Protein AF-A0A9X1HS58-F1 (afdb_monomer)

Secondary structure (DSSP, 8-state):
--HHHHHHHHHHHHHTT-S-HHHHHHHTTS-TT-HHHHHHHHHHHHHHHHTT--GGG--HHHHHIIIIIHHHHSGGGGTTPPP----TTTTHHHHHHHHH-TT---SS-EEEEET--SS-HHHHHHHHHSTTSEEEEEETT--SEEEE-TTS-EEEE-TT--EEEEE-SS--HHHHHHHHTTHHHHHHHHHHHHHHHHHS---SSSSEEEESGGGGG--SSEEEEE--TTT-----EEEEEEESSGGGS-HHHHHHHHHHHHHHEEEEEEEEEEE--GGGTT-EEEEEEEETTEEEEEEEEE-GGGGS-SSSGGG--SSTT-HHHHHHHHHHHHHHT-HHHHHHHHHHHHHHHHHTTSS-B-TTS-B----TTS-HHHHHHHHHHHHHHHHHTTHHHHHHHHHHHTT--EEE-TTS-EEE--

pLDDT: mean 94.23, std 5.27, range [63.5, 98.88]

Organism: NCBI:txid2879465

Structure (mmCIF, N/CA/C/O backbone):
data_AF-A0A9X1HS58-F1
#
_entry.id   AF-A0A9X1HS58-F1
#
loop_
_atom_site.group_PDB
_atom_site.id
_atom_site.type_symbol
_atom_site.label_atom_id
_atom_site.label_alt_id
_atom_site.label_comp_id
_atom_site.label_asym_id
_atom_site.label_entity_id
_atom_site.label_seq_id
_atom_site.pdbx_PDB_ins_code
_atom_site.Cartn_x
_atom_site.Cartn_y
_atom_site.Cartn_z
_atom_site.occupancy
_atom_site.B_iso_or_equiv
_atom_site.auth_seq_id
_atom_site.auth_comp_id
_atom_site.auth_asym_id
_atom_site.auth_atom_id
_atom_site.pdbx_PDB_model_num
ATOM 1 N N . MET A 1 1 ? 9.422 24.950 -15.054 1.00 72.62 1 MET A N 1
ATOM 2 C CA . MET A 1 1 ? 9.504 23.617 -15.667 1.00 72.62 1 MET A CA 1
ATOM 3 C C . MET A 1 1 ? 8.091 23.218 -16.040 1.00 72.62 1 MET A C 1
ATOM 5 O O . MET A 1 1 ? 7.234 23.239 -15.164 1.00 72.62 1 MET A O 1
ATOM 9 N N . ASN A 1 2 ? 7.816 22.989 -17.321 1.00 89.50 2 ASN A N 1
ATOM 10 C CA . ASN A 1 2 ? 6.526 22.429 -17.745 1.00 89.50 2 ASN A CA 1
ATOM 11 C C . ASN A 1 2 ? 6.539 20.892 -17.610 1.00 89.50 2 ASN A C 1
ATOM 13 O O . ASN A 1 2 ? 7.596 20.300 -17.392 1.00 89.50 2 ASN A O 1
ATOM 17 N N . THR A 1 3 ? 5.381 20.236 -17.729 1.00 92.56 3 THR A N 1
ATOM 18 C CA . THR A 1 3 ? 5.291 18.776 -17.556 1.00 92.56 3 THR A CA 1
ATOM 19 C C . THR A 1 3 ? 6.170 17.997 -18.544 1.00 92.56 3 THR A C 1
ATOM 21 O O . THR A 1 3 ? 6.786 17.012 -18.155 1.00 92.56 3 THR A O 1
ATOM 24 N N . SER A 1 4 ? 6.291 18.441 -19.798 1.00 94.50 4 SER A N 1
ATOM 25 C CA . SER A 1 4 ? 7.104 17.743 -20.809 1.00 94.50 4 SER A CA 1
ATOM 26 C C . SER A 1 4 ? 8.606 17.822 -20.494 1.00 94.50 4 SER A C 1
ATOM 28 O O . SER A 1 4 ? 9.312 16.817 -20.563 1.00 94.50 4 SER A O 1
ATOM 30 N N . GLU A 1 5 ? 9.091 18.988 -20.049 1.00 95.50 5 GLU A N 1
ATOM 31 C CA . GLU A 1 5 ? 10.466 19.158 -19.551 1.00 95.50 5 GLU A CA 1
ATOM 32 C C . GLU A 1 5 ? 10.742 18.231 -18.363 1.00 95.50 5 GLU A C 1
ATOM 34 O O . GLU A 1 5 ? 11.737 17.513 -18.366 1.00 95.50 5 GLU A O 1
ATOM 39 N N . PHE A 1 6 ? 9.821 18.179 -17.396 1.00 96.31 6 PHE A N 1
ATOM 40 C CA . PHE A 1 6 ? 9.935 17.300 -16.232 1.00 96.31 6 PHE A CA 1
ATOM 41 C C . PHE A 1 6 ? 10.025 15.817 -16.627 1.00 96.31 6 PHE A C 1
ATOM 43 O O . PHE A 1 6 ? 10.901 15.100 -16.146 1.00 96.31 6 PHE A O 1
ATOM 50 N N . VAL A 1 7 ? 9.165 15.350 -17.539 1.00 97.19 7 VAL A N 1
ATOM 51 C CA . VAL A 1 7 ? 9.173 13.956 -18.020 1.00 97.19 7 VAL A CA 1
ATOM 52 C C . VAL A 1 7 ? 10.476 13.617 -18.742 1.00 97.19 7 VAL A C 1
ATOM 54 O O . VAL A 1 7 ? 11.038 12.537 -18.533 1.00 97.19 7 VAL A O 1
ATOM 57 N N . LYS A 1 8 ? 10.986 14.538 -19.564 1.00 97.25 8 LYS A N 1
ATOM 58 C CA . LYS A 1 8 ? 12.263 14.361 -20.257 1.00 97.25 8 LYS A CA 1
ATOM 59 C C . LYS A 1 8 ? 13.426 14.271 -19.270 1.00 97.25 8 LYS A C 1
ATOM 61 O O . LYS A 1 8 ? 14.259 13.374 -19.409 1.00 97.25 8 LYS A O 1
ATOM 66 N N . ASP A 1 9 ? 13.460 15.151 -18.274 1.00 97.38 9 ASP A N 1
ATOM 67 C CA . ASP A 1 9 ? 14.501 15.164 -17.247 1.00 97.38 9 ASP A CA 1
ATOM 68 C C . ASP A 1 9 ? 14.475 13.874 -16.415 1.00 97.38 9 ASP A C 1
ATOM 70 O O . ASP A 1 9 ? 15.522 13.255 -16.230 1.00 97.38 9 ASP A O 1
ATOM 74 N N . LEU A 1 10 ? 13.290 13.395 -16.012 1.00 96.94 10 LEU A N 1
ATOM 75 C CA . LEU A 1 10 ? 13.133 12.103 -15.331 1.00 96.94 10 LEU A CA 1
ATOM 76 C C . LEU A 1 10 ? 13.686 10.938 -16.161 1.00 96.94 10 LEU A C 1
ATOM 78 O O . LEU A 1 10 ? 14.408 10.087 -15.640 1.00 96.94 10 LEU A O 1
ATOM 82 N N . ASN A 1 11 ? 13.346 10.889 -17.451 1.00 98.25 11 ASN A N 1
ATOM 83 C CA . ASN A 1 11 ? 13.794 9.823 -18.341 1.00 98.25 11 ASN A CA 1
ATOM 84 C C . ASN A 1 11 ? 15.324 9.820 -18.489 1.00 98.25 11 ASN A C 1
ATOM 86 O O . ASN A 1 11 ? 15.964 8.775 -18.378 1.00 98.25 11 ASN A O 1
ATOM 90 N N . VAL A 1 12 ? 15.926 10.994 -18.696 1.00 98.06 12 VAL A N 1
ATOM 91 C CA . VAL A 1 12 ? 17.386 11.132 -18.793 1.00 98.06 12 VAL A CA 1
ATOM 92 C C . VAL A 1 12 ? 18.054 10.745 -17.476 1.00 98.06 12 VAL A C 1
ATOM 94 O O . VAL A 1 12 ? 19.001 9.963 -17.486 1.00 98.06 12 VAL A O 1
ATOM 97 N N . GLN A 1 13 ? 17.554 11.257 -16.351 1.00 98.00 13 GLN A N 1
ATOM 98 C CA . GLN A 1 13 ? 18.177 11.081 -15.044 1.00 98.00 13 GLN A CA 1
ATOM 99 C C . GLN A 1 13 ? 18.139 9.631 -14.550 1.00 98.00 13 GLN A C 1
ATOM 101 O O . GLN A 1 13 ? 19.126 9.158 -13.990 1.00 98.00 13 GLN A O 1
ATOM 106 N N . TYR A 1 14 ? 17.010 8.939 -14.719 1.00 98.19 14 TYR A N 1
ATOM 107 C CA . TYR A 1 14 ? 16.774 7.647 -14.065 1.00 98.19 14 TYR A CA 1
ATOM 108 C C . TYR A 1 14 ? 16.823 6.446 -15.010 1.00 98.19 14 TYR A C 1
ATOM 110 O O . TYR A 1 14 ? 16.982 5.318 -14.540 1.00 98.19 14 TYR A O 1
ATOM 118 N N . PHE A 1 15 ? 16.714 6.678 -16.322 1.00 97.81 15 PHE A N 1
ATOM 119 C CA . PHE A 1 15 ? 16.592 5.626 -17.334 1.00 97.81 15 PHE A CA 1
ATOM 120 C C . PHE A 1 15 ? 17.446 5.869 -18.584 1.00 97.81 15 PHE A C 1
ATOM 122 O O . PHE A 1 15 ? 17.246 5.198 -19.590 1.00 97.81 15 PHE A O 1
ATOM 129 N N . ASN A 1 16 ? 18.388 6.820 -18.562 1.00 97.69 16 ASN A N 1
ATOM 130 C CA . ASN A 1 16 ? 19.270 7.139 -19.695 1.00 97.69 16 ASN A CA 1
ATOM 131 C C . ASN A 1 16 ? 18.526 7.451 -21.011 1.00 97.69 16 ASN A C 1
ATOM 133 O O . ASN A 1 16 ? 19.063 7.250 -22.099 1.00 97.69 16 ASN A O 1
ATOM 137 N N . GLY A 1 17 ? 17.288 7.944 -20.927 1.00 97.62 17 GLY A N 1
ATOM 138 C CA . GLY A 1 17 ? 16.461 8.221 -22.101 1.00 97.62 17 GLY A CA 1
ATOM 139 C C . GLY A 1 17 ? 15.692 7.013 -22.654 1.00 97.62 17 GLY A C 1
ATOM 140 O O . GLY A 1 17 ? 15.020 7.160 -23.673 1.00 97.62 17 GLY A O 1
ATOM 141 N N . GLU A 1 18 ? 15.747 5.846 -22.006 1.00 98.19 18 GLU A N 1
ATOM 142 C CA . GLU A 1 18 ? 15.192 4.590 -22.526 1.00 98.19 18 GLU A CA 1
ATOM 143 C C . GLU A 1 18 ? 13.701 4.358 -22.227 1.00 98.19 18 GLU A C 1
ATOM 145 O O . GLU A 1 18 ? 13.158 3.336 -22.650 1.00 98.19 18 GLU A O 1
ATOM 150 N N . LEU A 1 19 ? 12.993 5.252 -21.521 1.00 97.94 19 LEU A N 1
ATOM 151 C CA . LEU A 1 19 ? 11.536 5.112 -21.364 1.00 97.94 19 LEU A CA 1
ATOM 152 C C . LEU A 1 19 ? 10.829 5.180 -22.718 1.00 97.94 19 LEU A C 1
ATOM 154 O O . LEU A 1 19 ? 11.110 6.060 -23.535 1.00 97.94 19 LEU A O 1
ATOM 158 N N . SER A 1 20 ? 9.848 4.300 -22.935 1.00 97.81 20 SER A N 1
ATOM 159 C CA . SER A 1 20 ? 9.110 4.284 -24.198 1.00 97.81 20 SER A CA 1
ATOM 160 C C . SER A 1 20 ? 8.367 5.611 -24.434 1.00 97.81 20 SER A C 1
ATOM 162 O O . SER A 1 20 ? 7.865 6.224 -23.481 1.00 97.81 20 SER A O 1
ATOM 164 N N . PRO A 1 21 ? 8.220 6.067 -25.693 1.00 97.12 21 PRO A N 1
ATOM 165 C CA . PRO A 1 21 ? 7.466 7.284 -25.999 1.00 97.12 21 PRO A CA 1
ATOM 166 C C . PRO A 1 21 ? 6.019 7.244 -25.487 1.00 97.12 21 PRO A C 1
ATOM 168 O O . PRO A 1 21 ? 5.482 8.254 -25.040 1.00 97.12 21 PRO A O 1
ATOM 171 N N . LYS A 1 22 ? 5.388 6.060 -25.494 1.00 97.06 22 LYS A N 1
ATOM 172 C CA . LYS A 1 22 ? 4.028 5.856 -24.967 1.00 97.06 22 LYS A CA 1
ATOM 173 C C . LYS A 1 22 ? 3.959 6.061 -23.452 1.00 97.06 22 LYS A C 1
ATOM 175 O O . LYS A 1 22 ? 2.980 6.626 -22.967 1.00 97.06 22 LYS A O 1
ATOM 180 N N . PHE A 1 23 ? 4.977 5.613 -22.715 1.00 97.56 23 PHE A N 1
ATOM 181 C CA . PHE A 1 23 ? 5.076 5.837 -21.274 1.00 97.56 23 PHE A CA 1
ATOM 182 C C . PHE A 1 23 ? 5.210 7.337 -20.980 1.00 97.56 23 PHE A C 1
ATOM 184 O O . PHE A 1 23 ? 4.452 7.886 -20.181 1.00 97.56 23 PHE A O 1
ATOM 191 N N . GLN A 1 24 ? 6.118 8.016 -21.690 1.00 97.69 24 GLN A N 1
ATOM 192 C CA . GLN A 1 24 ? 6.338 9.460 -21.558 1.00 97.69 24 GLN A CA 1
ATOM 193 C C . GLN A 1 24 ? 5.053 10.259 -21.838 1.00 97.69 24 GLN A C 1
ATOM 195 O O . GLN A 1 24 ? 4.647 11.067 -21.008 1.00 97.69 24 GLN A O 1
ATOM 200 N N . ALA A 1 25 ? 4.337 9.954 -22.925 1.00 96.50 25 ALA A N 1
ATOM 201 C CA . ALA A 1 25 ? 3.082 10.626 -23.277 1.00 96.50 25 ALA A CA 1
ATOM 202 C C . ALA A 1 25 ? 1.970 10.469 -22.218 1.00 96.50 25 ALA A C 1
ATOM 204 O O . ALA A 1 25 ? 1.098 11.330 -22.085 1.00 96.50 25 ALA A O 1
ATOM 205 N N . LYS A 1 26 ? 1.965 9.369 -21.452 1.00 95.19 26 LYS A N 1
ATOM 206 C CA . LYS A 1 26 ? 1.038 9.202 -20.322 1.00 95.19 26 LYS A CA 1
ATOM 207 C C . LYS A 1 26 ? 1.449 10.059 -19.126 1.00 95.19 26 LYS A C 1
ATOM 209 O O . LYS A 1 26 ? 0.575 10.675 -18.521 1.00 95.19 26 LYS A O 1
ATOM 214 N N . LEU A 1 27 ? 2.745 10.157 -18.827 1.00 94.81 27 LEU A N 1
ATOM 215 C CA . LEU A 1 27 ? 3.245 11.056 -17.783 1.00 94.81 27 LEU A CA 1
ATOM 216 C C . LEU A 1 27 ? 3.032 12.538 -18.110 1.00 94.81 27 LEU A C 1
ATOM 218 O O . LEU A 1 27 ? 2.864 13.344 -17.204 1.00 94.81 27 LEU A O 1
ATOM 222 N N . GLU A 1 28 ? 2.972 12.925 -19.382 1.00 94.56 28 GLU A N 1
ATOM 223 C CA . GLU A 1 28 ? 2.688 14.318 -19.762 1.00 94.56 28 GLU A CA 1
ATOM 224 C C . GLU A 1 28 ? 1.294 14.809 -19.322 1.00 94.56 28 GLU A C 1
ATOM 226 O O . GLU A 1 28 ? 1.017 16.006 -19.361 1.00 94.56 28 GLU A O 1
ATOM 231 N N . ARG A 1 29 ? 0.431 13.906 -18.837 1.00 91.50 29 ARG A N 1
ATOM 232 C CA . ARG A 1 29 ? -0.884 14.218 -18.253 1.00 91.50 29 ARG A CA 1
ATOM 233 C C . ARG A 1 29 ? -0.821 14.713 -16.806 1.00 91.50 29 ARG A C 1
ATOM 235 O O . ARG A 1 29 ? -1.863 15.062 -16.253 1.00 91.50 29 ARG A O 1
ATOM 242 N N . LEU A 1 30 ? 0.363 14.733 -16.190 1.00 90.06 30 LEU A N 1
ATOM 243 C CA . LEU A 1 30 ? 0.522 15.210 -14.821 1.00 90.06 30 LEU A CA 1
ATOM 244 C C . LEU A 1 30 ? 0.064 16.673 -14.674 1.00 90.06 30 LEU A C 1
ATOM 246 O O . LEU A 1 30 ? 0.398 17.511 -15.520 1.00 90.06 30 LEU A O 1
ATOM 250 N N . PRO A 1 31 ? -0.656 17.000 -13.586 1.00 85.50 31 PRO A N 1
ATOM 251 C CA . PRO A 1 31 ? -1.138 18.353 -13.341 1.00 85.50 31 PRO A CA 1
ATOM 252 C C . PRO A 1 31 ? 0.017 19.299 -12.997 1.00 85.50 31 PRO A C 1
ATOM 254 O O . PRO A 1 31 ? 0.713 19.114 -12.000 1.00 85.50 31 PRO A O 1
ATOM 257 N N . ILE A 1 32 ? 0.219 20.322 -13.833 1.00 81.62 32 ILE A N 1
ATOM 258 C CA . ILE A 1 32 ? 1.327 21.289 -13.716 1.00 81.62 32 ILE A CA 1
ATOM 259 C C . ILE A 1 32 ? 1.265 22.143 -12.438 1.00 81.62 32 ILE A C 1
ATOM 261 O O . ILE A 1 32 ? 2.277 22.674 -11.989 1.00 81.62 32 ILE A O 1
ATOM 265 N N . ASP A 1 33 ? 0.085 22.272 -11.840 1.00 84.62 33 ASP A N 1
ATOM 266 C CA . ASP A 1 33 ? -0.205 23.039 -10.628 1.00 84.62 33 ASP A CA 1
ATOM 267 C C . ASP A 1 33 ? 0.008 22.240 -9.327 1.00 84.62 33 ASP A C 1
ATOM 269 O O . ASP A 1 33 ? -0.265 22.743 -8.238 1.00 84.62 33 ASP A O 1
ATOM 273 N N . ARG A 1 34 ? 0.533 21.010 -9.417 1.00 88.06 34 ARG A N 1
ATOM 274 C CA . ARG A 1 34 ? 0.745 20.105 -8.276 1.00 88.06 34 ARG A CA 1
ATOM 275 C C . ARG A 1 34 ? 2.225 19.749 -8.070 1.00 88.06 34 ARG A C 1
ATOM 277 O O . ARG A 1 34 ? 2.651 18.638 -8.400 1.00 88.06 34 ARG A O 1
ATOM 284 N N . PRO A 1 35 ? 3.037 20.658 -7.492 1.00 90.62 35 PRO A N 1
ATOM 285 C CA . PRO A 1 35 ? 4.463 20.410 -7.255 1.00 90.62 35 PRO A CA 1
ATOM 286 C C . PRO A 1 35 ? 4.725 19.241 -6.291 1.00 90.62 35 PRO A C 1
ATOM 288 O O . PRO A 1 35 ? 5.760 18.583 -6.385 1.00 90.62 35 PRO A O 1
ATOM 291 N N . ASP A 1 36 ? 3.782 18.942 -5.395 1.00 91.19 36 ASP A N 1
ATOM 292 C CA . ASP A 1 36 ? 3.835 17.780 -4.507 1.00 91.19 36 ASP A CA 1
ATOM 293 C C . ASP A 1 36 ? 3.798 16.453 -5.285 1.00 91.19 36 ASP A C 1
ATOM 295 O O . ASP A 1 36 ? 4.536 15.526 -4.950 1.00 91.19 36 ASP A O 1
ATOM 299 N N . VAL A 1 37 ? 3.018 16.384 -6.372 1.00 92.75 37 VAL A N 1
ATOM 300 C CA . VAL A 1 37 ? 2.956 15.213 -7.264 1.00 92.75 37 VAL A CA 1
ATOM 301 C C . VAL A 1 37 ? 4.288 15.018 -7.988 1.00 92.75 37 VAL A C 1
ATOM 303 O O . VAL A 1 37 ? 4.769 13.892 -8.105 1.00 92.75 37 VAL A O 1
ATOM 306 N N . PHE A 1 38 ? 4.920 16.103 -8.439 1.00 94.38 38 PHE A N 1
ATOM 307 C CA . PHE A 1 38 ? 6.196 16.038 -9.156 1.00 94.38 38 PHE A CA 1
ATOM 308 C C . PHE A 1 38 ? 7.309 15.544 -8.225 1.00 94.38 38 PHE A C 1
ATOM 310 O O . PHE A 1 38 ? 8.043 14.619 -8.574 1.00 94.38 38 PHE A O 1
ATOM 317 N N . ALA A 1 39 ? 7.381 16.091 -7.006 1.00 93.88 39 ALA A N 1
ATOM 318 C CA . ALA A 1 39 ? 8.327 15.640 -5.987 1.00 93.88 39 ALA A CA 1
ATOM 319 C C . ALA A 1 39 ? 8.115 14.162 -5.617 1.00 93.88 39 ALA A C 1
ATOM 321 O O . ALA A 1 39 ? 9.077 13.411 -5.456 1.00 93.88 39 ALA A O 1
ATOM 322 N N . PHE A 1 40 ? 6.856 13.729 -5.513 1.00 94.94 40 PHE A N 1
ATOM 323 C CA . PHE A 1 40 ? 6.516 12.334 -5.258 1.00 94.94 40 PHE A CA 1
ATOM 324 C C . PHE A 1 40 ? 7.006 11.411 -6.382 1.00 94.94 40 PHE A C 1
ATOM 326 O O . PHE A 1 40 ? 7.730 10.457 -6.107 1.00 94.94 40 PHE A O 1
ATOM 333 N N . ILE A 1 41 ? 6.709 11.727 -7.646 1.00 95.75 41 ILE A N 1
ATOM 334 C CA . ILE A 1 41 ? 7.143 10.922 -8.801 1.00 95.75 41 ILE A CA 1
ATOM 335 C C . ILE A 1 41 ? 8.663 10.867 -8.908 1.00 95.75 41 ILE A C 1
ATOM 337 O O . ILE A 1 41 ? 9.219 9.796 -9.144 1.00 95.75 41 ILE A O 1
ATOM 341 N N . GLN A 1 42 ? 9.348 11.990 -8.687 1.00 96.25 42 GLN A N 1
ATOM 342 C CA . GLN A 1 42 ? 10.806 12.024 -8.703 1.00 96.25 42 GLN A CA 1
ATOM 343 C C . GLN A 1 42 ? 11.407 11.066 -7.664 1.00 96.25 42 GLN A C 1
ATOM 345 O O . GLN A 1 42 ? 12.347 10.332 -7.973 1.00 96.25 42 GLN A O 1
ATOM 350 N N . ARG A 1 43 ? 10.837 11.009 -6.451 1.00 96.00 43 ARG A N 1
ATOM 351 C CA . ARG A 1 43 ? 11.255 10.037 -5.428 1.00 96.00 43 ARG A CA 1
ATOM 352 C C . ARG A 1 43 ? 11.006 8.595 -5.865 1.00 96.00 43 ARG A C 1
ATOM 354 O O . ARG A 1 43 ? 11.915 7.778 -5.746 1.00 96.00 43 ARG A O 1
ATOM 361 N N . MET A 1 44 ? 9.825 8.289 -6.409 1.00 96.12 44 MET A N 1
ATOM 362 C CA . MET A 1 44 ? 9.526 6.939 -6.912 1.00 96.12 44 MET A CA 1
ATOM 363 C C . MET A 1 44 ? 10.527 6.508 -7.984 1.00 96.12 44 MET A C 1
ATOM 365 O O . MET A 1 44 ? 11.052 5.403 -7.927 1.00 96.12 44 MET A O 1
ATOM 369 N N . PHE A 1 45 ? 10.837 7.392 -8.935 1.00 97.50 45 PHE A N 1
ATOM 370 C CA . PHE A 1 45 ? 11.804 7.119 -9.999 1.00 97.50 45 PHE A CA 1
ATOM 371 C C . PHE A 1 45 ? 13.210 6.873 -9.442 1.00 97.50 45 PHE A C 1
ATOM 373 O O . PHE A 1 45 ? 13.910 5.981 -9.921 1.00 97.50 45 PHE A O 1
ATOM 380 N N . GLY A 1 46 ? 13.592 7.591 -8.381 1.00 97.12 46 GLY A N 1
ATOM 381 C CA . GLY A 1 46 ? 14.816 7.320 -7.629 1.00 97.12 46 GLY A CA 1
ATOM 382 C C . GLY A 1 46 ? 14.872 5.900 -7.064 1.00 97.12 46 GLY A C 1
ATOM 383 O O . GLY A 1 46 ? 15.875 5.208 -7.259 1.00 97.12 46 GLY A O 1
ATOM 384 N N . TRP A 1 47 ? 13.795 5.435 -6.424 1.00 97.44 47 TRP A N 1
ATOM 385 C CA . TRP A 1 47 ? 13.709 4.066 -5.903 1.00 97.44 47 TRP A CA 1
ATOM 386 C C . TRP A 1 47 ? 13.719 3.012 -7.010 1.00 97.44 47 TRP A C 1
ATOM 388 O O . TRP A 1 47 ? 14.491 2.056 -6.933 1.00 97.44 47 TRP A O 1
ATOM 398 N N . ILE A 1 48 ? 12.932 3.221 -8.068 1.00 97.75 48 ILE A N 1
ATOM 399 C CA . ILE A 1 48 ? 12.854 2.319 -9.223 1.00 97.75 48 ILE A CA 1
ATOM 400 C C . ILE A 1 48 ? 14.238 2.149 -9.861 1.00 97.75 48 ILE A C 1
ATOM 402 O O . ILE A 1 48 ? 14.709 1.022 -10.025 1.00 97.75 48 ILE A O 1
ATOM 406 N N . SER A 1 49 ? 14.927 3.255 -10.146 1.00 97.56 49 SER A N 1
ATOM 407 C CA . SER A 1 49 ? 16.272 3.237 -10.729 1.00 97.56 49 SER A CA 1
ATOM 408 C C . SER A 1 49 ? 17.276 2.532 -9.809 1.00 97.56 49 SER A C 1
ATOM 410 O O . SER A 1 49 ? 18.010 1.643 -10.241 1.00 97.56 49 SER A O 1
ATOM 412 N N . SER A 1 50 ? 17.243 2.836 -8.506 1.00 97.25 50 SER A N 1
ATOM 413 C CA . SER A 1 50 ? 18.136 2.228 -7.505 1.00 97.25 50 SER A CA 1
ATOM 414 C C . SER A 1 50 ? 17.904 0.721 -7.322 1.00 97.25 50 SER A C 1
ATOM 416 O O . SER A 1 50 ? 18.831 -0.019 -6.979 1.00 97.25 50 SER A O 1
ATOM 418 N N . SER A 1 51 ? 16.686 0.244 -7.595 1.00 97.75 51 SER A N 1
ATOM 419 C CA . SER A 1 51 ? 16.347 -1.183 -7.578 1.00 97.75 51 SER A CA 1
ATOM 420 C C . SER A 1 51 ? 16.928 -1.956 -8.770 1.00 97.75 51 SER A C 1
ATOM 422 O O . SER A 1 51 ? 16.960 -3.183 -8.750 1.00 97.75 51 SER A O 1
ATOM 424 N N . GLY A 1 52 ? 17.419 -1.263 -9.805 1.00 97.81 52 GLY A N 1
ATOM 425 C CA . GLY A 1 52 ? 17.887 -1.884 -11.045 1.00 97.81 52 GLY A CA 1
ATOM 426 C C . GLY A 1 52 ? 16.750 -2.337 -11.966 1.00 97.81 52 GLY A C 1
ATOM 427 O O . GLY A 1 52 ? 16.920 -3.291 -12.730 1.00 97.81 52 GLY A O 1
ATOM 428 N N . LEU A 1 53 ? 15.573 -1.712 -11.872 1.00 97.50 53 LEU A N 1
ATOM 429 C CA . LEU A 1 53 ? 14.457 -1.955 -12.785 1.00 97.50 53 LEU A CA 1
ATOM 430 C C . LEU A 1 53 ? 14.686 -1.176 -14.097 1.00 97.50 53 LEU A C 1
ATOM 432 O O . LEU A 1 53 ? 14.793 0.050 -14.058 1.00 97.50 53 LEU A O 1
ATOM 436 N N . PRO A 1 54 ? 14.804 -1.847 -15.260 1.00 97.56 54 PRO A N 1
ATOM 437 C CA . PRO A 1 54 ? 15.068 -1.191 -16.531 1.00 97.56 54 PRO A CA 1
ATOM 438 C C . PRO A 1 54 ? 13.813 -0.502 -17.061 1.00 97.56 54 PRO A C 1
ATOM 440 O O . PRO A 1 54 ? 12.690 -0.902 -16.763 1.00 97.56 54 PRO A O 1
ATOM 443 N N . ALA A 1 55 ? 13.991 0.462 -17.962 1.00 97.94 55 ALA A N 1
ATOM 444 C CA . ALA A 1 55 ? 12.879 1.160 -18.608 1.00 97.94 55 ALA A CA 1
ATOM 445 C C . ALA A 1 55 ? 11.867 0.216 -19.287 1.00 97.94 55 ALA A C 1
ATOM 447 O O . ALA A 1 55 ? 10.676 0.511 -19.336 1.00 97.94 55 ALA A O 1
ATOM 448 N N . LYS A 1 56 ? 12.326 -0.942 -19.779 1.00 97.94 56 LYS A N 1
ATOM 449 C CA . LYS A 1 56 ? 11.483 -1.974 -20.405 1.00 97.94 56 LYS A CA 1
ATOM 450 C C . LYS A 1 56 ? 10.508 -2.657 -19.449 1.00 97.94 56 LYS A C 1
ATOM 452 O O . LYS A 1 56 ? 9.503 -3.202 -19.898 1.00 97.94 56 LYS A O 1
ATOM 457 N N . ASP A 1 57 ? 10.775 -2.603 -18.149 1.00 97.69 57 ASP A N 1
ATOM 458 C CA . ASP A 1 57 ? 9.894 -3.153 -17.121 1.00 97.69 57 ASP A CA 1
ATOM 459 C C . ASP A 1 57 ? 8.837 -2.145 -16.642 1.00 97.69 57 ASP A C 1
ATOM 461 O O . ASP A 1 57 ? 7.963 -2.493 -15.852 1.00 97.69 57 ASP A O 1
ATOM 465 N N . MET A 1 58 ? 8.880 -0.907 -17.141 1.00 97.25 58 MET A N 1
ATOM 466 C CA . MET A 1 58 ? 7.911 0.134 -16.816 1.00 97.25 58 MET A CA 1
ATOM 467 C C . MET A 1 58 ? 6.672 -0.007 -17.706 1.00 97.25 58 MET A C 1
ATOM 469 O O . MET A 1 58 ? 6.708 0.294 -18.901 1.00 97.25 58 MET A O 1
ATOM 473 N N . SER A 1 59 ? 5.564 -0.466 -17.126 1.00 96.75 59 SER A N 1
ATOM 474 C CA . SER A 1 59 ? 4.331 -0.746 -17.872 1.00 96.75 59 SER A CA 1
ATOM 475 C C . SER A 1 59 ? 3.527 0.511 -18.209 1.00 96.75 59 SER A C 1
ATOM 477 O O . SER A 1 59 ? 3.542 1.511 -17.486 1.00 96.75 59 SER A O 1
ATOM 479 N N . LEU A 1 60 ? 2.727 0.458 -19.278 1.00 96.25 60 LEU A N 1
ATOM 480 C CA . LEU A 1 60 ? 1.799 1.552 -19.585 1.00 96.25 60 LEU A CA 1
ATOM 481 C C . LEU A 1 60 ? 0.665 1.676 -18.558 1.00 96.25 60 LEU A C 1
ATOM 483 O O . LEU A 1 60 ? 0.075 2.752 -18.469 1.00 96.25 60 LEU A O 1
ATOM 487 N N . LEU A 1 61 ? 0.374 0.619 -17.788 1.00 94.44 61 LEU A N 1
ATOM 488 C CA . LEU A 1 61 ? -0.524 0.684 -16.631 1.00 94.44 61 LEU A CA 1
ATOM 489 C C . LEU A 1 61 ? 0.061 1.590 -15.538 1.00 94.44 61 LEU A C 1
ATOM 491 O O . LEU A 1 61 ? -0.607 2.524 -15.101 1.00 94.44 61 LEU A O 1
ATOM 495 N N . GLN A 1 62 ? 1.328 1.392 -15.161 1.00 95.38 62 GLN A N 1
ATOM 496 C CA . GLN A 1 62 ? 2.020 2.266 -14.205 1.00 95.38 62 GLN A CA 1
ATOM 497 C C . GLN A 1 62 ? 2.067 3.713 -14.692 1.00 95.38 62 GLN A C 1
ATOM 499 O O . GLN A 1 62 ? 1.759 4.626 -13.931 1.00 95.38 62 GLN A O 1
ATOM 504 N N . ALA A 1 63 ? 2.377 3.932 -15.974 1.00 95.31 63 ALA A N 1
ATOM 505 C CA . ALA A 1 63 ? 2.363 5.270 -16.564 1.00 95.31 63 ALA A CA 1
ATOM 506 C C . ALA A 1 63 ? 0.987 5.946 -16.455 1.00 95.31 63 ALA A C 1
ATOM 508 O O . ALA A 1 63 ? 0.905 7.155 -16.247 1.00 95.31 63 ALA A O 1
ATOM 509 N N . ASP A 1 64 ? -0.095 5.175 -16.600 1.00 91.62 64 ASP A N 1
ATOM 510 C CA . ASP A 1 64 ? -1.460 5.683 -16.483 1.00 91.62 64 ASP A CA 1
ATOM 511 C C . ASP A 1 64 ? -1.807 6.038 -15.035 1.00 91.62 64 ASP A C 1
ATOM 513 O O . ASP A 1 64 ? -2.334 7.122 -14.781 1.00 91.62 64 ASP A O 1
ATOM 517 N N . ILE A 1 65 ? -1.427 5.184 -14.079 1.00 91.56 65 ILE A N 1
ATOM 518 C CA . ILE A 1 65 ? -1.565 5.456 -12.643 1.00 91.56 65 ILE A CA 1
ATOM 519 C C . ILE A 1 65 ? -0.788 6.724 -12.268 1.00 91.56 65 ILE A C 1
ATOM 521 O O . ILE A 1 65 ? -1.325 7.594 -11.581 1.00 91.56 65 ILE A O 1
ATOM 525 N N . PHE A 1 66 ? 0.447 6.867 -12.752 1.00 93.19 66 PHE A N 1
ATOM 526 C CA . PHE A 1 66 ? 1.270 8.046 -12.499 1.00 93.19 66 PHE A CA 1
ATOM 527 C C . PHE A 1 66 ? 0.655 9.308 -13.095 1.00 93.19 66 PHE A C 1
ATOM 529 O O . PHE A 1 66 ? 0.431 10.278 -12.376 1.00 93.19 66 PHE A O 1
ATOM 536 N N . GLY A 1 67 ? 0.342 9.288 -14.392 1.00 89.62 67 GLY A N 1
ATOM 537 C CA . GLY A 1 67 ? -0.160 10.453 -15.115 1.00 89.62 67 GLY A CA 1
ATOM 538 C C . GLY A 1 67 ? -1.580 10.867 -14.734 1.00 89.62 67 GLY A C 1
ATOM 539 O O . GLY A 1 67 ? -1.969 12.001 -15.000 1.00 89.62 67 GLY A O 1
ATOM 540 N N . THR A 1 68 ? -2.369 9.974 -14.130 1.00 84.38 68 THR A N 1
ATOM 541 C CA . THR A 1 68 ? -3.778 10.245 -13.821 1.00 84.38 68 THR A CA 1
ATOM 542 C C . THR A 1 68 ? -4.099 10.040 -12.341 1.00 84.38 68 THR A C 1
A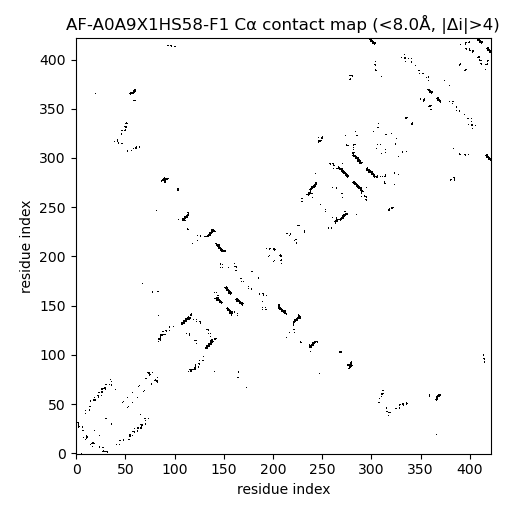TOM 544 O O . THR A 1 68 ? -4.467 10.991 -11.660 1.00 84.38 68 THR A O 1
ATOM 547 N N . LEU A 1 69 ? -3.955 8.844 -11.782 1.00 84.38 69 LEU A N 1
ATOM 548 C CA . LEU A 1 69 ? -4.493 8.548 -10.455 1.00 84.38 69 LEU A CA 1
ATOM 549 C C . LEU A 1 69 ? -3.755 9.274 -9.320 1.00 84.38 69 LEU A C 1
ATOM 551 O O . LEU A 1 69 ? -4.416 9.796 -8.423 1.00 84.38 69 LEU A O 1
ATOM 555 N N . LEU A 1 70 ? -2.419 9.363 -9.370 1.00 86.69 70 LEU A N 1
ATOM 556 C CA . LEU A 1 70 ? -1.601 9.869 -8.256 1.00 86.69 70 LEU A CA 1
ATOM 557 C C . LEU A 1 70 ? -2.071 11.218 -7.707 1.00 86.69 70 LEU A C 1
ATOM 559 O O . LEU A 1 70 ? -2.273 11.358 -6.504 1.00 86.69 70 LEU A O 1
ATOM 563 N N . ALA A 1 71 ? -2.330 12.196 -8.574 1.00 85.50 71 ALA A N 1
ATOM 564 C CA . ALA A 1 71 ? -2.748 13.529 -8.142 1.00 85.50 71 ALA A CA 1
ATOM 565 C C . ALA A 1 71 ? -4.044 13.544 -7.311 1.00 85.50 71 ALA A C 1
ATOM 567 O O . ALA A 1 71 ? -4.277 14.496 -6.567 1.00 85.50 71 ALA A O 1
ATOM 568 N N . ARG A 1 72 ? -4.866 12.495 -7.428 1.00 84.88 72 ARG A N 1
ATOM 569 C CA . ARG A 1 72 ? -6.151 12.321 -6.738 1.00 84.88 72 ARG A CA 1
ATOM 570 C C . ARG A 1 72 ? -6.006 11.536 -5.432 1.00 84.88 72 ARG A C 1
ATOM 572 O O . ARG A 1 72 ? -6.858 11.646 -4.562 1.00 84.88 72 ARG A O 1
ATOM 579 N N . ILE A 1 73 ? -4.931 10.761 -5.281 1.00 84.50 73 ILE A N 1
ATOM 580 C CA . ILE A 1 73 ? -4.705 9.872 -4.130 1.00 84.50 73 ILE A CA 1
ATOM 581 C C . ILE A 1 73 ? -3.523 10.291 -3.246 1.00 84.50 73 ILE A C 1
ATOM 583 O O . ILE A 1 73 ? -3.192 9.588 -2.297 1.00 84.50 73 ILE A O 1
ATOM 587 N N . LEU A 1 74 ? -2.878 11.425 -3.531 1.00 89.25 74 LEU A N 1
ATOM 588 C CA . LEU A 1 74 ? -1.869 12.003 -2.642 1.00 89.25 74 LEU A CA 1
ATOM 589 C C . LEU A 1 74 ? -2.506 12.923 -1.590 1.00 89.25 74 LEU A C 1
ATOM 591 O O . LEU A 1 74 ? -3.464 13.630 -1.918 1.00 89.25 74 LEU A O 1
ATOM 595 N N . PRO A 1 75 ? -1.940 13.009 -0.367 1.00 88.62 75 PRO A N 1
ATOM 596 C CA . PRO A 1 75 ? -2.476 13.845 0.712 1.00 88.62 75 PRO A CA 1
ATOM 597 C C . PRO A 1 75 ? -2.678 15.319 0.346 1.00 88.62 75 PRO A C 1
ATOM 599 O O . PRO A 1 75 ? -3.571 15.966 0.882 1.00 88.62 75 PRO A O 1
ATOM 602 N N . GLY A 1 76 ? -1.900 15.860 -0.600 1.00 86.81 76 GLY A N 1
ATOM 603 C CA . GLY A 1 76 ? -2.069 17.235 -1.082 1.00 86.81 76 GLY A CA 1
ATOM 604 C C . GLY A 1 76 ? -3.456 17.525 -1.673 1.00 86.81 76 GLY A C 1
ATOM 605 O O . GLY A 1 76 ? -3.926 18.653 -1.578 1.00 86.81 76 GLY A O 1
ATOM 606 N N . ALA A 1 77 ? -4.155 16.515 -2.208 1.00 84.50 77 ALA A N 1
ATOM 607 C CA . ALA A 1 77 ? -5.545 16.655 -2.664 1.00 84.50 77 ALA A CA 1
ATOM 608 C C . ALA A 1 77 ? -6.560 16.724 -1.505 1.00 84.50 77 ALA A C 1
ATOM 610 O O . ALA A 1 77 ? -7.709 17.116 -1.700 1.00 84.50 77 ALA A O 1
ATOM 611 N N . TRP A 1 78 ? -6.127 16.364 -0.298 1.00 87.12 78 TRP A N 1
ATOM 612 C CA . TRP A 1 78 ? -6.959 16.138 0.881 1.00 87.12 78 TRP A CA 1
ATOM 613 C C . TRP A 1 78 ? -6.505 16.997 2.067 1.00 87.12 78 TRP A C 1
ATOM 615 O O . TRP A 1 78 ? -6.638 16.588 3.214 1.00 87.12 78 TRP A O 1
ATOM 625 N N . GLU A 1 79 ? -5.936 18.180 1.805 1.00 84.44 79 GLU A N 1
ATOM 626 C CA . GLU A 1 79 ? -5.451 19.112 2.846 1.00 84.44 79 GLU A CA 1
ATOM 627 C C . GLU A 1 79 ? -4.409 18.484 3.786 1.00 84.44 79 GLU A C 1
ATOM 629 O O . GLU A 1 79 ? -4.330 18.796 4.971 1.00 84.44 79 GLU A O 1
ATOM 634 N N . GLY A 1 80 ? -3.607 17.561 3.254 1.00 85.75 80 GLY A N 1
ATOM 635 C CA . GLY A 1 80 ? -2.613 16.812 4.017 1.00 85.75 80 GLY A CA 1
ATOM 636 C C . GLY A 1 80 ? -3.170 15.589 4.748 1.00 85.75 80 GLY A C 1
ATOM 637 O O . GLY A 1 80 ? -2.387 14.852 5.345 1.00 85.75 80 GLY A O 1
ATOM 638 N N . LYS A 1 81 ? -4.482 15.322 4.683 1.00 86.31 81 LYS A N 1
ATOM 639 C CA . LYS A 1 81 ? -5.083 14.107 5.249 1.00 86.31 81 LYS A CA 1
ATOM 640 C C . LYS A 1 81 ? -4.682 12.877 4.435 1.00 86.31 81 LYS A C 1
ATOM 642 O O . LYS A 1 81 ? -4.541 12.924 3.211 1.00 86.31 81 LYS A O 1
ATOM 647 N N . VAL A 1 82 ? -4.517 11.757 5.130 1.00 87.38 82 VAL A N 1
ATOM 648 C CA . VAL A 1 82 ? -4.266 10.457 4.503 1.00 87.38 82 VAL A CA 1
ATOM 649 C C . VAL A 1 82 ? -5.572 9.954 3.876 1.00 87.38 82 VAL A C 1
ATOM 651 O O . VAL A 1 82 ? -6.575 9.867 4.583 1.00 87.38 82 VAL A O 1
ATOM 654 N N . PRO A 1 83 ? -5.601 9.634 2.572 1.00 81.88 83 PRO A N 1
ATOM 655 C CA . PRO A 1 83 ? -6.819 9.147 1.939 1.00 81.88 83 PRO A CA 1
ATOM 656 C C . PRO A 1 83 ? -7.157 7.720 2.410 1.00 81.88 83 PRO A C 1
ATOM 658 O O . PRO A 1 83 ? -6.267 6.866 2.447 1.00 81.88 83 PRO A O 1
ATOM 661 N N . PRO A 1 84 ? -8.433 7.426 2.719 1.00 81.44 84 PRO A N 1
ATOM 662 C CA . PRO A 1 84 ? -8.862 6.145 3.278 1.00 81.44 84 PRO A CA 1
ATOM 663 C C . PRO A 1 84 ? -9.041 5.083 2.180 1.00 81.44 84 PRO A C 1
ATOM 665 O O . PRO A 1 84 ? -10.147 4.634 1.895 1.00 81.44 84 PRO A O 1
ATOM 668 N N . ILE A 1 85 ? -7.956 4.693 1.511 1.00 82.88 85 ILE A N 1
ATOM 669 C CA . ILE A 1 85 ? -8.017 3.730 0.404 1.00 82.88 85 ILE A CA 1
ATOM 670 C C . ILE A 1 85 ? -8.043 2.318 0.978 1.00 82.88 85 ILE A C 1
ATOM 672 O O . ILE A 1 85 ? -6.999 1.791 1.360 1.00 82.88 85 ILE A O 1
ATOM 676 N N . THR A 1 86 ? -9.198 1.661 0.960 1.00 81.88 86 THR A N 1
ATOM 677 C CA . THR A 1 86 ? -9.359 0.250 1.343 1.00 81.88 86 THR A CA 1
ATOM 678 C C . THR A 1 86 ? -9.763 -0.583 0.126 1.00 81.88 86 THR A C 1
ATOM 680 O O . THR A 1 86 ? -10.485 -0.117 -0.754 1.00 81.88 86 THR A O 1
ATOM 683 N N . ILE A 1 87 ? -9.230 -1.803 0.018 1.00 85.44 87 ILE A N 1
ATOM 684 C CA . ILE A 1 87 ? -9.529 -2.729 -1.084 1.00 85.44 87 ILE A CA 1
ATOM 685 C C . ILE A 1 87 ? -9.746 -4.115 -0.490 1.00 85.44 87 ILE A C 1
ATOM 687 O O . ILE A 1 87 ? -8.992 -4.538 0.387 1.00 85.44 87 ILE A O 1
ATOM 691 N N . GLN A 1 88 ? -10.767 -4.803 -0.992 1.00 86.19 88 GLN A N 1
ATOM 692 C CA . GLN A 1 88 ? -11.107 -6.163 -0.603 1.00 86.19 88 GLN A CA 1
ATOM 693 C C . GLN A 1 88 ? -9.946 -7.139 -0.866 1.00 86.19 88 GLN A C 1
ATOM 695 O O . GLN A 1 88 ? -9.263 -7.051 -1.888 1.00 86.19 88 GLN A O 1
ATOM 700 N N . GLY A 1 89 ? -9.712 -8.067 0.058 1.00 88.44 89 GLY A N 1
ATOM 701 C CA . GLY A 1 89 ? -8.681 -9.097 -0.031 1.00 88.44 89 GLY A CA 1
ATOM 702 C C . GLY A 1 89 ? -7.249 -8.585 0.125 1.00 88.44 89 GLY A C 1
ATOM 703 O O . GLY A 1 89 ? -6.322 -9.373 -0.042 1.00 88.44 89 GLY A O 1
ATOM 704 N N . ARG A 1 90 ? -7.035 -7.294 0.432 1.00 92.75 90 ARG A N 1
ATOM 705 C CA . ARG A 1 90 ? -5.688 -6.702 0.533 1.00 92.75 90 ARG A CA 1
ATOM 706 C C . ARG A 1 90 ? -4.799 -7.486 1.497 1.00 92.75 90 ARG A C 1
ATOM 708 O O . ARG A 1 90 ? -3.729 -7.913 1.098 1.00 92.75 90 ARG A O 1
ATOM 715 N N . HIS A 1 91 ? -5.280 -7.741 2.713 1.00 95.19 91 HIS A N 1
ATOM 716 C CA . HIS A 1 91 ? -4.487 -8.354 3.783 1.00 95.19 91 HIS A CA 1
ATOM 717 C C . HIS A 1 91 ? -4.673 -9.869 3.927 1.00 95.19 91 HIS A C 1
ATOM 719 O O . HIS A 1 91 ? -4.250 -10.433 4.932 1.00 95.19 91 HIS A O 1
ATOM 725 N N . ALA A 1 92 ? -5.269 -10.552 2.944 1.00 94.19 92 ALA A N 1
ATOM 726 C CA . ALA A 1 92 ? -5.601 -11.973 3.071 1.00 94.19 92 ALA A CA 1
ATOM 727 C C . ALA A 1 92 ? -4.373 -12.855 3.377 1.00 94.19 92 ALA A C 1
ATOM 729 O O . ALA A 1 92 ? -4.446 -13.754 4.216 1.00 94.19 92 ALA A O 1
ATOM 730 N N . VAL A 1 93 ? -3.227 -12.584 2.742 1.00 96.12 93 VAL A N 1
ATOM 731 C CA . VAL A 1 93 ? -1.982 -13.331 2.991 1.00 96.12 93 VAL A CA 1
ATOM 732 C C . VAL A 1 93 ? -1.342 -12.917 4.320 1.00 96.12 93 VAL A C 1
ATOM 734 O O . VAL A 1 93 ? -0.795 -13.753 5.036 1.00 96.12 93 VAL A O 1
ATOM 737 N N . ILE A 1 94 ? -1.467 -11.648 4.715 1.00 97.50 94 ILE A N 1
ATOM 738 C CA . ILE A 1 94 ? -1.005 -11.172 6.027 1.00 97.50 94 ILE A CA 1
ATOM 739 C C . ILE A 1 94 ? -1.803 -11.817 7.165 1.00 97.50 94 ILE A C 1
ATOM 741 O O . ILE A 1 94 ? -1.222 -12.218 8.174 1.00 97.50 94 ILE A O 1
ATOM 745 N N . ASP A 1 95 ? -3.111 -11.984 6.995 1.00 97.00 95 ASP A N 1
ATOM 746 C CA . ASP A 1 95 ? -3.969 -12.658 7.967 1.00 97.00 95 ASP A CA 1
ATOM 747 C C . ASP A 1 95 ? -3.582 -14.135 8.121 1.00 97.00 95 ASP A C 1
ATOM 749 O O . ASP A 1 95 ? -3.506 -14.644 9.243 1.00 97.00 95 ASP A O 1
ATOM 753 N N . GLN A 1 96 ? -3.243 -14.812 7.017 1.00 96.62 96 GLN A N 1
ATOM 754 C CA . GLN A 1 96 ? -2.678 -16.166 7.052 1.00 96.62 96 GLN A CA 1
ATOM 755 C C . GLN A 1 96 ? -1.348 -16.200 7.806 1.00 96.62 96 GLN A C 1
ATOM 757 O O . GLN A 1 96 ? -1.179 -17.042 8.690 1.00 96.62 96 GLN A O 1
ATOM 762 N N . TYR A 1 97 ? -0.442 -15.258 7.516 1.00 96.94 97 TYR A N 1
ATOM 763 C CA . TYR A 1 97 ? 0.857 -15.164 8.181 1.00 96.94 97 TYR A CA 1
ATOM 764 C C . TYR A 1 97 ? 0.678 -15.032 9.690 1.00 96.94 97 TYR A C 1
ATOM 766 O O . TYR A 1 97 ? 1.264 -15.807 10.445 1.00 96.94 97 TYR A O 1
ATOM 774 N N . VAL A 1 98 ? -0.183 -14.107 10.125 1.00 96.19 98 VAL A N 1
ATOM 775 C CA . VAL A 1 98 ? -0.498 -13.891 11.540 1.00 96.19 98 VAL A CA 1
ATOM 776 C C . VAL A 1 98 ? -1.099 -15.148 12.172 1.00 96.19 98 VAL A C 1
ATOM 778 O O . VAL A 1 98 ? -0.657 -15.550 13.249 1.00 96.19 98 VAL A O 1
ATOM 781 N N . LYS A 1 99 ? -2.058 -15.808 11.510 1.00 94.69 99 LYS A N 1
ATOM 782 C CA . LYS A 1 99 ? -2.702 -17.027 12.027 1.00 94.69 99 LYS A CA 1
ATOM 783 C C . LYS A 1 99 ? -1.712 -18.182 12.202 1.00 94.69 99 LYS A C 1
ATOM 785 O O . LYS A 1 99 ? -1.819 -18.926 13.174 1.00 94.69 99 LYS A O 1
ATOM 790 N N . SER A 1 100 ? -0.748 -18.321 11.290 1.00 93.38 100 SER A N 1
ATOM 791 C CA . SER A 1 100 ? 0.283 -19.368 11.333 1.00 93.38 100 SER A CA 1
ATOM 792 C C . SER A 1 100 ? 1.533 -19.002 12.139 1.00 93.38 100 SER A C 1
ATOM 794 O O . SER A 1 100 ? 2.438 -19.829 12.262 1.00 93.38 100 SER A O 1
ATOM 796 N N . ASN A 1 101 ? 1.631 -17.774 12.660 1.00 93.62 101 ASN A N 1
ATOM 797 C CA . ASN A 1 101 ? 2.879 -17.284 13.231 1.00 93.62 101 ASN A CA 1
ATOM 798 C C . ASN A 1 101 ? 3.226 -18.015 14.538 1.00 93.62 101 ASN A C 1
ATOM 800 O O . ASN A 1 101 ? 2.532 -17.894 15.550 1.00 93.62 101 ASN A O 1
ATOM 804 N N . SER A 1 102 ? 4.350 -18.736 14.525 1.00 90.44 102 SER A N 1
ATOM 805 C CA . SER A 1 102 ? 4.808 -19.558 15.655 1.00 90.44 102 SER A CA 1
ATOM 806 C C . SER A 1 102 ? 5.191 -18.770 16.914 1.00 90.44 102 SER A C 1
ATOM 808 O O . SER A 1 102 ? 5.334 -19.362 17.983 1.00 90.44 102 SER A O 1
ATOM 810 N N . TRP A 1 103 ? 5.343 -17.446 16.824 1.00 91.69 103 TRP A N 1
ATOM 811 C CA . TRP A 1 103 ? 5.653 -16.593 17.972 1.00 91.69 103 TRP A CA 1
ATOM 812 C C . TRP A 1 103 ? 4.432 -16.289 18.847 1.00 91.69 103 TRP A C 1
ATOM 814 O O . TRP A 1 103 ? 4.597 -15.814 19.970 1.00 91.69 103 TRP A O 1
ATOM 824 N N . LEU A 1 104 ? 3.217 -16.579 18.374 1.00 90.00 104 LEU A N 1
ATOM 825 C CA . LEU A 1 104 ? 1.979 -16.282 19.091 1.00 90.00 104 LEU A CA 1
ATOM 826 C C . LEU A 1 104 ? 1.462 -17.518 19.846 1.00 90.00 104 LEU A C 1
ATOM 828 O O . LEU A 1 104 ? 0.915 -18.446 19.255 1.00 90.00 104 LEU A O 1
ATOM 832 N N . ALA A 1 105 ? 1.605 -17.519 21.174 1.00 66.31 105 ALA A N 1
ATOM 833 C CA . ALA A 1 105 ? 1.490 -18.727 22.002 1.00 66.31 105 ALA A CA 1
ATOM 834 C C . ALA A 1 105 ? 0.103 -19.032 22.628 1.00 66.31 105 ALA A C 1
ATOM 836 O O . ALA A 1 105 ? 0.011 -19.962 23.425 1.00 66.31 105 ALA A O 1
ATOM 837 N N . SER A 1 106 ? -0.972 -18.291 22.333 1.00 63.50 106 SER A N 1
ATOM 838 C CA . SER A 1 106 ? -2.216 -18.328 23.140 1.00 63.50 106 SER A CA 1
ATOM 839 C C . SER A 1 106 ? -3.519 -18.551 22.359 1.00 63.50 106 SER A C 1
ATOM 841 O O . SER A 1 106 ? -3.615 -18.239 21.175 1.00 63.50 106 SER A O 1
ATOM 843 N N . GLU A 1 107 ? -4.549 -19.066 23.035 1.00 71.56 107 GLU A N 1
ATOM 844 C CA . GLU A 1 107 ? -5.957 -18.973 22.608 1.00 71.56 107 GLU A CA 1
ATOM 845 C C . GLU A 1 107 ? -6.536 -17.594 22.987 1.00 71.56 107 GLU A C 1
ATOM 847 O O . GLU A 1 107 ? -6.059 -16.964 23.934 1.00 71.56 107 GLU A O 1
ATOM 852 N N . GLY A 1 108 ? -7.563 -17.119 22.271 1.00 77.81 108 GLY A N 1
ATOM 853 C CA . GLY A 1 108 ? -8.249 -15.856 22.589 1.00 77.81 108 GLY A CA 1
ATOM 854 C C . GLY A 1 108 ? -7.403 -14.604 22.337 1.00 77.81 108 GLY A C 1
ATOM 855 O O . GLY A 1 108 ? -7.362 -13.697 23.171 1.00 77.81 108 GLY A O 1
ATOM 856 N N . LYS A 1 109 ? -6.698 -14.576 21.203 1.00 93.25 109 LYS A N 1
ATOM 857 C CA . LYS A 1 109 ? -5.778 -13.497 20.832 1.00 93.25 109 LYS A CA 1
ATOM 858 C C . LYS A 1 109 ? -6.522 -12.205 20.497 1.00 93.25 109 LYS A C 1
ATOM 860 O O . LYS A 1 109 ? -7.660 -12.209 20.024 1.00 93.25 109 LYS A O 1
ATOM 865 N N . GLU A 1 110 ? -5.845 -11.087 20.722 1.00 96.94 110 GLU A N 1
ATOM 866 C CA . GLU A 1 110 ? -6.353 -9.759 20.400 1.00 96.94 110 GLU A C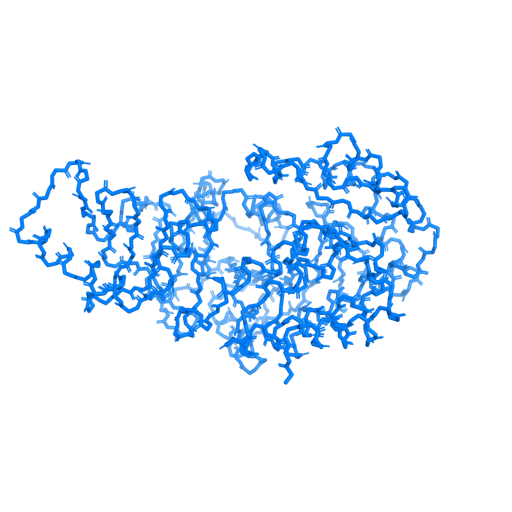A 1
ATOM 867 C C . GLU A 1 110 ? -5.463 -9.067 19.366 1.00 96.94 110 GLU A C 1
ATOM 869 O O . GLU A 1 110 ? -4.238 -9.025 19.521 1.00 96.94 110 GLU A O 1
ATOM 874 N N . MET A 1 111 ? -6.085 -8.463 18.354 1.00 98.12 111 MET A N 1
ATOM 875 C CA . MET A 1 111 ? -5.402 -7.680 17.327 1.00 98.12 111 MET A CA 1
ATOM 876 C C . MET A 1 111 ? -5.869 -6.225 17.334 1.00 98.12 111 MET A C 1
ATOM 878 O O . MET A 1 111 ? -7.057 -5.937 17.478 1.00 98.12 111 MET A O 1
ATOM 882 N N . LEU A 1 112 ? -4.924 -5.313 17.120 1.00 98.62 112 LEU A N 1
ATOM 883 C CA . LEU A 1 112 ? -5.186 -3.936 16.716 1.00 98.62 112 LEU A CA 1
ATOM 884 C C . LEU A 1 112 ? -4.792 -3.737 15.252 1.00 98.62 112 LEU A C 1
ATOM 886 O O . LEU A 1 112 ? -3.642 -3.983 14.894 1.00 98.62 112 LEU A O 1
ATOM 890 N N . ASP A 1 113 ? -5.721 -3.242 14.444 1.00 98.06 113 ASP A N 1
ATOM 891 C CA . ASP A 1 113 ? -5.503 -2.879 13.044 1.00 98.06 113 ASP A CA 1
ATOM 892 C C . ASP A 1 113 ? -5.508 -1.351 12.895 1.00 98.06 113 ASP A C 1
ATOM 894 O O . ASP A 1 113 ? -6.551 -0.705 13.019 1.00 98.06 113 ASP A O 1
ATOM 898 N N . ILE A 1 114 ? -4.328 -0.761 12.702 1.00 97.81 114 ILE A N 1
ATOM 899 C CA . ILE A 1 114 ? -4.130 0.688 12.585 1.00 97.81 114 ILE A CA 1
ATOM 900 C C . ILE A 1 114 ? -4.256 1.129 11.131 1.00 97.81 114 ILE A C 1
ATOM 902 O O . ILE A 1 114 ? -3.533 0.633 10.268 1.00 97.81 114 ILE A O 1
ATOM 906 N N . GLY A 1 115 ? -5.076 2.154 10.902 1.00 95.12 115 GLY A N 1
ATOM 907 C CA . GLY A 1 115 ? -5.384 2.666 9.570 1.00 95.12 115 GLY A CA 1
ATOM 908 C C . GLY A 1 115 ? -6.452 1.833 8.876 1.00 95.12 115 GLY A C 1
ATOM 909 O O . GLY A 1 115 ? -6.333 1.559 7.684 1.00 95.12 115 GLY A O 1
ATOM 910 N N . CYS A 1 116 ? -7.478 1.399 9.619 1.00 93.38 116 CYS A N 1
ATOM 911 C CA . CYS A 1 116 ? -8.550 0.574 9.062 1.00 93.38 116 CYS A CA 1
ATOM 912 C C . CYS A 1 116 ? -9.352 1.280 7.955 1.00 93.38 116 CYS A C 1
ATOM 914 O O . CYS A 1 116 ? -10.018 0.609 7.167 1.00 93.38 116 CYS A O 1
ATOM 916 N N . GLY A 1 117 ? -9.270 2.614 7.862 1.00 92.25 117 GLY A N 1
ATOM 917 C CA . GLY A 1 117 ? -9.939 3.410 6.845 1.00 92.25 117 GLY A CA 1
ATOM 918 C C . GLY A 1 117 ? -11.465 3.329 6.908 1.00 92.25 117 GLY A C 1
ATOM 919 O O . GLY A 1 117 ? -12.071 2.844 7.866 1.00 92.25 117 GLY A O 1
ATOM 920 N N . PHE A 1 118 ? -12.111 3.835 5.857 1.00 91.62 118 PHE A N 1
ATOM 921 C CA . PHE A 1 118 ? -13.556 3.739 5.698 1.00 91.62 118 PHE A CA 1
ATOM 922 C C . PHE A 1 118 ? -13.954 3.666 4.211 1.00 91.62 118 PHE A C 1
ATOM 924 O O . PHE A 1 118 ? -13.562 4.553 3.452 1.00 91.62 118 PHE A O 1
ATOM 931 N N . PRO A 1 119 ? -14.791 2.692 3.799 1.00 91.81 119 PRO A N 1
ATOM 932 C CA . PRO A 1 119 ? -15.288 1.562 4.595 1.00 91.81 119 PRO A CA 1
ATOM 933 C C . PRO A 1 119 ? -14.154 0.623 5.057 1.00 91.81 119 PRO A C 1
ATOM 935 O O . PRO A 1 119 ? -13.181 0.458 4.320 1.00 91.81 119 PRO A O 1
ATOM 938 N N . PRO A 1 120 ? -14.250 -0.009 6.243 1.00 94.12 120 PRO A N 1
ATOM 939 C CA . PRO A 1 120 ? -13.141 -0.756 6.846 1.00 94.12 120 PRO A CA 1
ATOM 940 C C . PRO A 1 120 ? -13.040 -2.200 6.321 1.00 94.12 120 PRO A C 1
ATOM 942 O O . PRO A 1 120 ? -12.986 -3.152 7.099 1.00 94.12 120 PRO A O 1
ATOM 945 N N . PHE A 1 121 ? -13.071 -2.387 4.996 1.00 92.88 121 PHE A N 1
ATOM 946 C CA . PHE A 1 121 ? -13.160 -3.715 4.370 1.00 92.88 121 PHE A CA 1
ATOM 947 C C . PHE A 1 121 ? -12.076 -4.678 4.851 1.00 92.88 121 PHE A C 1
ATOM 949 O O . PHE A 1 121 ? -12.381 -5.815 5.191 1.00 92.88 121 PHE A O 1
ATOM 956 N N . THR A 1 122 ? -10.835 -4.209 4.950 1.00 93.50 122 THR A N 1
ATOM 957 C CA . THR A 1 122 ? -9.705 -5.046 5.352 1.00 93.50 122 THR A CA 1
ATOM 958 C C . THR A 1 122 ? -9.843 -5.555 6.785 1.00 93.50 122 THR A C 1
ATOM 960 O O . THR A 1 122 ? -9.629 -6.735 7.038 1.00 93.50 122 THR A O 1
ATOM 963 N N . THR A 1 123 ? -10.269 -4.708 7.725 1.00 96.62 123 THR A N 1
ATOM 964 C CA . THR A 1 123 ? -10.504 -5.120 9.117 1.00 96.62 123 THR A CA 1
ATOM 965 C C . THR A 1 123 ? -11.707 -6.058 9.240 1.00 96.62 123 THR A C 1
ATOM 967 O O . THR A 1 123 ? -11.672 -6.986 10.047 1.00 96.62 123 THR A O 1
ATOM 970 N N . LEU A 1 124 ? -12.758 -5.853 8.434 1.00 96.94 124 LEU A N 1
ATOM 971 C CA . LEU A 1 124 ? -13.923 -6.747 8.395 1.00 96.94 124 LEU A CA 1
ATOM 972 C C . LEU A 1 124 ? -13.537 -8.154 7.934 1.00 96.94 124 LEU A C 1
ATOM 974 O O . LEU A 1 124 ? -13.948 -9.139 8.544 1.00 96.94 124 LEU A O 1
ATOM 978 N N . GLU A 1 125 ? -12.727 -8.248 6.883 1.00 96.19 125 GLU A N 1
ATOM 979 C CA . GLU A 1 125 ? -12.220 -9.524 6.375 1.00 96.19 125 GLU A CA 1
ATOM 980 C C . GLU A 1 125 ? -11.314 -10.217 7.390 1.00 96.19 125 GLU A C 1
ATOM 982 O O . GLU A 1 125 ? -11.491 -11.407 7.651 1.00 96.19 125 GLU A O 1
ATOM 987 N N . THR A 1 126 ? -10.414 -9.465 8.030 1.00 96.88 126 THR A N 1
ATOM 988 C CA . THR A 1 126 ? -9.558 -9.987 9.100 1.00 96.88 126 THR A CA 1
ATOM 989 C C . THR A 1 126 ? -10.381 -10.542 10.263 1.00 96.88 126 THR A C 1
ATOM 991 O O . THR A 1 126 ? -10.099 -11.642 10.729 1.00 96.88 126 THR A O 1
ATOM 994 N N . ALA A 1 127 ? -11.430 -9.840 10.704 1.00 97.00 127 ALA A N 1
ATOM 995 C CA . ALA A 1 127 ? -12.320 -10.329 11.759 1.00 97.00 127 ALA A CA 1
ATOM 996 C C . ALA A 1 127 ? -13.118 -11.575 11.345 1.00 97.00 127 ALA A C 1
ATOM 998 O O . ALA A 1 127 ? -13.372 -12.438 12.179 1.00 97.00 127 ALA A O 1
ATOM 999 N N . GLY A 1 128 ? -13.486 -11.695 10.067 1.00 96.62 128 GLY A N 1
ATOM 1000 C CA . GLY A 1 128 ? -14.118 -12.906 9.542 1.00 96.62 128 GLY A CA 1
ATOM 1001 C C . GLY A 1 128 ? -13.161 -14.099 9.438 1.00 96.62 128 GLY A C 1
ATOM 1002 O O . GLY A 1 128 ? -13.579 -15.236 9.630 1.00 96.62 128 GLY A O 1
ATOM 1003 N N . PHE A 1 129 ? -11.882 -13.863 9.133 1.00 96.56 129 PHE A N 1
ATOM 1004 C CA . PHE A 1 129 ? -10.871 -14.918 8.986 1.00 96.56 129 PHE A CA 1
ATOM 1005 C C . PHE A 1 129 ? -10.262 -15.381 10.325 1.00 96.56 129 PHE A C 1
ATOM 1007 O O . PHE A 1 129 ? -9.894 -16.555 10.488 1.00 96.56 129 PHE A O 1
ATOM 1014 N N . LEU A 1 130 ? -10.134 -14.452 11.273 1.00 95.31 130 LEU A N 1
ATOM 1015 C CA . LEU A 1 130 ? -9.694 -14.662 12.652 1.00 95.31 130 LEU A CA 1
ATOM 1016 C C . LEU A 1 130 ? -10.915 -14.636 13.585 1.00 95.31 130 LEU A C 1
ATOM 1018 O O . LEU A 1 130 ? -10.988 -13.838 14.516 1.00 95.31 130 LEU A O 1
ATOM 1022 N N . ASP A 1 131 ? -11.896 -15.488 13.294 1.00 93.88 131 ASP A N 1
ATOM 1023 C CA . ASP A 1 131 ? -13.208 -15.527 13.953 1.00 93.88 131 ASP A CA 1
ATOM 1024 C C . ASP A 1 131 ? -13.151 -15.876 15.451 1.00 93.88 131 ASP A C 1
ATOM 1026 O O . ASP A 1 131 ? -14.069 -15.550 16.207 1.00 93.88 131 ASP A O 1
ATOM 1030 N N . ASP A 1 132 ? -12.054 -16.484 15.903 1.00 93.19 132 ASP A N 1
ATOM 1031 C CA . ASP A 1 132 ? -11.759 -16.771 17.305 1.00 93.19 132 ASP A CA 1
ATOM 1032 C C . ASP A 1 132 ? -11.002 -15.638 18.040 1.00 93.19 132 ASP A C 1
ATOM 1034 O O . ASP A 1 132 ? -10.638 -15.791 19.211 1.00 93.19 132 ASP A O 1
ATOM 1038 N N . TRP A 1 133 ? -10.753 -14.497 17.382 1.00 96.38 133 TRP A N 1
ATOM 1039 C CA . TRP A 1 133 ? -9.961 -13.378 17.913 1.00 96.38 133 TRP A CA 1
ATOM 1040 C C . TRP A 1 133 ? -10.836 -12.166 18.227 1.00 96.38 133 TRP A C 1
ATOM 1042 O O . TRP A 1 133 ? -11.919 -11.979 17.677 1.00 96.38 133 TRP A O 1
ATOM 1052 N N . LYS A 1 134 ? -10.331 -11.283 19.094 1.00 97.44 134 LYS A N 1
ATOM 1053 C CA . LYS A 1 134 ? -10.898 -9.939 19.262 1.00 97.44 134 LYS A CA 1
ATOM 1054 C C . LYS A 1 134 ? -10.115 -8.942 18.425 1.00 97.44 134 LYS A C 1
ATOM 1056 O O . LYS A 1 134 ? -8.934 -8.706 18.683 1.00 97.44 134 LYS A O 1
ATOM 1061 N N . ILE A 1 135 ? -10.781 -8.328 17.462 1.00 98.12 135 ILE A N 1
ATOM 1062 C CA 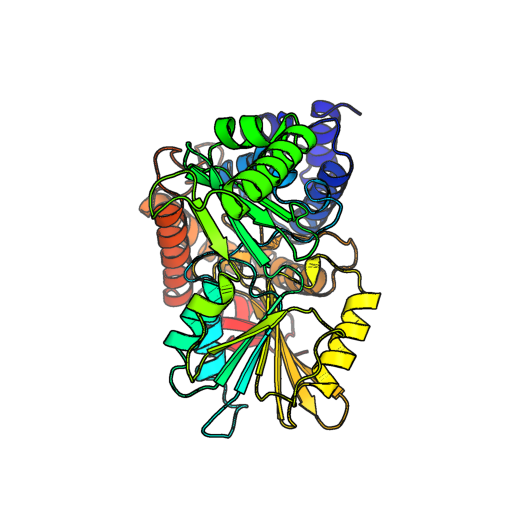. ILE A 1 135 ? -10.197 -7.357 16.547 1.00 98.12 135 ILE A CA 1
ATOM 1063 C C . ILE A 1 135 ? -10.680 -5.954 16.917 1.00 98.12 135 ILE A C 1
ATOM 1065 O O . ILE A 1 135 ? -11.869 -5.701 17.129 1.00 98.12 135 ILE A O 1
ATOM 1069 N N . THR A 1 136 ? -9.741 -5.017 16.985 1.00 98.44 136 THR A N 1
ATOM 1070 C CA . THR A 1 136 ? -10.029 -3.590 17.112 1.00 98.44 136 THR A CA 1
ATOM 1071 C C . THR A 1 136 ? -9.449 -2.864 15.906 1.00 98.44 136 THR A C 1
ATOM 1073 O O . THR A 1 136 ? -8.232 -2.817 15.753 1.00 98.44 136 THR A O 1
ATOM 1076 N N . GLY A 1 137 ? -10.301 -2.288 15.058 1.00 97.94 137 GLY A N 1
ATOM 1077 C CA . GLY A 1 137 ? -9.865 -1.363 14.010 1.00 97.94 137 GLY A CA 1
ATOM 1078 C C . GLY A 1 137 ? -9.728 0.051 14.566 1.00 97.94 137 GLY A C 1
ATOM 1079 O O . GLY A 1 137 ? -10.584 0.489 15.335 1.00 97.94 137 GLY A O 1
ATOM 1080 N N . ALA A 1 138 ? -8.681 0.780 14.189 1.00 97.50 138 ALA A N 1
ATOM 1081 C CA . ALA A 1 138 ? -8.527 2.176 14.577 1.00 97.50 138 ALA A CA 1
ATOM 1082 C C . ALA A 1 138 ? -8.112 3.064 13.405 1.00 97.50 138 ALA A C 1
ATOM 1084 O O . ALA A 1 138 ? -7.182 2.744 12.664 1.00 97.50 138 ALA A O 1
ATOM 1085 N N . ASP A 1 139 ? -8.784 4.204 13.266 1.00 95.75 139 ASP A N 1
ATOM 1086 C CA . ASP A 1 139 ? -8.457 5.224 12.271 1.00 95.75 139 ASP A CA 1
ATOM 1087 C C . ASP A 1 139 ? -8.859 6.616 12.794 1.00 95.75 139 ASP A C 1
ATOM 1089 O O . ASP A 1 139 ? -9.926 6.762 13.405 1.00 95.75 139 ASP A O 1
ATOM 1093 N N . PRO A 1 140 ? -8.038 7.666 12.610 1.00 92.81 140 PRO A N 1
ATOM 1094 C CA . PRO A 1 140 ? -8.418 9.025 13.003 1.00 92.81 140 PRO A CA 1
ATOM 1095 C C . PRO A 1 140 ? -9.578 9.593 12.167 1.00 92.81 140 PRO A C 1
ATOM 1097 O O . PRO A 1 140 ? -10.289 10.481 12.635 1.00 92.81 140 PRO A O 1
ATOM 1100 N N . SER A 1 141 ? -9.792 9.074 10.957 1.00 91.38 141 SER A N 1
ATOM 1101 C CA . SER A 1 141 ? -10.735 9.593 9.962 1.00 91.38 141 SER A CA 1
ATOM 1102 C C . SER A 1 141 ? -12.056 8.820 9.919 1.00 91.38 141 SER A C 1
ATOM 1104 O O . SER A 1 141 ? -12.790 8.922 8.934 1.00 91.38 141 SER A O 1
ATOM 1106 N N . LEU A 1 142 ? -12.384 8.042 10.962 1.00 93.88 142 LEU A N 1
ATOM 1107 C CA . LEU A 1 142 ? -13.685 7.375 11.044 1.00 93.88 142 LEU A CA 1
ATOM 1108 C C . LEU A 1 142 ? -14.821 8.417 10.994 1.00 93.88 142 LEU A C 1
ATOM 1110 O O . LEU A 1 142 ? -14.832 9.349 11.811 1.00 93.88 142 LEU A O 1
ATOM 1114 N N . PRO A 1 143 ? -15.772 8.278 10.051 1.00 94.81 143 PRO A N 1
ATOM 1115 C CA . PRO A 1 143 ? -16.793 9.291 9.826 1.00 94.81 143 PRO A CA 1
ATOM 1116 C C . PRO A 1 143 ? -17.870 9.291 10.905 1.00 94.81 143 PRO A C 1
ATOM 1118 O O . PRO A 1 143 ? -18.340 8.236 11.335 1.00 94.81 143 PRO A O 1
ATOM 1121 N N . ALA A 1 144 ? -18.333 10.491 11.250 1.00 96.25 144 ALA A N 1
ATOM 1122 C CA . ALA A 1 144 ? -19.575 10.676 11.991 1.00 96.25 144 ALA A CA 1
ATOM 1123 C C . ALA A 1 144 ? -20.791 10.577 11.054 1.00 96.25 144 ALA A C 1
ATOM 1125 O O . ALA A 1 144 ? -21.840 10.065 11.446 1.00 96.25 144 ALA A O 1
ATOM 1126 N N . TYR A 1 145 ? -20.633 11.004 9.796 1.00 96.56 145 TYR A N 1
ATOM 1127 C CA . TYR A 1 145 ? -21.689 10.988 8.786 1.00 96.56 145 TYR A CA 1
ATOM 1128 C C . TYR A 1 145 ? -21.181 10.406 7.464 1.00 96.56 145 TYR A C 1
ATOM 1130 O O . TYR A 1 145 ? -20.076 10.716 7.016 1.00 96.56 145 TYR A O 1
ATOM 1138 N N . LEU A 1 146 ? -22.010 9.583 6.825 1.00 96.00 146 LEU A N 1
ATOM 1139 C CA . LEU A 1 146 ? -21.837 9.151 5.438 1.00 96.00 146 LEU A CA 1
ATOM 1140 C C . LEU A 1 146 ? -23.053 9.601 4.635 1.00 96.00 146 LEU A C 1
ATOM 1142 O O . LEU A 1 146 ? -24.183 9.258 4.987 1.00 96.00 146 LEU A O 1
ATOM 1146 N N . ILE A 1 147 ? -22.803 10.343 3.563 1.00 95.75 147 ILE A N 1
ATOM 1147 C CA . ILE A 1 147 ? -23.835 10.890 2.682 1.00 95.75 147 ILE A CA 1
ATOM 1148 C C . ILE A 1 147 ? -23.664 10.309 1.295 1.00 95.75 147 ILE A C 1
ATOM 1150 O O . ILE A 1 147 ? -22.536 10.208 0.817 1.00 95.75 147 ILE A O 1
ATOM 1154 N N . PHE A 1 148 ? -24.781 10.006 0.646 1.00 96.06 148 PHE A N 1
ATOM 1155 C CA . PHE A 1 148 ? -24.847 9.774 -0.787 1.00 96.06 148 PHE A CA 1
ATOM 1156 C C . PHE A 1 148 ? -25.699 10.857 -1.447 1.00 96.06 148 PHE A C 1
ATOM 1158 O O . PHE A 1 148 ? -26.804 11.137 -0.980 1.00 96.06 148 PHE A O 1
ATOM 1165 N N . ASP A 1 149 ? -25.195 11.462 -2.521 1.00 95.31 149 ASP A N 1
ATOM 1166 C CA . ASP A 1 149 ? -25.981 12.383 -3.344 1.00 95.31 149 ASP A CA 1
ATOM 1167 C C . ASP A 1 149 ? -26.921 11.631 -4.307 1.00 95.31 149 ASP A C 1
ATOM 1169 O O . ASP A 1 149 ? -26.955 10.400 -4.343 1.00 95.31 149 ASP A O 1
ATOM 1173 N N . SER A 1 150 ? -27.716 12.373 -5.082 1.00 94.12 150 SER A N 1
ATOM 1174 C CA . SER A 1 150 ? -28.668 11.810 -6.052 1.00 94.12 150 SER A CA 1
ATOM 1175 C C . SER A 1 150 ? -28.015 10.969 -7.152 1.00 94.12 150 SER A C 1
ATOM 1177 O O . SER A 1 150 ? -28.678 10.119 -7.740 1.00 94.12 150 SER A O 1
ATOM 1179 N N . ASP A 1 151 ? -26.731 11.203 -7.427 1.00 93.12 151 ASP A N 1
ATOM 1180 C CA . ASP A 1 151 ? -25.959 10.481 -8.439 1.00 93.12 151 ASP A CA 1
ATOM 1181 C C . ASP A 1 151 ? -25.235 9.260 -7.835 1.00 93.12 151 ASP A C 1
ATOM 1183 O O . ASP A 1 151 ? -24.513 8.546 -8.534 1.00 93.12 151 ASP A O 1
ATOM 1187 N N . GLY A 1 152 ? -25.412 9.019 -6.530 1.00 93.50 152 GLY A N 1
ATOM 1188 C CA . GLY A 1 152 ? -24.764 7.951 -5.775 1.00 93.50 152 GLY A CA 1
ATOM 1189 C C . GLY A 1 152 ? -23.304 8.234 -5.415 1.00 93.50 152 GLY A C 1
ATOM 1190 O O . GLY A 1 152 ? -22.621 7.333 -4.920 1.00 93.50 152 GLY A O 1
ATOM 1191 N N . ASN A 1 153 ? -22.789 9.447 -5.658 1.00 94.94 153 ASN A N 1
ATOM 1192 C CA . ASN A 1 153 ? -21.470 9.826 -5.151 1.00 94.94 153 ASN A CA 1
ATOM 1193 C C . ASN A 1 153 ? -21.554 9.908 -3.633 1.00 94.94 153 ASN A C 1
ATOM 1195 O O . ASN A 1 153 ? -22.575 10.348 -3.101 1.00 94.94 153 ASN A O 1
ATOM 1199 N N . TYR A 1 154 ? -20.481 9.541 -2.935 1.00 94.12 154 TYR A N 1
ATOM 1200 C CA . TYR A 1 154 ? -20.488 9.600 -1.479 1.00 94.12 154 TYR A CA 1
ATOM 1201 C C . TYR A 1 154 ? -19.457 10.568 -0.922 1.00 94.12 154 TYR A C 1
ATOM 1203 O O . TYR A 1 154 ? -18.392 10.774 -1.509 1.00 94.12 154 TYR A O 1
ATOM 1211 N N . ALA A 1 155 ? -19.770 11.096 0.259 1.00 95.44 155 ALA A N 1
ATOM 1212 C CA . ALA A 1 155 ? -18.852 11.847 1.098 1.00 95.44 155 ALA A CA 1
ATOM 1213 C C . ALA A 1 155 ? -18.895 11.363 2.550 1.00 95.44 155 ALA A C 1
ATOM 1215 O O . ALA A 1 155 ? -19.943 10.969 3.066 1.00 95.44 155 ALA A O 1
ATOM 1216 N N . THR A 1 156 ? -17.743 11.411 3.208 1.00 95.31 156 THR A N 1
ATOM 1217 C CA . THR A 1 156 ? -17.596 11.209 4.648 1.00 95.31 156 THR A CA 1
ATOM 1218 C C . THR A 1 156 ? -17.378 12.546 5.339 1.00 95.31 156 THR A C 1
ATOM 1220 O O . THR A 1 156 ? -16.601 13.376 4.862 1.00 95.31 156 THR A O 1
ATOM 1223 N N . LEU A 1 157 ? -18.052 12.749 6.472 1.00 95.81 157 LEU A N 1
ATOM 1224 C CA . LEU A 1 157 ? -17.946 13.968 7.271 1.00 95.81 157 LEU A CA 1
ATOM 1225 C C . LEU A 1 157 ? -17.665 13.634 8.743 1.00 95.81 157 LEU A C 1
ATOM 1227 O O . LEU A 1 157 ? -18.074 12.578 9.246 1.00 95.81 157 LEU A O 1
ATOM 1231 N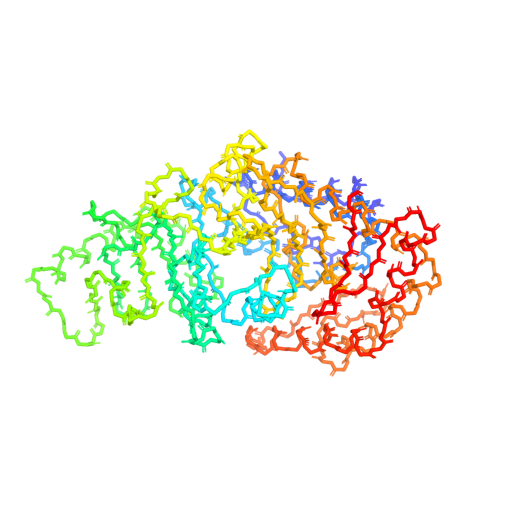 N . ASP A 1 158 ? -16.934 14.519 9.416 1.00 94.12 158 ASP A N 1
ATOM 1232 C CA . ASP A 1 158 ? -16.560 14.407 10.833 1.00 94.12 158 ASP A CA 1
ATOM 1233 C C . ASP A 1 158 ? -17.643 14.958 11.786 1.00 94.12 158 ASP A C 1
ATOM 1235 O O . ASP A 1 158 ? -18.739 15.319 11.349 1.00 94.12 158 ASP A O 1
ATOM 1239 N N . GLU A 1 159 ? -17.392 14.968 13.106 1.00 94.50 159 GLU A N 1
ATOM 1240 C CA . GLU A 1 159 ? -18.374 15.480 14.079 1.00 94.50 159 GLU A CA 1
ATOM 1241 C C . GLU A 1 159 ? -18.675 16.972 13.884 1.00 94.50 159 GLU A C 1
ATOM 1243 O O . GLU A 1 159 ? -19.800 17.404 14.149 1.00 94.50 159 GLU A O 1
ATOM 1248 N N . ASP A 1 160 ? -17.701 17.726 13.368 1.00 95.38 160 ASP A N 1
ATOM 1249 C CA . ASP A 1 160 ? -17.815 19.149 13.043 1.00 95.38 160 ASP A CA 1
ATOM 1250 C C . ASP A 1 160 ? -18.557 19.383 11.719 1.00 95.38 160 ASP A C 1
ATOM 1252 O O . ASP A 1 160 ? -18.661 20.520 11.255 1.00 95.38 160 ASP A O 1
ATOM 1256 N N . LYS A 1 161 ? -19.114 18.315 11.124 1.00 95.69 161 LYS A N 1
ATOM 1257 C CA . LYS A 1 161 ? -19.861 18.319 9.861 1.00 95.69 161 LYS A CA 1
ATOM 1258 C C . LYS A 1 161 ? -19.018 18.758 8.667 1.00 95.69 161 LYS A C 1
ATOM 1260 O O . LYS A 1 161 ? -19.580 19.129 7.644 1.00 95.69 161 LYS A O 1
ATOM 1265 N N . SER A 1 162 ? -17.695 18.698 8.776 1.00 94.81 162 SER A N 1
ATOM 1266 C CA . SER A 1 162 ? -16.784 19.077 7.701 1.00 94.81 162 SER A CA 1
ATOM 1267 C C . SER A 1 162 ? -16.507 17.884 6.796 1.00 94.81 162 SER A C 1
ATOM 1269 O O . SER A 1 162 ? -16.322 16.756 7.264 1.00 94.81 162 SER A O 1
ATOM 1271 N N . THR A 1 163 ? -16.454 18.117 5.484 1.00 93.88 163 THR A N 1
AT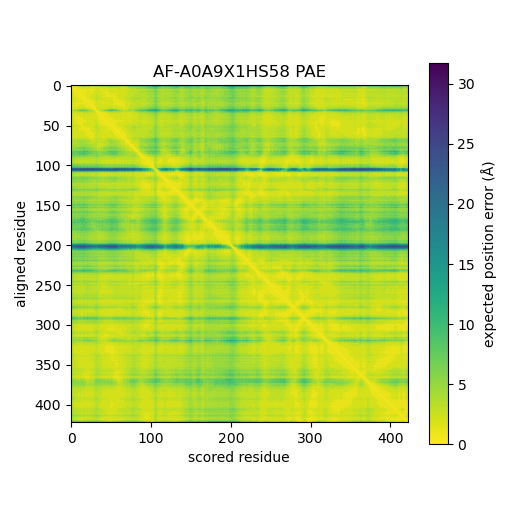OM 1272 C CA . THR A 1 163 ? -16.150 17.045 4.528 1.00 93.88 163 THR A CA 1
ATOM 1273 C C . THR A 1 163 ? -14.701 16.568 4.675 1.00 93.88 163 THR A C 1
ATOM 1275 O O . THR A 1 163 ? -13.750 17.332 4.504 1.00 93.88 163 THR A O 1
ATOM 1278 N N . VAL A 1 164 ? -14.516 15.273 4.944 1.00 91.38 164 VAL A N 1
ATOM 1279 C CA . VAL A 1 164 ? -13.200 14.631 5.102 1.00 91.38 164 VAL A CA 1
ATOM 1280 C C . VAL A 1 164 ? -12.729 14.013 3.789 1.00 91.38 164 VAL A C 1
ATOM 1282 O O . VAL A 1 164 ? -11.584 14.218 3.387 1.00 91.38 164 VAL A O 1
ATOM 1285 N N . TYR A 1 165 ? -13.606 13.274 3.112 1.00 92.31 165 TYR A N 1
ATOM 1286 C CA . TYR A 1 165 ? -13.313 12.591 1.855 1.00 92.31 165 TYR A CA 1
ATOM 1287 C C . TYR A 1 165 ? -14.582 12.480 1.008 1.00 92.31 165 TYR A C 1
ATOM 1289 O O . TYR A 1 165 ? -15.689 12.440 1.540 1.00 92.31 165 TYR A O 1
ATOM 1297 N N . PHE A 1 166 ? -14.426 12.414 -0.311 1.00 93.00 166 PHE A N 1
ATOM 1298 C CA . PHE A 1 166 ? -15.520 12.124 -1.232 1.00 93.00 166 PHE A CA 1
ATOM 1299 C C . PHE A 1 166 ? -15.007 11.374 -2.455 1.00 93.00 166 PHE A C 1
ATOM 1301 O O . PHE A 1 166 ? -13.852 11.524 -2.857 1.00 93.00 166 PHE A O 1
ATOM 1308 N N . GLN A 1 167 ? -15.884 10.591 -3.074 1.00 90.81 167 GLN A N 1
ATOM 1309 C CA . GLN A 1 167 ? -15.568 9.870 -4.300 1.00 90.81 167 GLN A CA 1
ATOM 1310 C C . GLN A 1 167 ? -16.806 9.690 -5.181 1.00 90.81 167 GLN A C 1
ATOM 1312 O O . GLN A 1 167 ? -17.936 9.690 -4.680 1.00 90.81 167 GLN A O 1
ATOM 1317 N N . PRO A 1 168 ? -16.613 9.514 -6.497 1.00 91.12 168 PRO A N 1
ATOM 1318 C CA . PRO A 1 168 ? -17.731 9.287 -7.389 1.00 91.12 168 PRO A CA 1
ATOM 1319 C C . PRO A 1 168 ? -18.304 7.877 -7.222 1.00 91.12 168 PRO A C 1
ATOM 1321 O O . PRO A 1 168 ? -17.577 6.943 -6.879 1.00 91.12 168 PRO A O 1
ATOM 1324 N N . ALA A 1 169 ? -19.587 7.707 -7.552 1.00 89.06 169 ALA A N 1
ATOM 1325 C CA . ALA A 1 169 ? -20.232 6.390 -7.581 1.00 89.06 169 ALA A CA 1
ATOM 1326 C C . ALA A 1 169 ? -19.491 5.413 -8.511 1.00 89.06 169 ALA A C 1
ATOM 1328 O O . ALA A 1 169 ? -19.294 4.240 -8.200 1.00 89.06 169 ALA A O 1
ATOM 1329 N N . ILE A 1 170 ? -19.055 5.934 -9.663 1.00 85.50 170 ILE A N 1
ATOM 1330 C CA . ILE A 1 170 ? -18.270 5.218 -10.668 1.00 85.50 170 ILE A CA 1
ATOM 1331 C C . ILE A 1 170 ? -16.908 5.920 -10.791 1.00 85.50 170 ILE A C 1
ATOM 1333 O O . ILE A 1 170 ? -16.861 7.045 -11.306 1.00 85.50 170 ILE A O 1
ATOM 1337 N N . PRO A 1 171 ? -15.799 5.292 -10.358 1.00 78.88 171 PRO A N 1
ATOM 1338 C CA . PRO A 1 171 ? -14.468 5.899 -10.334 1.00 78.88 171 PRO A CA 1
ATOM 1339 C C . PRO A 1 171 ? -13.821 5.956 -11.726 1.00 78.88 171 PRO A C 1
ATOM 1341 O O . PRO A 1 171 ? -12.889 5.220 -12.033 1.00 78.88 171 PRO A O 1
ATOM 1344 N N . SER A 1 172 ? -14.302 6.867 -12.575 1.00 78.75 172 SER A N 1
ATOM 1345 C CA . SER A 1 172 ? -13.698 7.212 -13.869 1.00 78.75 172 SER A CA 1
ATOM 1346 C C . SER A 1 172 ? -12.926 8.534 -13.791 1.00 78.75 172 SER A C 1
ATOM 1348 O O . SER A 1 172 ? -13.197 9.366 -12.925 1.00 78.75 172 SER A O 1
ATOM 1350 N N . ILE A 1 173 ? -11.985 8.770 -14.717 1.00 75.88 173 ILE A N 1
ATOM 1351 C CA . ILE A 1 173 ? -11.260 10.055 -14.814 1.00 75.88 173 ILE A CA 1
ATOM 1352 C C . ILE A 1 173 ? -12.245 11.224 -14.929 1.00 75.88 173 ILE A C 1
ATOM 1354 O O . ILE A 1 173 ? -12.072 12.245 -14.267 1.00 75.88 173 ILE A O 1
ATOM 1358 N N . GLU A 1 174 ? -13.283 11.063 -15.751 1.00 84.06 174 GLU A N 1
ATOM 1359 C CA . GLU A 1 174 ? -14.313 12.077 -15.961 1.00 84.06 174 GLU A CA 1
ATOM 1360 C C . GLU A 1 174 ? -15.065 12.392 -14.664 1.00 84.06 174 GLU A C 1
ATOM 1362 O O . GLU A 1 174 ? -15.203 13.558 -14.302 1.00 84.06 174 GLU A O 1
ATOM 1367 N N . ASN A 1 175 ? -15.504 11.369 -13.929 1.00 86.69 175 ASN A N 1
ATOM 1368 C CA . ASN A 1 175 ? -16.264 11.568 -12.698 1.00 86.69 175 ASN A CA 1
ATOM 1369 C C . ASN A 1 175 ? -15.390 12.117 -11.568 1.00 86.69 175 ASN A C 1
ATOM 1371 O O . ASN A 1 175 ? -15.827 12.988 -10.820 1.00 86.69 175 ASN A O 1
ATOM 1375 N N . TRP A 1 176 ? -14.129 11.691 -11.488 1.00 86.31 176 TRP A N 1
ATOM 1376 C CA . TRP A 1 176 ? -13.167 12.310 -10.582 1.00 86.31 176 TRP A CA 1
ATOM 1377 C C . TRP A 1 176 ? -12.930 13.780 -10.918 1.00 86.31 176 TRP A C 1
ATOM 1379 O O . TRP A 1 176 ? -12.892 14.600 -10.008 1.00 86.31 176 TRP A O 1
ATOM 1389 N N . ASN A 1 177 ? -12.806 14.135 -12.201 1.00 84.94 177 ASN A N 1
ATOM 1390 C CA . ASN A 1 177 ? -12.680 15.535 -12.610 1.00 84.94 177 ASN A CA 1
ATOM 1391 C C . ASN A 1 177 ? -13.912 16.341 -12.204 1.00 84.94 177 ASN A C 1
ATOM 1393 O O . ASN A 1 177 ? -13.758 17.400 -11.612 1.00 84.94 177 ASN A O 1
ATOM 1397 N N . LYS A 1 178 ? -15.124 15.816 -12.425 1.00 88.00 178 LYS A N 1
ATOM 1398 C CA . LYS A 1 178 ? -16.363 16.490 -12.003 1.00 88.00 178 LYS A CA 1
ATOM 1399 C C . LYS A 1 178 ? -16.359 16.856 -10.516 1.00 88.00 178 LYS A C 1
ATOM 1401 O O . LYS A 1 178 ? -16.837 17.930 -10.174 1.00 88.00 178 LYS A O 1
ATOM 1406 N N . LEU A 1 179 ? -15.809 15.999 -9.651 1.00 88.06 179 LEU A N 1
ATOM 1407 C CA . LEU A 1 179 ? -15.740 16.264 -8.210 1.00 88.06 179 LEU A CA 1
ATOM 1408 C C . LEU A 1 179 ? -14.529 17.116 -7.793 1.00 88.06 179 LEU A C 1
ATOM 1410 O O . LEU A 1 179 ? -14.630 17.886 -6.840 1.00 88.06 179 LEU A O 1
ATOM 1414 N N . LEU A 1 180 ? -13.387 16.982 -8.473 1.00 87.12 180 LEU A N 1
ATOM 1415 C CA . LEU A 1 180 ? -12.118 17.595 -8.059 1.00 87.12 180 LEU A CA 1
ATOM 1416 C C . LEU A 1 180 ? -11.769 18.899 -8.787 1.00 87.12 180 LEU A C 1
ATOM 1418 O O . LEU A 1 180 ? -10.876 19.601 -8.322 1.00 87.12 180 LEU A O 1
ATOM 1422 N N . THR A 1 181 ? -12.438 19.247 -9.895 1.00 86.38 181 THR A N 1
ATOM 1423 C CA . THR A 1 181 ? -12.196 20.518 -10.608 1.00 86.38 181 THR A CA 1
ATOM 1424 C C . THR A 1 181 ? -12.446 21.731 -9.710 1.00 86.38 181 THR A C 1
ATOM 1426 O O . THR A 1 181 ? -11.687 22.693 -9.779 1.00 86.38 181 THR A O 1
ATOM 1429 N N . ASP A 1 182 ? -13.461 21.669 -8.848 1.00 88.94 182 ASP A N 1
ATOM 1430 C CA . ASP A 1 182 ? -13.672 22.622 -7.756 1.00 88.94 182 ASP A CA 1
ATOM 1431 C C . ASP A 1 182 ? -14.001 21.844 -6.477 1.00 88.94 182 ASP A C 1
ATOM 1433 O O . ASP A 1 182 ? -15.159 21.621 -6.117 1.00 88.94 182 ASP A O 1
ATOM 1437 N N . SER A 1 183 ? -12.950 21.359 -5.813 1.00 88.88 183 SER A N 1
ATOM 1438 C CA . SER A 1 183 ? -13.087 20.558 -4.596 1.00 88.88 183 SER A CA 1
ATOM 1439 C C . SER A 1 183 ? -13.787 21.321 -3.470 1.00 88.88 183 SER A C 1
ATOM 1441 O O . SER A 1 183 ? -14.520 20.710 -2.698 1.00 88.88 183 SER A O 1
ATOM 1443 N N . ASN A 1 184 ? -13.623 22.645 -3.394 1.00 91.75 184 ASN A N 1
ATOM 1444 C CA . ASN A 1 184 ? -14.287 23.471 -2.390 1.00 91.75 184 ASN A CA 1
ATOM 1445 C C . ASN A 1 184 ? -15.796 23.526 -2.634 1.00 91.75 184 ASN A C 1
ATOM 1447 O O . ASN A 1 184 ? -16.565 23.276 -1.709 1.00 91.75 184 ASN A O 1
ATOM 1451 N N . ALA A 1 185 ? -16.226 23.759 -3.878 1.00 94.62 185 ALA A N 1
ATOM 1452 C CA . ALA A 1 185 ? -17.644 23.716 -4.221 1.00 94.62 185 ALA A CA 1
ATOM 1453 C C . ALA A 1 185 ? -18.258 22.330 -3.963 1.00 94.62 185 ALA A C 1
ATOM 1455 O O . ALA A 1 185 ? -19.368 22.237 -3.435 1.00 94.62 185 ALA A O 1
ATOM 1456 N N . THR A 1 186 ? -17.534 21.249 -4.277 1.00 95.06 186 THR A N 1
ATOM 1457 C CA . THR A 1 186 ? -17.981 19.877 -3.986 1.00 95.06 186 THR A CA 1
ATOM 1458 C C . THR A 1 186 ? -18.167 19.639 -2.485 1.00 95.06 186 THR A C 1
ATOM 1460 O O . THR A 1 186 ? -19.183 19.070 -2.089 1.00 95.06 186 THR A O 1
ATOM 1463 N N . ARG A 1 187 ? -17.241 20.104 -1.635 1.00 94.75 187 ARG A N 1
ATOM 1464 C CA . ARG A 1 187 ? -17.366 19.999 -0.168 1.00 94.75 187 ARG A CA 1
ATOM 1465 C C . ARG A 1 187 ? -18.573 20.764 0.353 1.00 94.75 187 ARG A C 1
ATOM 1467 O O . ARG A 1 187 ? -19.429 20.165 0.994 1.00 94.75 187 ARG A O 1
ATOM 1474 N N . THR A 1 188 ? -18.707 22.037 -0.023 1.00 96.62 188 THR A N 1
ATOM 1475 C CA . THR A 1 188 ? -19.857 22.865 0.369 1.00 96.62 188 THR A CA 1
ATOM 1476 C C . THR A 1 188 ? -21.179 22.232 -0.061 1.00 96.62 188 THR A C 1
ATOM 1478 O O . THR A 1 188 ? -22.161 22.282 0.674 1.00 96.62 188 THR A O 1
ATOM 1481 N N . ARG A 1 189 ? -21.221 21.581 -1.230 1.00 96.94 189 ARG A N 1
ATOM 1482 C CA . ARG A 1 189 ? -22.407 20.840 -1.677 1.00 96.94 189 ARG A CA 1
ATOM 1483 C C . ARG A 1 189 ? -22.767 19.694 -0.726 1.00 96.94 189 ARG A C 1
ATOM 1485 O O . ARG A 1 189 ? -23.937 19.567 -0.380 1.00 96.94 189 ARG A O 1
ATOM 1492 N N . PHE A 1 190 ? -21.800 18.873 -0.314 1.00 97.62 190 PHE A N 1
ATOM 1493 C CA . PHE A 1 190 ? -22.048 17.768 0.622 1.00 97.62 190 PHE A CA 1
ATOM 1494 C C . PHE A 1 190 ? -22.375 18.249 2.039 1.00 97.62 190 PHE A C 1
ATOM 1496 O O . PHE A 1 190 ? -23.234 17.663 2.691 1.00 97.62 190 PHE A O 1
ATOM 1503 N N . GLU A 1 191 ? -21.750 19.332 2.492 1.00 97.62 191 GLU A N 1
ATOM 1504 C CA . GLU A 1 191 ? -22.038 19.971 3.782 1.00 97.62 191 GLU A CA 1
ATOM 1505 C C . GLU A 1 191 ? -23.472 20.511 3.827 1.00 97.62 191 GLU A C 1
ATOM 1507 O O . GLU A 1 191 ? -24.218 20.207 4.756 1.00 97.62 191 GLU A O 1
ATOM 1512 N N . ASN A 1 192 ? -23.914 21.206 2.776 1.00 97.31 192 ASN A N 1
ATOM 1513 C CA . ASN A 1 192 ? -25.304 21.657 2.657 1.00 97.31 192 ASN A CA 1
ATOM 1514 C C . ASN A 1 192 ? -26.286 20.475 2.595 1.00 97.31 192 ASN A C 1
ATOM 1516 O O . ASN A 1 192 ? -27.347 20.514 3.217 1.00 97.31 192 ASN A O 1
ATOM 1520 N N . LEU A 1 193 ? -25.930 19.405 1.872 1.00 97.25 193 LEU A N 1
ATOM 1521 C CA . LEU A 1 193 ? -26.752 18.197 1.798 1.00 97.25 193 LEU A CA 1
ATOM 1522 C C . LEU A 1 193 ? -26.871 17.504 3.167 1.00 97.25 193 LEU A C 1
ATOM 1524 O O . LEU A 1 193 ? -27.935 16.981 3.493 1.00 97.25 193 LEU A O 1
ATOM 1528 N N . LEU A 1 194 ? -25.825 17.539 4.002 1.00 97.19 194 LEU A N 1
ATOM 1529 C CA . LEU A 1 194 ? -25.903 17.052 5.382 1.00 97.19 194 LEU A CA 1
ATOM 1530 C C . LEU A 1 194 ? -26.950 17.826 6.180 1.00 97.19 194 LEU A C 1
ATOM 1532 O O . LEU A 1 194 ? -27.769 17.223 6.874 1.00 97.19 194 LEU A O 1
ATOM 1536 N N . GLU A 1 195 ? -26.918 19.156 6.102 1.00 96.06 195 GLU A N 1
ATOM 1537 C CA . GLU A 1 195 ? -27.871 20.009 6.812 1.00 96.06 195 GLU A CA 1
ATOM 1538 C C . GLU A 1 195 ? -29.310 19.742 6.368 1.00 96.06 195 GLU A C 1
ATOM 1540 O O . GLU A 1 195 ? -30.211 19.665 7.206 1.00 96.06 195 GLU A O 1
ATOM 1545 N N . GLU A 1 196 ? -29.532 19.549 5.068 1.00 95.69 196 GLU A N 1
ATOM 1546 C CA . GLU A 1 196 ? -30.842 19.190 4.531 1.00 95.69 196 GLU A CA 1
ATOM 1547 C C . GLU A 1 196 ? -31.324 17.841 5.076 1.00 95.69 196 GLU A C 1
ATOM 1549 O O . GLU A 1 196 ? -32.428 17.764 5.617 1.00 95.69 196 GLU A O 1
ATOM 1554 N N . LEU A 1 197 ? -30.488 16.801 4.999 1.00 95.38 197 LEU A N 1
ATOM 1555 C CA . LEU A 1 197 ? -30.845 15.435 5.396 1.00 95.38 197 LEU A CA 1
ATOM 1556 C C . LEU A 1 197 ? -30.997 15.261 6.913 1.00 95.38 197 LEU A C 1
ATOM 1558 O O . LEU A 1 197 ? -31.786 14.431 7.360 1.00 95.38 197 LEU A O 1
ATOM 1562 N N . LEU A 1 198 ? -30.289 16.052 7.725 1.00 94.75 198 LEU A N 1
ATOM 1563 C CA . LEU A 1 198 ? -30.501 16.083 9.178 1.00 94.75 198 LEU A CA 1
ATOM 1564 C C . LEU A 1 198 ? -31.863 16.682 9.551 1.00 94.75 198 LEU A C 1
ATOM 1566 O O . LEU A 1 198 ? -32.457 16.270 10.547 1.00 94.75 198 LEU A O 1
ATOM 1570 N N . ASN A 1 199 ? -32.354 17.645 8.768 1.00 93.06 199 ASN A N 1
ATOM 1571 C CA . ASN A 1 199 ? -33.653 18.280 8.990 1.00 93.06 199 ASN A CA 1
ATOM 1572 C C . ASN A 1 199 ? -34.806 17.499 8.345 1.00 93.06 199 ASN A C 1
ATOM 1574 O O . ASN A 1 199 ? -35.912 17.480 8.882 1.00 93.06 199 ASN A O 1
ATOM 1578 N N . ASN A 1 200 ? -34.542 16.848 7.211 1.00 89.44 200 ASN A N 1
ATOM 1579 C CA . ASN A 1 200 ? -35.501 16.080 6.426 1.00 89.44 200 ASN A CA 1
ATOM 1580 C C . ASN A 1 200 ? -34.893 14.716 6.074 1.00 89.44 200 ASN A C 1
ATOM 1582 O O . ASN A 1 200 ? -34.369 14.549 4.971 1.00 89.44 200 ASN A O 1
ATOM 1586 N N . PRO A 1 201 ? -34.946 13.735 6.993 1.00 81.44 201 PRO A N 1
ATOM 1587 C CA . PRO A 1 201 ? -34.391 12.416 6.738 1.00 81.44 201 PRO A CA 1
ATOM 1588 C C . PRO A 1 201 ? -35.042 11.799 5.503 1.00 81.44 201 PRO A C 1
ATOM 1590 O O . PRO A 1 201 ? -36.257 11.583 5.466 1.00 81.44 201 PRO A O 1
ATOM 1593 N N . SER A 1 202 ? -34.232 11.524 4.488 1.00 73.88 202 SER A N 1
ATOM 1594 C CA . SER A 1 202 ? -34.639 10.665 3.386 1.00 73.88 202 SER A CA 1
ATOM 1595 C C . SER A 1 202 ? -34.704 9.211 3.858 1.00 73.88 202 SER A C 1
ATOM 1597 O O . SER A 1 202 ? -34.116 8.835 4.875 1.00 73.88 202 SER A O 1
ATOM 1599 N N . GLY A 1 203 ? -35.494 8.397 3.155 1.00 73.44 203 GLY A N 1
ATOM 1600 C CA . GLY A 1 203 ? -35.547 6.957 3.396 1.00 73.44 203 GLY A CA 1
ATOM 1601 C C . GLY A 1 203 ? -34.278 6.252 2.908 1.00 73.44 203 GLY A C 1
ATOM 1602 O O . GLY A 1 203 ? -33.173 6.782 2.974 1.00 73.44 203 GLY A O 1
ATOM 1603 N N . GLU A 1 204 ? -34.433 5.039 2.384 1.00 76.00 204 GLU A N 1
ATOM 1604 C CA . GLU A 1 204 ? -33.304 4.299 1.798 1.00 76.00 204 GLU A CA 1
ATOM 1605 C C . GLU A 1 204 ? -32.917 4.789 0.387 1.00 76.00 204 GLU A C 1
ATOM 1607 O O . GLU A 1 204 ? -31.851 4.431 -0.113 1.00 76.00 204 GLU A O 1
ATOM 1612 N N . ASP A 1 205 ? -33.749 5.632 -0.233 1.00 86.25 205 ASP A N 1
ATOM 1613 C CA . ASP A 1 205 ? -33.521 6.200 -1.564 1.00 86.25 205 ASP A CA 1
ATOM 1614 C C . ASP A 1 205 ? -32.520 7.365 -1.544 1.00 86.25 205 ASP A C 1
ATOM 1616 O O . ASP A 1 205 ? -32.378 8.068 -0.544 1.00 86.25 205 ASP A O 1
ATOM 1620 N N . TYR A 1 206 ? -31.846 7.600 -2.675 1.00 87.69 206 TYR A N 1
ATOM 1621 C CA . TYR A 1 206 ? -30.932 8.732 -2.829 1.00 87.69 206 TYR A CA 1
ATOM 1622 C C . TYR A 1 206 ? -31.670 10.076 -2.960 1.00 87.69 206 TYR A C 1
ATOM 1624 O O . TYR A 1 206 ? -32.707 10.141 -3.626 1.00 87.69 206 TYR A O 1
ATOM 1632 N N . PRO A 1 207 ? -31.106 11.175 -2.424 1.00 93.88 207 PRO A N 1
ATOM 1633 C CA . PRO A 1 207 ? -29.910 11.237 -1.571 1.00 93.88 207 PRO A CA 1
ATOM 1634 C C . PRO A 1 207 ? -30.151 10.590 -0.200 1.00 93.88 207 PRO A C 1
ATOM 1636 O O . PRO A 1 207 ? -31.273 10.628 0.283 1.00 93.88 207 PRO A O 1
ATOM 1639 N N . SER A 1 208 ? -29.127 10.023 0.447 1.00 95.12 208 SER A N 1
ATOM 1640 C CA . SER A 1 208 ? -29.278 9.306 1.729 1.00 95.12 208 SER A CA 1
ATOM 1641 C C . SER A 1 208 ? -28.197 9.637 2.758 1.00 95.12 208 SER A C 1
ATOM 1643 O O . SER A 1 208 ? -27.079 10.019 2.409 1.00 95.12 208 SER A O 1
ATOM 1645 N N . LEU A 1 209 ? -28.545 9.494 4.043 1.00 95.25 209 LEU A N 1
ATOM 1646 C CA . LEU A 1 209 ? -27.688 9.788 5.195 1.00 95.25 209 LEU A CA 1
ATOM 1647 C C . LEU A 1 209 ? -27.583 8.577 6.128 1.00 95.25 209 LEU A C 1
ATOM 1649 O O . LEU A 1 209 ? -28.588 8.006 6.545 1.00 95.25 209 LEU A O 1
ATOM 1653 N N . LYS A 1 210 ? -26.356 8.237 6.530 1.00 95.06 210 LYS A N 1
ATOM 1654 C CA . LYS A 1 210 ? -26.076 7.274 7.603 1.00 95.06 210 LYS A CA 1
ATOM 1655 C C . LYS A 1 210 ? -25.319 7.954 8.740 1.00 95.06 210 LYS A C 1
ATOM 1657 O O . LYS A 1 210 ? -24.253 8.532 8.523 1.00 95.06 210 LYS A O 1
ATOM 1662 N N . LEU A 1 211 ? -25.864 7.849 9.951 1.00 94.94 211 LEU A N 1
ATOM 1663 C CA . LEU A 1 211 ? -25.253 8.352 11.183 1.00 94.94 211 LEU A CA 1
ATOM 1664 C C . LEU A 1 211 ? -24.332 7.290 11.787 1.00 94.94 211 LEU A C 1
ATOM 1666 O O . LEU A 1 211 ? -24.742 6.139 11.927 1.00 94.94 211 LEU A O 1
ATOM 1670 N N . ASN A 1 212 ? -23.118 7.681 12.176 1.00 93.81 212 ASN A N 1
ATOM 1671 C CA . ASN A 1 212 ? -22.095 6.812 12.766 1.00 93.81 212 ASN A CA 1
ATOM 1672 C C . ASN A 1 212 ? -21.967 5.464 12.033 1.00 93.81 212 ASN A C 1
ATOM 1674 O O . ASN A 1 212 ? -22.095 4.406 12.658 1.00 93.81 212 ASN A O 1
ATOM 1678 N N . PRO A 1 213 ? -21.723 5.470 10.709 1.00 94.94 213 PRO A N 1
ATOM 1679 C CA . PRO A 1 213 ? -21.811 4.268 9.882 1.00 94.94 213 PRO A CA 1
ATOM 1680 C C . PRO A 1 213 ? -20.813 3.179 10.295 1.00 94.94 213 PRO A C 1
ATOM 1682 O O . PRO A 1 213 ? -20.988 2.025 9.930 1.00 94.94 213 PRO A O 1
ATOM 1685 N N . ILE A 1 214 ? -19.778 3.506 11.076 1.00 95.31 214 ILE A N 1
ATOM 1686 C CA . ILE A 1 214 ? -18.856 2.501 11.604 1.00 95.31 214 ILE A CA 1
ATOM 1687 C C . ILE A 1 214 ? -19.541 1.515 12.566 1.00 95.31 214 ILE A C 1
ATOM 1689 O O . ILE A 1 214 ? -19.187 0.341 12.606 1.00 95.31 214 ILE A O 1
ATOM 1693 N N . LYS A 1 215 ? -20.575 1.961 13.296 1.00 94.75 215 LYS A N 1
ATOM 1694 C CA . LYS A 1 215 ? -21.289 1.143 14.285 1.00 94.75 215 LYS A CA 1
ATOM 1695 C C . LYS A 1 215 ? -22.068 -0.011 13.669 1.00 94.75 215 LYS A C 1
ATOM 1697 O O . LYS A 1 215 ? -22.242 -1.025 14.334 1.00 94.75 215 LYS A O 1
ATOM 1702 N N . SER A 1 216 ? -22.486 0.093 12.405 1.00 94.88 216 SER A N 1
ATOM 1703 C CA . SER A 1 216 ? -23.170 -1.016 11.726 1.00 94.88 216 SER A CA 1
ATOM 1704 C C . SER A 1 216 ? -22.253 -2.199 11.412 1.00 94.88 216 SER A C 1
ATOM 1706 O O . SER A 1 216 ? -22.748 -3.244 11.006 1.00 94.88 216 SER A O 1
ATOM 1708 N N . TYR A 1 217 ? -20.937 -2.031 11.562 1.00 95.81 217 TYR A N 1
ATOM 1709 C CA . TYR A 1 217 ? -19.947 -3.078 11.332 1.00 95.81 217 TYR A CA 1
ATOM 1710 C C . TYR A 1 217 ? -19.455 -3.750 12.623 1.00 95.81 217 TYR A C 1
ATOM 1712 O O . TYR A 1 217 ? -18.710 -4.723 12.542 1.00 95.81 217 TYR A O 1
ATOM 1720 N N . GLU A 1 218 ? -19.817 -3.236 13.803 1.00 96.94 218 GLU A N 1
ATOM 1721 C CA . GLU A 1 218 ? -19.372 -3.810 15.076 1.00 96.94 218 GLU A CA 1
ATOM 1722 C C . GLU A 1 218 ? -20.073 -5.144 15.369 1.00 96.94 218 GLU A C 1
ATOM 1724 O O . GLU A 1 218 ? -21.262 -5.326 15.103 1.00 96.94 218 GLU A O 1
ATOM 1729 N N . THR A 1 219 ? -19.324 -6.071 15.960 1.00 96.81 219 THR A N 1
ATOM 1730 C CA . THR A 1 219 ? -19.807 -7.366 16.451 1.00 96.81 219 THR A CA 1
ATOM 1731 C C . THR A 1 219 ? -19.265 -7.608 17.862 1.00 96.81 219 THR A C 1
ATOM 1733 O O . THR A 1 219 ? -18.580 -6.762 18.435 1.00 96.81 219 THR A O 1
ATOM 1736 N N . GLU A 1 220 ? -19.533 -8.775 18.450 1.00 94.81 220 GLU A N 1
ATOM 1737 C CA . GLU A 1 220 ? -18.897 -9.158 19.719 1.00 94.81 220 GLU A CA 1
ATOM 1738 C C . GLU A 1 220 ? -17.371 -9.346 19.587 1.00 94.81 220 GLU A C 1
ATOM 1740 O O . GLU A 1 220 ? -16.642 -9.208 20.573 1.00 94.81 220 GLU A O 1
ATOM 1745 N N . GLN A 1 221 ? -16.885 -9.644 18.377 1.00 96.12 221 GLN A N 1
ATOM 1746 C CA . GLN A 1 221 ? -15.474 -9.890 18.065 1.00 96.12 221 GLN A CA 1
ATOM 1747 C C . GLN A 1 221 ? -14.785 -8.676 17.427 1.00 96.12 221 GLN A C 1
ATOM 1749 O O . GLN A 1 221 ? -13.560 -8.595 17.464 1.00 96.12 221 GLN A O 1
ATOM 1754 N N . LEU A 1 222 ? -15.543 -7.728 16.868 1.00 98.06 222 LEU A N 1
ATOM 1755 C CA . LEU A 1 222 ? -15.020 -6.584 16.124 1.00 98.06 222 LEU A CA 1
ATOM 1756 C C . LEU A 1 222 ? -15.529 -5.261 16.692 1.00 98.06 222 LEU A C 1
ATOM 1758 O O . LEU A 1 222 ? -16.727 -4.993 16.719 1.00 98.06 222 LEU A O 1
ATOM 1762 N N . THR A 1 223 ? -14.596 -4.396 17.079 1.00 97.94 223 THR A N 1
ATOM 1763 C CA . THR A 1 223 ? -14.887 -3.034 17.549 1.00 97.94 223 THR A CA 1
ATOM 1764 C C . THR A 1 223 ? -14.048 -2.004 16.805 1.00 97.94 223 THR A C 1
ATOM 1766 O O . THR A 1 223 ? -12.987 -2.332 16.268 1.00 97.94 223 THR A O 1
ATOM 1769 N N . PHE A 1 224 ? -14.502 -0.749 16.787 1.00 98.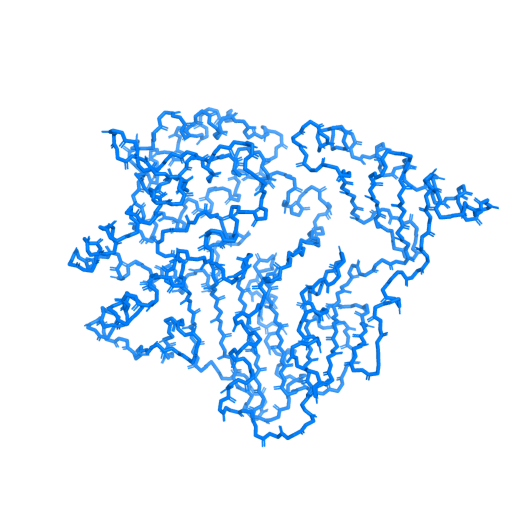00 224 PHE A N 1
ATOM 1770 C CA . PHE A 1 224 ? -13.777 0.340 16.135 1.00 98.00 224 PHE A CA 1
ATOM 1771 C C . PHE A 1 224 ? -13.505 1.505 17.085 1.00 98.00 224 PHE A C 1
ATOM 1773 O O . PHE A 1 224 ? -14.361 1.896 17.880 1.00 98.00 224 PHE A O 1
ATOM 1780 N N . LEU A 1 225 ? -12.309 2.083 16.974 1.00 96.94 225 LEU A N 1
ATOM 1781 C CA . LEU A 1 225 ? -11.878 3.248 17.739 1.00 96.94 225 LEU A CA 1
ATOM 1782 C C . LEU A 1 225 ? -11.510 4.394 16.804 1.00 96.94 225 LEU A C 1
ATOM 1784 O O . LEU A 1 225 ? -10.720 4.231 15.876 1.00 96.94 225 LEU A O 1
ATOM 1788 N N . LYS A 1 226 ? -12.046 5.582 17.083 1.00 95.25 226 LYS A N 1
ATOM 1789 C CA . LYS A 1 226 ? -11.615 6.797 16.398 1.00 95.25 226 LYS A CA 1
ATOM 1790 C C . LYS A 1 226 ? -10.334 7.315 17.044 1.00 95.25 226 LYS A C 1
ATOM 1792 O O . LYS A 1 226 ? -10.332 7.675 18.219 1.00 95.25 226 LYS A O 1
ATOM 1797 N N . GLY A 1 227 ? -9.258 7.344 16.269 1.00 94.62 227 GLY A N 1
ATOM 1798 C CA . GLY A 1 227 ? -7.947 7.832 16.690 1.00 94.62 227 GLY A CA 1
ATOM 1799 C C . GLY A 1 227 ? -6.802 7.059 16.043 1.00 94.62 227 GLY A C 1
ATOM 1800 O O . GLY A 1 227 ? -6.954 5.913 15.628 1.00 94.62 227 GLY A O 1
ATOM 1801 N N . GLY A 1 228 ? -5.646 7.710 15.943 1.00 93.94 228 GLY A N 1
ATOM 1802 C CA . GLY A 1 228 ? -4.429 7.131 15.381 1.00 93.94 228 GLY A CA 1
ATOM 1803 C C . GLY A 1 228 ? -3.390 6.706 16.420 1.00 93.94 228 GLY A C 1
ATOM 1804 O O . GLY A 1 228 ? -3.629 6.646 17.631 1.00 93.94 228 GLY A O 1
ATOM 1805 N N . ILE A 1 229 ? -2.186 6.453 15.911 1.00 96.88 229 ILE A N 1
ATOM 1806 C CA . ILE A 1 229 ? -0.978 6.167 16.693 1.00 96.88 229 ILE A CA 1
ATOM 1807 C C . ILE A 1 229 ? -0.752 7.297 17.708 1.00 96.88 229 ILE A C 1
ATOM 1809 O O . ILE A 1 229 ? -0.746 8.474 17.350 1.00 96.88 229 ILE A O 1
ATOM 1813 N N . GLY A 1 230 ? -0.590 6.943 18.984 1.00 96.06 230 GLY A N 1
ATOM 1814 C CA . GLY A 1 230 ? -0.397 7.908 20.072 1.00 96.06 230 GLY A CA 1
ATOM 1815 C C . GLY A 1 230 ? -1.667 8.605 20.575 1.00 96.06 230 GLY A C 1
ATOM 1816 O O . GLY A 1 230 ? -1.585 9.333 21.560 1.00 96.06 230 GLY A O 1
ATOM 1817 N N . GLN A 1 231 ? -2.827 8.386 19.947 1.00 95.69 231 GLN A N 1
ATOM 1818 C CA . GLN A 1 231 ? -4.090 9.048 20.314 1.00 95.69 231 GLN A CA 1
ATOM 1819 C C . GLN A 1 231 ? -5.080 8.116 21.015 1.00 95.69 231 GLN A C 1
ATOM 1821 O O . GLN A 1 231 ? -5.904 8.582 21.798 1.00 95.69 231 GLN A O 1
ATOM 1826 N N . ILE A 1 232 ? -5.010 6.811 20.742 1.00 95.00 232 ILE A N 1
ATOM 1827 C CA . ILE A 1 232 ? -5.914 5.828 21.346 1.00 95.00 232 ILE A CA 1
ATOM 1828 C C . ILE A 1 232 ? -5.323 5.249 22.632 1.00 95.00 232 ILE A C 1
ATOM 1830 O O . ILE A 1 232 ? -4.156 4.837 22.677 1.00 95.00 232 ILE A O 1
ATOM 1834 N N . ASP A 1 233 ? -6.153 5.174 23.672 1.00 93.06 233 ASP A N 1
ATOM 1835 C CA . ASP A 1 233 ? -5.816 4.449 24.889 1.00 93.06 233 ASP A CA 1
ATOM 1836 C C . ASP A 1 233 ? -6.445 3.058 24.873 1.00 93.06 233 ASP A C 1
ATOM 1838 O O . ASP A 1 233 ? -7.658 2.885 24.984 1.00 93.06 233 ASP A O 1
ATOM 1842 N N . ILE A 1 234 ? -5.589 2.061 24.685 1.00 94.50 234 ILE A N 1
ATOM 1843 C CA . ILE A 1 234 ? -5.957 0.651 24.631 1.00 94.50 234 ILE A CA 1
ATOM 1844 C C . ILE A 1 234 ? -5.066 -0.164 25.559 1.00 94.50 234 ILE A C 1
ATOM 1846 O O . ILE A 1 234 ? -3.910 0.199 25.829 1.00 94.50 234 ILE A O 1
ATOM 1850 N N . THR A 1 235 ? -5.595 -1.305 25.990 1.00 95.69 235 THR A N 1
ATOM 1851 C CA . THR A 1 235 ? -4.796 -2.363 26.602 1.00 95.69 235 THR A CA 1
ATOM 1852 C C . THR A 1 235 ? -3.841 -2.973 25.571 1.00 95.69 235 THR A C 1
ATOM 1854 O O . THR A 1 235 ? -4.181 -3.011 24.383 1.00 95.69 235 THR A O 1
ATOM 1857 N N . PRO A 1 236 ? -2.662 -3.466 25.994 1.00 97.06 236 PRO A N 1
ATOM 1858 C CA . PRO A 1 236 ? -1.733 -4.118 25.083 1.00 97.06 236 PRO A CA 1
ATOM 1859 C C . PRO A 1 236 ? -2.353 -5.307 24.337 1.00 97.06 236 PRO A C 1
ATOM 1861 O O . PRO A 1 236 ? -3.180 -6.025 24.901 1.00 97.06 236 PRO A O 1
ATOM 1864 N N . LYS A 1 237 ? -1.930 -5.529 23.090 1.00 97.38 237 LYS A N 1
ATOM 1865 C CA . LYS A 1 237 ? -2.469 -6.538 22.162 1.00 97.38 237 LYS A CA 1
ATOM 1866 C C . LYS A 1 237 ? -1.435 -7.598 21.802 1.00 97.38 237 LYS A C 1
ATOM 1868 O O . LYS A 1 237 ? -0.237 -7.354 21.918 1.00 97.38 237 LYS A O 1
ATOM 1873 N N . ASP A 1 238 ? -1.897 -8.776 21.393 1.00 97.75 238 ASP A N 1
ATOM 1874 C CA . ASP A 1 238 ? -1.021 -9.867 20.947 1.00 97.75 238 ASP A CA 1
ATOM 1875 C C . ASP A 1 238 ? -0.416 -9.546 19.575 1.00 97.75 238 ASP A C 1
ATOM 1877 O O . ASP A 1 238 ? 0.748 -9.854 19.314 1.00 97.75 238 ASP A O 1
ATOM 1881 N N . VAL A 1 239 ? -1.203 -8.879 18.725 1.00 98.31 239 VAL A N 1
ATOM 1882 C CA . VAL A 1 239 ? -0.783 -8.421 17.401 1.00 98.31 239 VAL A CA 1
ATOM 1883 C C . VAL A 1 239 ? -1.171 -6.962 17.196 1.00 98.31 239 VAL A C 1
ATOM 1885 O O . VAL A 1 239 ? -2.309 -6.568 17.453 1.00 98.31 239 VAL A O 1
ATOM 1888 N N . ILE A 1 240 ? -0.241 -6.163 16.683 1.00 98.62 240 ILE A N 1
ATOM 1889 C CA . ILE A 1 240 ? -0.558 -4.875 16.067 1.00 98.62 240 ILE A CA 1
ATOM 1890 C C . ILE A 1 240 ? -0.185 -4.941 14.592 1.00 98.62 240 ILE A C 1
ATOM 1892 O O . ILE A 1 240 ? 0.938 -5.298 14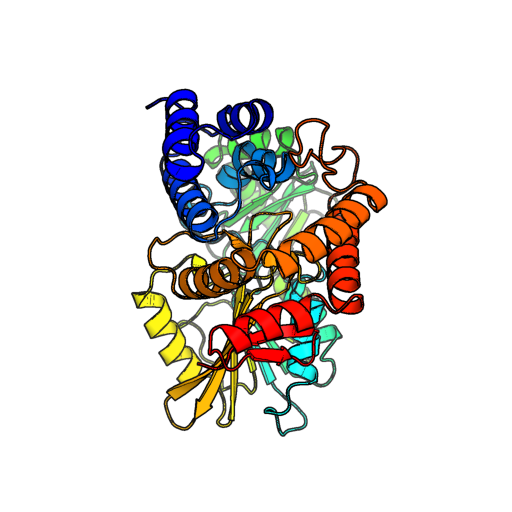.241 1.00 98.62 240 ILE A O 1
ATOM 1896 N N . ARG A 1 241 ? -1.116 -4.563 13.724 1.00 97.88 241 ARG A N 1
ATOM 1897 C CA . ARG A 1 241 ? -0.896 -4.426 12.290 1.00 97.88 241 ARG A CA 1
ATOM 1898 C C . ARG A 1 241 ? -1.003 -2.954 11.892 1.00 97.88 241 ARG A C 1
ATOM 1900 O O . ARG A 1 241 ? -1.930 -2.269 12.309 1.00 97.88 241 ARG A O 1
ATOM 1907 N N . CYS A 1 242 ? -0.056 -2.469 11.093 1.00 97.81 242 CYS A N 1
ATOM 1908 C CA . CYS A 1 242 ? -0.041 -1.109 10.558 1.00 97.81 242 CYS A CA 1
ATOM 1909 C C . CYS A 1 242 ? 0.480 -1.117 9.112 1.00 97.81 242 CYS A C 1
ATOM 1911 O O . CYS A 1 242 ? 1.664 -0.887 8.850 1.00 97.81 242 CYS A O 1
ATOM 1913 N N . PHE A 1 243 ? -0.411 -1.411 8.165 1.00 96.75 243 PHE A N 1
ATOM 1914 C CA . PHE A 1 243 ? -0.089 -1.418 6.738 1.00 96.75 243 PHE A CA 1
ATOM 1915 C C . PHE A 1 243 ? -0.626 -0.176 6.050 1.00 96.75 243 PHE A C 1
ATOM 1917 O O . PHE A 1 243 ? -1.686 0.330 6.392 1.00 96.75 243 PHE A O 1
ATOM 1924 N N . ASN A 1 244 ? 0.115 0.313 5.060 1.00 94.50 244 ASN A N 1
ATOM 1925 C CA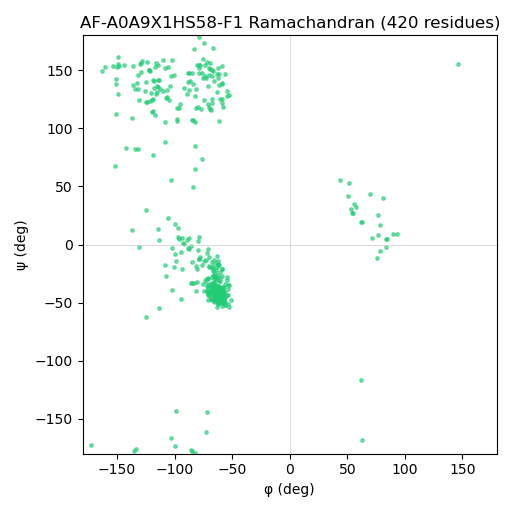 . ASN A 1 244 ? -0.285 1.442 4.228 1.00 94.50 244 ASN A CA 1
ATOM 1926 C C . ASN A 1 244 ? -0.478 2.778 4.974 1.00 94.50 244 ASN A C 1
ATOM 1928 O O . ASN A 1 244 ? -1.108 3.687 4.445 1.00 94.50 244 ASN A O 1
ATOM 1932 N N . VAL A 1 245 ? 0.096 2.925 6.175 1.00 94.38 245 VAL A N 1
ATOM 1933 C CA . VAL A 1 245 ? -0.009 4.146 6.998 1.00 94.38 245 VAL A CA 1
ATOM 1934 C C . VAL A 1 245 ? 1.337 4.849 7.136 1.00 94.38 245 VAL A C 1
ATOM 1936 O O . VAL A 1 245 ? 1.465 6.035 6.841 1.00 94.38 245 VAL A O 1
ATOM 1939 N N . LEU A 1 246 ? 2.373 4.140 7.589 1.00 94.19 246 LEU A N 1
ATOM 1940 C CA . LEU A 1 246 ? 3.600 4.806 8.031 1.00 94.19 246 LEU A CA 1
ATOM 1941 C C . LEU A 1 246 ? 4.424 5.439 6.900 1.00 94.19 246 LEU A C 1
ATOM 1943 O O . LEU A 1 246 ? 5.168 6.371 7.172 1.00 94.19 246 LEU A O 1
ATOM 1947 N N . TYR A 1 247 ? 4.220 5.058 5.633 1.00 90.19 247 TYR A N 1
ATOM 1948 C CA . TYR A 1 247 ? 4.884 5.720 4.497 1.00 90.19 247 TYR A CA 1
ATOM 1949 C C . TYR A 1 247 ? 4.367 7.146 4.203 1.00 90.19 247 TYR A C 1
ATOM 1951 O O . TYR A 1 247 ? 4.853 7.810 3.282 1.00 90.19 247 TYR A O 1
ATOM 1959 N N . TYR A 1 248 ? 3.343 7.629 4.921 1.00 92.25 248 TYR A N 1
ATOM 1960 C CA . TYR A 1 248 ? 2.911 9.034 4.888 1.00 92.25 248 TYR A CA 1
ATOM 1961 C C . TYR A 1 248 ? 3.698 9.923 5.854 1.00 92.25 248 TYR A C 1
ATOM 1963 O O . TYR A 1 248 ? 3.681 11.146 5.707 1.00 92.25 248 TYR A O 1
ATOM 1971 N N . PHE A 1 249 ? 4.420 9.335 6.804 1.00 92.94 249 PHE A N 1
ATOM 1972 C CA . PHE A 1 249 ? 5.071 10.048 7.894 1.00 92.94 249 PHE A CA 1
ATOM 1973 C C . PHE A 1 249 ? 6.590 9.944 7.798 1.00 92.94 249 PHE A C 1
ATOM 1975 O O . PHE A 1 249 ? 7.122 9.026 7.177 1.00 92.94 249 PHE A O 1
ATOM 1982 N N . ASP A 1 250 ? 7.267 10.930 8.378 1.00 92.81 250 ASP A N 1
ATOM 1983 C CA . ASP A 1 250 ? 8.721 10.979 8.394 1.00 92.81 250 ASP A CA 1
ATOM 1984 C C . ASP A 1 250 ? 9.318 9.968 9.386 1.00 92.81 250 ASP A C 1
ATOM 1986 O O . ASP A 1 250 ? 8.629 9.310 10.174 1.00 92.81 250 ASP A O 1
ATOM 1990 N N . ASP A 1 251 ? 10.640 9.864 9.350 1.00 92.38 251 ASP A N 1
ATOM 1991 C CA . ASP A 1 251 ? 11.399 8.961 10.202 1.00 92.38 251 ASP A CA 1
ATOM 1992 C C . ASP A 1 251 ? 11.238 9.262 11.704 1.00 92.38 251 ASP A C 1
ATOM 1994 O O . ASP A 1 251 ? 11.153 8.361 12.540 1.00 92.38 251 ASP A O 1
ATOM 1998 N N . ALA A 1 252 ? 11.117 10.544 12.060 1.00 94.38 252 ALA A N 1
ATOM 1999 C CA . ALA A 1 252 ? 10.918 10.967 13.442 1.00 94.38 252 ALA A CA 1
ATOM 2000 C C . ALA A 1 252 ? 9.563 10.502 13.998 1.00 94.38 252 ALA A C 1
ATOM 2002 O O . ALA A 1 252 ? 9.450 10.177 15.184 1.00 94.38 252 ALA A O 1
ATOM 2003 N N . PHE A 1 253 ? 8.523 10.471 13.164 1.00 95.31 253 PHE A N 1
ATOM 2004 C CA . PHE A 1 253 ? 7.238 9.893 13.528 1.00 95.31 253 PHE A CA 1
ATOM 2005 C C . PHE A 1 253 ? 7.302 8.366 13.601 1.00 95.31 253 PHE A C 1
ATOM 2007 O O . PHE A 1 253 ? 6.718 7.798 14.523 1.00 95.31 253 PHE A O 1
ATOM 2014 N N . LEU A 1 254 ? 8.025 7.702 12.690 1.00 94.75 254 LEU A N 1
ATOM 2015 C CA . LEU A 1 254 ? 8.224 6.249 12.736 1.00 94.75 254 LEU A CA 1
ATOM 2016 C C . LEU A 1 254 ? 8.834 5.804 14.073 1.00 94.75 254 LEU A C 1
ATOM 2018 O O . LEU A 1 254 ? 8.326 4.868 14.684 1.00 94.75 254 LEU A O 1
ATOM 2022 N N . GLU A 1 255 ? 9.859 6.497 14.572 1.00 95.19 255 GLU A N 1
ATOM 2023 C CA . GLU A 1 255 ? 10.466 6.188 15.877 1.00 95.19 255 GLU A CA 1
ATOM 2024 C C . GLU A 1 255 ? 9.458 6.296 17.029 1.00 95.19 255 GLU A C 1
ATOM 2026 O O . GLU A 1 255 ? 9.292 5.367 17.822 1.00 95.19 255 GLU A O 1
ATOM 2031 N N . LYS A 1 256 ? 8.690 7.391 17.073 1.00 96.81 256 LYS A N 1
ATOM 2032 C CA . LYS A 1 256 ? 7.622 7.570 18.072 1.00 96.81 256 LYS A CA 1
ATOM 2033 C C . LYS A 1 256 ? 6.536 6.503 17.945 1.00 96.81 256 LYS A C 1
ATOM 2035 O O . LYS A 1 256 ? 5.986 6.054 18.951 1.00 96.81 256 LYS A O 1
ATOM 2040 N N . ALA A 1 257 ? 6.216 6.093 16.719 1.00 97.12 257 ALA A N 1
ATOM 2041 C CA . ALA A 1 257 ? 5.263 5.026 16.463 1.00 97.12 257 ALA A CA 1
ATOM 2042 C C . ALA A 1 257 ? 5.781 3.686 16.998 1.00 97.12 257 ALA A C 1
ATOM 2044 O O . ALA A 1 257 ? 5.029 2.984 17.667 1.00 97.12 257 ALA A O 1
ATOM 2045 N N . LEU A 1 258 ? 7.059 3.354 16.784 1.00 97.44 258 LEU A N 1
ATOM 2046 C CA . LEU A 1 258 ? 7.683 2.141 17.322 1.00 97.44 258 LEU A CA 1
ATOM 2047 C C . LEU A 1 258 ? 7.691 2.129 18.857 1.00 97.44 258 LEU A C 1
ATOM 2049 O O . LEU A 1 258 ? 7.366 1.103 19.456 1.00 97.44 258 LEU A O 1
ATOM 2053 N N . GLU A 1 259 ? 7.984 3.258 19.507 1.00 97.31 259 GLU A N 1
ATOM 2054 C CA . GLU A 1 259 ? 7.879 3.393 20.967 1.00 97.31 259 GLU A CA 1
ATOM 2055 C C . GLU A 1 259 ? 6.446 3.155 21.460 1.00 97.31 259 GLU A C 1
ATOM 2057 O O . GLU A 1 259 ? 6.218 2.415 22.422 1.00 97.31 259 GLU A O 1
ATOM 2062 N N . TRP A 1 260 ? 5.464 3.747 20.779 1.00 97.88 260 TRP A N 1
ATOM 2063 C CA . TRP A 1 260 ? 4.056 3.573 21.113 1.00 97.88 260 TRP A CA 1
ATOM 2064 C C . TRP A 1 260 ? 3.594 2.125 20.903 1.00 97.88 260 TRP A C 1
ATOM 2066 O O . TRP A 1 260 ? 2.986 1.532 21.796 1.00 97.88 260 TRP A O 1
ATOM 2076 N N . PHE A 1 261 ? 3.948 1.505 19.777 1.00 98.25 261 PHE A N 1
ATOM 2077 C CA . PHE A 1 261 ? 3.663 0.097 19.514 1.00 98.25 261 PHE A CA 1
ATOM 2078 C C . PHE A 1 261 ? 4.311 -0.813 20.557 1.00 98.25 261 PHE A C 1
ATOM 2080 O O . PHE A 1 261 ? 3.664 -1.747 21.031 1.00 98.25 261 PHE A O 1
ATOM 2087 N N . ALA A 1 262 ? 5.540 -0.520 20.992 1.00 98.00 262 ALA A N 1
ATOM 2088 C CA . ALA A 1 262 ? 6.186 -1.267 22.064 1.00 98.00 262 ALA A CA 1
ATOM 2089 C C . ALA A 1 262 ? 5.352 -1.227 23.354 1.00 98.00 262 ALA A C 1
ATOM 2091 O O . ALA A 1 262 ? 5.253 -2.238 24.042 1.00 98.00 262 ALA A O 1
ATOM 2092 N N . GLN A 1 263 ? 4.745 -0.092 23.700 1.00 97.31 263 GLN A N 1
ATOM 2093 C CA . GLN A 1 263 ? 3.897 0.033 24.894 1.00 97.31 263 GLN A CA 1
ATOM 2094 C C . GLN A 1 263 ? 2.544 -0.672 24.741 1.00 97.31 263 GLN A C 1
ATOM 2096 O O . GLN A 1 263 ? 1.967 -1.123 25.730 1.00 97.31 263 GLN A O 1
ATOM 2101 N N . LYS A 1 264 ? 2.028 -0.754 23.512 1.00 97.81 264 LYS A N 1
ATOM 2102 C CA . LYS A 1 264 ? 0.712 -1.328 23.204 1.00 97.81 264 LYS A CA 1
ATOM 2103 C C . LYS A 1 264 ? 0.766 -2.787 22.735 1.00 97.81 264 LYS A C 1
ATOM 2105 O O . LYS A 1 264 ? -0.274 -3.343 22.398 1.00 97.81 264 LYS A O 1
ATOM 2110 N N . THR A 1 265 ? 1.926 -3.437 22.775 1.00 97.88 265 THR A N 1
ATOM 2111 C CA . THR A 1 265 ? 2.085 -4.862 22.430 1.00 97.88 265 THR A CA 1
ATOM 2112 C C . THR A 1 265 ? 2.392 -5.677 23.684 1.00 97.88 265 THR A C 1
ATOM 2114 O O . THR A 1 265 ? 3.247 -5.288 24.484 1.00 97.88 265 THR A O 1
ATOM 2117 N N . LYS A 1 266 ? 1.688 -6.798 23.878 1.00 96.56 266 LYS A N 1
ATOM 2118 C CA . LYS A 1 266 ? 1.951 -7.764 24.957 1.00 96.56 266 LYS A CA 1
ATOM 2119 C C . LYS A 1 266 ? 3.350 -8.363 24.789 1.00 96.56 266 LYS A C 1
ATOM 2121 O O . LYS A 1 266 ? 3.853 -8.473 23.674 1.00 96.56 266 LYS A O 1
ATOM 2126 N N . GLU A 1 267 ? 3.974 -8.771 25.892 1.00 96.00 267 GLU A N 1
ATOM 2127 C CA . GLU A 1 267 ? 5.277 -9.447 25.853 1.00 96.00 267 GLU A CA 1
ATOM 2128 C C . GLU A 1 267 ? 5.234 -10.678 24.935 1.00 96.00 267 GLU A C 1
ATOM 2130 O O . GLU A 1 267 ? 4.300 -11.475 25.015 1.00 96.00 267 GLU A O 1
ATOM 2135 N N . GLY A 1 268 ? 6.217 -10.815 24.039 1.00 95.38 268 GLY A N 1
ATOM 2136 C CA . GLY A 1 268 ? 6.249 -11.871 23.022 1.00 95.38 268 GLY A CA 1
ATOM 2137 C C . GLY A 1 268 ? 5.305 -11.667 21.827 1.00 95.38 268 GLY A C 1
ATOM 2138 O O . GLY A 1 268 ? 5.476 -12.358 20.822 1.00 95.38 268 GLY A O 1
ATOM 2139 N N . GLY A 1 269 ? 4.371 -10.711 21.903 1.00 97.12 269 GLY A N 1
ATOM 2140 C CA . GLY A 1 269 ? 3.495 -10.307 20.803 1.00 97.12 269 GLY A CA 1
ATOM 2141 C C . GLY A 1 269 ? 4.252 -9.634 19.658 1.00 97.12 269 GLY A C 1
ATOM 2142 O O . GLY A 1 269 ? 5.435 -9.295 19.786 1.00 97.12 269 GLY A O 1
ATOM 2143 N N . ILE A 1 270 ? 3.571 -9.447 18.527 1.00 98.12 270 ILE A N 1
ATOM 2144 C CA . ILE A 1 270 ? 4.201 -8.992 17.281 1.00 98.12 270 ILE A CA 1
ATOM 2145 C C . ILE A 1 270 ? 3.580 -7.709 16.736 1.00 98.12 270 ILE A C 1
ATOM 2147 O O . ILE A 1 270 ? 2.390 -7.444 16.905 1.00 98.12 270 ILE A O 1
ATOM 2151 N N . VAL A 1 271 ? 4.401 -6.929 16.039 1.00 98.62 271 VAL A N 1
ATOM 2152 C CA . VAL A 1 271 ? 3.996 -5.716 15.327 1.00 98.62 271 VAL A CA 1
ATOM 2153 C C . VAL A 1 271 ? 4.409 -5.851 13.870 1.00 98.62 271 VAL A C 1
ATOM 2155 O O . VAL A 1 271 ? 5.590 -6.055 13.588 1.00 98.62 271 VAL A O 1
ATOM 2158 N N . LEU A 1 272 ? 3.448 -5.737 12.956 1.00 98.62 272 LEU A N 1
ATOM 2159 C CA . LEU A 1 272 ? 3.686 -5.757 11.516 1.00 98.62 272 LEU A CA 1
ATOM 2160 C C . LEU A 1 272 ? 3.518 -4.352 10.947 1.00 98.62 272 LEU A C 1
ATOM 2162 O O . LEU A 1 272 ? 2.476 -3.724 11.148 1.00 98.62 272 LEU A O 1
ATOM 2166 N N . ILE A 1 273 ? 4.530 -3.874 10.226 1.00 98.12 273 ILE A N 1
ATOM 2167 C CA . ILE A 1 273 ? 4.543 -2.541 9.614 1.00 98.12 273 ILE A CA 1
ATOM 2168 C C . ILE A 1 273 ? 4.968 -2.678 8.160 1.00 98.12 273 ILE A C 1
ATOM 2170 O O . ILE A 1 273 ? 6.043 -3.217 7.909 1.00 98.12 273 ILE A O 1
ATOM 2174 N N . GLY A 1 274 ? 4.163 -2.186 7.218 1.00 96.88 274 GLY A N 1
ATOM 2175 C CA . GLY A 1 274 ? 4.444 -2.429 5.806 1.00 96.88 274 GLY A CA 1
ATOM 2176 C C . GLY A 1 274 ? 3.576 -1.695 4.793 1.00 96.88 274 GLY A C 1
ATOM 2177 O O . GLY A 1 274 ? 2.760 -0.831 5.126 1.00 96.88 274 GLY A O 1
ATOM 2178 N N . GLY A 1 275 ? 3.762 -2.064 3.531 1.00 95.94 275 GLY A N 1
ATOM 2179 C CA . GLY A 1 275 ? 2.864 -1.763 2.423 1.00 95.94 275 GLY A CA 1
ATOM 2180 C C . GLY A 1 275 ? 2.255 -3.051 1.884 1.00 95.94 275 GLY A C 1
ATOM 2181 O O . GLY A 1 275 ? 2.918 -4.082 1.840 1.00 95.94 275 GLY A O 1
ATOM 2182 N N . ASP A 1 276 ? 0.983 -2.988 1.512 1.00 95.56 276 ASP A N 1
ATOM 2183 C CA . ASP A 1 276 ? 0.255 -4.114 0.936 1.00 95.56 276 ASP A CA 1
ATOM 2184 C C . ASP A 1 276 ? -0.728 -3.618 -0.126 1.00 95.56 276 ASP A C 1
ATOM 2186 O O . ASP A 1 276 ? -1.172 -2.459 -0.093 1.00 95.56 276 ASP A O 1
ATOM 2190 N N . TRP A 1 277 ? -1.076 -4.480 -1.075 1.00 94.06 277 TRP A N 1
ATOM 2191 C CA . TRP A 1 277 ? -2.026 -4.156 -2.135 1.00 94.06 277 TRP A CA 1
ATOM 2192 C C . TRP A 1 277 ? -3.049 -5.271 -2.365 1.00 94.06 277 TRP A C 1
ATOM 2194 O O . TRP A 1 277 ? -3.146 -6.222 -1.599 1.00 94.06 277 TRP A O 1
ATOM 2204 N N . ALA A 1 278 ? -3.922 -5.087 -3.353 1.00 91.19 278 ALA A N 1
ATOM 2205 C CA . ALA A 1 278 ? -5.040 -5.979 -3.629 1.00 91.19 278 ALA A CA 1
ATOM 2206 C C . ALA A 1 278 ? -4.578 -7.440 -3.779 1.00 91.19 278 ALA A C 1
ATOM 2208 O O . ALA A 1 278 ? -3.646 -7.723 -4.525 1.00 91.19 278 ALA A O 1
ATOM 2209 N N . GLY A 1 279 ? -5.221 -8.355 -3.045 1.00 88.56 279 GLY A N 1
ATOM 2210 C CA . GLY A 1 279 ? -4.845 -9.773 -3.011 1.00 88.56 279 GLY A CA 1
ATOM 2211 C C . GLY A 1 279 ? -3.383 -10.019 -2.620 1.00 88.56 279 GLY A C 1
ATOM 2212 O O . GLY A 1 279 ? -2.746 -10.926 -3.155 1.00 88.56 279 GLY A O 1
ATOM 2213 N N . SER A 1 280 ? -2.865 -9.172 -1.730 1.00 92.94 280 SER A N 1
ATOM 2214 C CA . SER A 1 280 ? -1.504 -9.169 -1.194 1.00 92.94 280 SER A CA 1
ATOM 2215 C C . SER A 1 280 ? -0.375 -9.120 -2.231 1.00 92.94 280 SER A C 1
ATOM 2217 O O . SER A 1 280 ? 0.733 -9.593 -1.981 1.00 92.94 280 SER A O 1
ATOM 2219 N N . THR A 1 281 ? -0.643 -8.539 -3.404 1.00 95.50 281 THR A N 1
ATOM 2220 C CA . THR A 1 281 ? 0.410 -8.157 -4.357 1.00 95.50 281 THR A CA 1
ATOM 2221 C C . THR A 1 281 ? 1.229 -6.993 -3.810 1.00 95.50 281 THR A C 1
ATOM 2223 O O . THR A 1 281 ? 0.718 -6.195 -3.025 1.00 95.50 281 THR A O 1
ATOM 2226 N N . GLU A 1 282 ? 2.466 -6.837 -4.278 1.00 96.88 282 GLU A N 1
ATOM 2227 C CA . GLU A 1 282 ? 3.358 -5.728 -3.908 1.00 96.88 282 GLU A CA 1
ATOM 2228 C C . GLU A 1 282 ? 3.540 -5.567 -2.385 1.00 96.88 282 GLU A C 1
ATOM 2230 O O . GLU A 1 282 ? 3.731 -4.459 -1.874 1.00 96.88 282 GLU A O 1
ATOM 2235 N N . CYS A 1 283 ? 3.455 -6.681 -1.659 1.00 97.81 283 CYS A N 1
ATOM 2236 C CA . CYS A 1 283 ? 3.481 -6.722 -0.211 1.00 97.81 283 CYS A CA 1
ATOM 2237 C C . CYS A 1 283 ? 4.919 -6.656 0.306 1.00 97.81 283 CYS A C 1
ATOM 2239 O O . CYS A 1 283 ? 5.795 -7.387 -0.156 1.00 97.81 283 CYS A O 1
ATOM 2241 N N . TYR A 1 284 ? 5.171 -5.814 1.302 1.00 98.31 284 TYR A N 1
ATOM 2242 C CA . TYR A 1 284 ? 6.432 -5.779 2.038 1.00 98.31 284 TYR A CA 1
ATOM 2243 C C . TYR A 1 284 ? 6.201 -5.287 3.462 1.00 98.31 284 TYR A C 1
ATOM 2245 O O . TYR A 1 284 ? 5.377 -4.402 3.689 1.00 98.31 284 TYR A O 1
ATOM 2253 N N . TYR A 1 285 ? 6.913 -5.842 4.438 1.00 98.44 285 TYR A N 1
ATOM 2254 C CA . TYR A 1 285 ? 6.699 -5.512 5.841 1.00 98.44 285 TYR A CA 1
ATOM 2255 C C . TYR A 1 285 ? 7.856 -5.925 6.743 1.00 98.44 285 TYR A C 1
ATOM 2257 O O . TYR A 1 285 ? 8.516 -6.938 6.532 1.00 98.44 285 TYR A O 1
ATOM 2265 N N . HIS A 1 286 ? 8.047 -5.164 7.812 1.00 98.31 286 HIS A N 1
ATOM 2266 C CA . HIS A 1 286 ? 8.788 -5.607 8.981 1.00 98.31 286 HIS A CA 1
ATOM 2267 C C . HIS A 1 286 ? 7.889 -6.389 9.924 1.00 98.31 286 HIS A C 1
ATOM 2269 O O . HIS A 1 286 ? 6.717 -6.049 10.108 1.00 98.31 286 HIS A O 1
ATOM 2275 N N . VAL A 1 287 ? 8.487 -7.361 10.605 1.00 98.38 287 VAL A N 1
ATOM 2276 C CA . VAL A 1 287 ? 7.894 -8.020 11.761 1.00 98.38 287 VAL A CA 1
ATOM 2277 C C . VAL A 1 287 ? 8.782 -7.775 12.963 1.00 98.38 287 VAL A C 1
ATOM 2279 O O . VAL A 1 287 ? 9.921 -8.239 13.035 1.00 98.38 287 VAL A O 1
ATOM 2282 N N . TYR A 1 288 ? 8.244 -7.045 13.928 1.00 98.38 288 TYR A N 1
ATOM 2283 C CA . TYR A 1 288 ? 8.879 -6.835 15.215 1.00 98.38 288 TYR A CA 1
ATOM 2284 C C . TYR A 1 288 ? 8.251 -7.747 16.255 1.00 98.38 288 TYR A C 1
ATOM 2286 O O . TYR A 1 288 ? 7.043 -7.965 16.239 1.00 98.38 288 TYR A O 1
ATOM 2294 N N . GLN A 1 289 ? 9.053 -8.222 17.200 1.00 97.81 289 GLN A N 1
ATOM 2295 C CA . GLN A 1 289 ? 8.563 -8.920 18.380 1.00 97.81 289 GLN A CA 1
ATOM 2296 C C . GLN A 1 289 ? 8.875 -8.115 19.635 1.00 97.81 289 GLN A C 1
ATOM 2298 O O . GLN A 1 289 ? 9.986 -7.606 19.812 1.00 97.81 289 GLN A O 1
ATOM 2303 N N . LYS A 1 290 ? 7.895 -8.030 20.526 1.00 97.69 290 LYS A N 1
ATOM 2304 C CA . LYS A 1 290 ? 8.047 -7.407 21.833 1.00 97.69 290 LYS A CA 1
ATOM 2305 C C . LYS A 1 290 ? 8.994 -8.223 22.719 1.00 97.69 290 LYS A C 1
ATOM 2307 O O . LYS A 1 290 ? 8.761 -9.410 22.939 1.00 97.69 290 LYS A O 1
ATOM 2312 N N . ASN A 1 291 ? 10.033 -7.561 23.230 1.00 96.56 291 ASN A N 1
ATOM 2313 C CA . ASN A 1 291 ? 10.941 -8.081 24.252 1.00 96.56 291 ASN A CA 1
ATOM 2314 C C . ASN A 1 291 ? 11.218 -6.989 25.299 1.00 96.56 291 ASN A C 1
ATOM 2316 O O . ASN A 1 291 ? 11.883 -5.984 25.015 1.00 96.56 291 ASN A O 1
ATOM 2320 N N . GLY A 1 292 ? 10.675 -7.153 26.502 1.00 94.75 292 GLY A N 1
ATOM 2321 C CA . GLY A 1 292 ? 10.792 -6.178 27.583 1.00 94.75 292 GLY A CA 1
ATOM 2322 C C . GLY A 1 292 ? 10.161 -4.836 27.211 1.00 94.75 292 GLY A C 1
ATOM 2323 O O . GLY A 1 292 ? 8.965 -4.745 26.981 1.00 94.75 292 GLY A O 1
ATOM 2324 N N . ASN A 1 293 ? 10.944 -3.757 27.134 1.00 93.31 293 ASN A N 1
ATOM 2325 C CA . ASN A 1 293 ? 10.436 -2.430 26.749 1.00 93.31 293 ASN A CA 1
ATOM 2326 C C . ASN A 1 293 ? 10.628 -2.099 25.263 1.00 93.31 293 ASN A C 1
ATOM 2328 O O . ASN A 1 293 ? 10.279 -1.001 24.845 1.00 93.31 293 ASN A O 1
ATOM 2332 N N . GLN A 1 294 ? 11.126 -3.037 24.459 1.00 95.31 294 GLN A N 1
ATOM 2333 C CA . GLN A 1 294 ? 11.548 -2.771 23.085 1.00 95.31 294 GLN A CA 1
ATOM 2334 C C . GLN A 1 294 ? 10.836 -3.667 22.073 1.00 95.31 294 GLN A C 1
ATOM 2336 O O . GLN A 1 294 ? 10.354 -4.752 22.400 1.00 95.31 294 GLN A O 1
ATOM 2341 N N . LEU A 1 295 ? 10.793 -3.192 20.832 1.00 97.88 295 LEU A N 1
ATOM 2342 C CA . LEU A 1 295 ? 10.442 -3.981 19.661 1.00 97.88 295 LEU A CA 1
ATOM 2343 C C . LEU A 1 295 ? 11.731 -4.423 18.972 1.00 97.88 295 LEU A C 1
ATOM 2345 O O . LEU A 1 295 ? 12.520 -3.597 18.521 1.00 97.88 295 LEU A O 1
ATOM 2349 N N . VAL A 1 296 ? 11.953 -5.731 18.908 1.00 97.25 296 VAL A N 1
ATOM 2350 C CA . VAL A 1 296 ? 13.108 -6.326 18.233 1.00 97.25 296 VAL A CA 1
ATOM 2351 C C . VAL A 1 296 ? 12.686 -6.702 16.823 1.00 97.25 296 VAL A C 1
ATOM 2353 O O . VAL A 1 296 ? 11.761 -7.496 16.662 1.00 97.25 296 VAL A O 1
ATOM 2356 N N . ASN A 1 297 ? 13.356 -6.152 15.808 1.00 97.19 297 ASN A N 1
ATOM 2357 C CA . ASN A 1 297 ? 13.143 -6.569 14.422 1.00 97.19 297 ASN A CA 1
ATOM 2358 C C . ASN A 1 297 ? 13.496 -8.060 14.296 1.00 97.19 297 ASN A C 1
ATOM 2360 O O . ASN A 1 297 ? 14.581 -8.475 14.705 1.00 97.19 297 ASN A O 1
ATOM 2364 N N . ARG A 1 298 ? 12.564 -8.873 13.801 1.00 97.38 298 ARG A N 1
ATOM 2365 C CA . ARG A 1 298 ? 12.769 -10.309 13.584 1.00 97.38 298 ARG A CA 1
ATOM 2366 C C . ARG A 1 298 ? 13.012 -10.625 12.123 1.00 97.38 298 ARG A C 1
ATOM 2368 O O . ARG A 1 298 ? 13.854 -11.470 11.834 1.00 97.38 298 ARG A O 1
ATOM 2375 N N . GLU A 1 299 ? 12.297 -9.953 11.233 1.00 97.50 299 GLU A N 1
ATOM 2376 C CA . GLU A 1 299 ? 12.472 -10.099 9.795 1.00 97.50 299 GLU A CA 1
ATOM 2377 C C . GLU A 1 299 ? 11.896 -8.909 9.029 1.00 97.50 299 GLU A C 1
ATOM 2379 O O . GLU A 1 299 ? 10.934 -8.271 9.461 1.00 97.50 299 GLU A O 1
ATOM 2384 N N . PHE A 1 300 ? 12.473 -8.661 7.857 1.00 98.69 300 PHE A N 1
ATOM 2385 C CA . PHE A 1 300 ? 11.857 -7.907 6.775 1.00 98.69 300 PHE A CA 1
ATOM 2386 C C . PHE A 1 300 ? 11.410 -8.891 5.693 1.00 98.69 300 PHE A C 1
ATOM 2388 O O . PHE A 1 300 ? 12.224 -9.679 5.208 1.00 98.69 300 PHE A O 1
ATOM 2395 N N . ALA A 1 301 ? 10.134 -8.866 5.321 1.00 98.69 301 ALA A N 1
ATOM 2396 C CA . ALA A 1 301 ? 9.548 -9.773 4.346 1.00 98.69 301 ALA A CA 1
ATOM 2397 C C . ALA A 1 301 ? 8.933 -9.024 3.161 1.00 98.69 301 ALA A C 1
ATOM 2399 O O . ALA A 1 301 ? 8.459 -7.903 3.321 1.00 98.69 301 ALA A O 1
ATOM 2400 N N . PHE A 1 302 ? 8.934 -9.636 1.976 1.00 98.81 302 PHE A N 1
ATOM 2401 C CA . PHE A 1 302 ? 8.294 -9.086 0.780 1.00 98.81 302 PHE A CA 1
ATOM 2402 C C . PHE A 1 302 ? 7.862 -10.169 -0.217 1.00 98.81 302 PHE A C 1
ATOM 2404 O O . PHE A 1 302 ? 8.429 -11.266 -0.266 1.00 98.81 302 PHE A O 1
ATOM 2411 N N . SER A 1 303 ? 6.844 -9.864 -1.016 1.00 98.56 303 SER A N 1
ATOM 2412 C CA . SER A 1 303 ? 6.329 -10.725 -2.078 1.00 98.56 303 SER A CA 1
ATOM 2413 C C . SER A 1 303 ? 7.212 -10.657 -3.332 1.00 98.56 303 SER A C 1
ATOM 2415 O O . SER A 1 303 ? 7.820 -9.629 -3.643 1.00 98.56 303 SER A O 1
ATOM 2417 N N . ILE A 1 304 ? 7.313 -11.768 -4.069 1.00 98.69 304 ILE A N 1
ATOM 2418 C CA . ILE A 1 304 ? 8.223 -11.899 -5.221 1.00 98.69 304 ILE A CA 1
ATOM 2419 C C . ILE A 1 304 ? 7.875 -10.946 -6.379 1.00 98.69 304 ILE A C 1
ATOM 2421 O O . ILE A 1 304 ? 8.759 -10.498 -7.109 1.00 98.69 304 ILE A O 1
ATOM 2425 N N . ASP A 1 305 ? 6.605 -10.572 -6.524 1.00 98.06 305 ASP A N 1
ATOM 2426 C CA . ASP A 1 305 ? 6.137 -9.628 -7.541 1.00 98.06 305 ASP A CA 1
ATOM 2427 C C . ASP A 1 305 ? 6.649 -8.193 -7.316 1.00 98.06 305 ASP A C 1
ATOM 2429 O O . ASP A 1 305 ? 6.687 -7.414 -8.268 1.00 98.06 305 ASP A O 1
ATOM 2433 N N . CYS A 1 306 ? 7.180 -7.862 -6.130 1.00 98.50 306 CYS A N 1
ATOM 2434 C CA . CYS A 1 306 ? 7.904 -6.605 -5.906 1.00 98.50 306 CYS A CA 1
ATOM 2435 C C . CYS A 1 306 ? 9.128 -6.438 -6.832 1.00 98.50 306 CYS A C 1
ATOM 2437 O O . CYS A 1 306 ? 9.581 -5.317 -7.052 1.00 98.50 306 CYS A O 1
ATOM 2439 N N . LEU A 1 307 ? 9.674 -7.519 -7.407 1.00 98.31 307 LEU A N 1
ATOM 2440 C CA . LEU A 1 307 ? 10.774 -7.437 -8.379 1.00 98.31 307 LEU A CA 1
ATOM 2441 C C . LEU A 1 307 ? 10.354 -6.794 -9.710 1.00 98.31 307 LEU A C 1
ATOM 2443 O O . LEU A 1 307 ? 11.200 -6.227 -10.410 1.00 98.31 307 LEU A O 1
ATOM 2447 N N . CYS A 1 308 ? 9.077 -6.920 -10.077 1.00 97.38 308 CYS A N 1
ATOM 2448 C CA . CYS A 1 308 ? 8.502 -6.408 -11.318 1.00 97.38 308 CYS A CA 1
ATOM 2449 C C . CYS A 1 308 ? 7.000 -6.102 -11.123 1.00 97.38 308 CYS A C 1
ATOM 2451 O O . CYS A 1 308 ? 6.140 -6.794 -11.681 1.00 97.38 308 CYS A O 1
ATOM 2453 N N . PRO A 1 309 ? 6.669 -5.082 -10.310 1.00 95.81 309 PRO A N 1
ATOM 2454 C CA . PRO A 1 309 ? 5.308 -4.868 -9.835 1.00 95.81 309 PRO A CA 1
ATOM 2455 C C . PRO A 1 309 ? 4.371 -4.420 -10.957 1.00 95.81 309 PRO A C 1
ATOM 2457 O O . PRO A 1 309 ? 4.784 -3.774 -11.926 1.00 95.81 309 PRO A O 1
ATOM 2460 N N . MET A 1 310 ? 3.088 -4.760 -10.826 1.00 92.31 310 MET A N 1
ATOM 2461 C CA . MET A 1 310 ? 2.047 -4.317 -11.759 1.00 92.31 310 MET A CA 1
ATOM 2462 C C . MET A 1 310 ? 1.559 -2.899 -11.463 1.00 92.31 310 MET A C 1
ATOM 2464 O O . MET A 1 310 ? 1.319 -2.124 -12.391 1.00 92.31 310 MET A O 1
ATOM 2468 N N . GLY A 1 311 ? 1.400 -2.564 -10.187 1.00 92.75 311 GLY A N 1
ATOM 2469 C CA . GLY A 1 311 ? 1.025 -1.247 -9.714 1.00 92.75 311 GLY A CA 1
ATOM 2470 C C . GLY A 1 311 ? 2.236 -0.442 -9.260 1.00 92.75 311 GLY A C 1
ATOM 2471 O O . GLY A 1 311 ? 3.292 -0.422 -9.901 1.00 92.75 311 GLY A O 1
ATOM 2472 N N . ILE A 1 312 ? 2.022 0.330 -8.200 1.00 93.00 312 ILE A N 1
ATOM 2473 C CA . ILE A 1 312 ? 2.932 1.393 -7.768 1.00 93.00 312 ILE A CA 1
ATOM 2474 C C . ILE A 1 312 ? 3.268 1.336 -6.274 1.00 93.00 312 ILE A C 1
ATOM 2476 O O . ILE A 1 312 ? 4.014 2.188 -5.792 1.00 93.00 312 ILE A O 1
ATOM 2480 N N . VAL A 1 313 ? 2.694 0.385 -5.536 1.00 94.06 313 VAL A N 1
ATOM 2481 C CA . VAL A 1 313 ? 2.795 0.292 -4.074 1.00 94.06 313 VAL A CA 1
ATOM 2482 C C . VAL A 1 313 ? 4.217 -0.045 -3.652 1.00 94.06 313 VAL A C 1
ATOM 2484 O O . VAL A 1 313 ? 4.716 0.563 -2.704 1.00 94.06 313 VAL A O 1
ATOM 2487 N N . THR A 1 314 ? 4.909 -0.905 -4.408 1.00 96.38 314 THR A N 1
ATOM 2488 C CA . THR A 1 314 ? 6.338 -1.205 -4.198 1.00 96.38 314 THR A CA 1
ATOM 2489 C C . THR A 1 314 ? 7.195 0.066 -4.168 1.00 96.38 314 THR A C 1
ATOM 2491 O O . THR A 1 314 ? 8.160 0.157 -3.412 1.00 96.38 314 THR A O 1
ATOM 2494 N N . TRP A 1 315 ? 6.831 1.077 -4.962 1.00 95.38 315 TRP A N 1
ATOM 2495 C CA . TRP A 1 315 ? 7.612 2.306 -5.137 1.00 95.38 315 TRP A CA 1
ATOM 2496 C C . TRP A 1 315 ? 7.058 3.504 -4.359 1.00 95.38 315 TRP A C 1
ATOM 2498 O O . TRP A 1 315 ? 7.635 4.591 -4.417 1.00 95.38 315 TRP A O 1
ATOM 2508 N N . TYR A 1 316 ? 5.927 3.345 -3.669 1.00 93.50 316 TYR A N 1
ATOM 2509 C CA . TYR A 1 316 ? 5.205 4.444 -3.036 1.00 93.50 316 TYR A CA 1
ATOM 2510 C C . TYR A 1 316 ? 6.007 5.023 -1.857 1.00 93.50 316 TYR A C 1
ATOM 2512 O O . TYR A 1 316 ? 6.236 4.339 -0.859 1.00 93.50 316 TYR A O 1
ATOM 2520 N N . SER A 1 317 ? 6.420 6.295 -1.955 1.00 91.50 317 SER A N 1
ATOM 2521 C CA . SER A 1 317 ? 7.274 6.946 -0.947 1.00 91.50 317 SER A CA 1
ATOM 2522 C C . SER A 1 317 ? 7.030 8.457 -0.863 1.00 91.50 317 SER A C 1
ATOM 2524 O O . SER A 1 317 ? 7.377 9.213 -1.778 1.00 91.50 317 SER A O 1
ATOM 2526 N N . ASN A 1 318 ? 6.470 8.934 0.256 1.00 90.69 318 ASN A N 1
ATOM 2527 C CA . ASN A 1 318 ? 6.326 10.379 0.501 1.00 90.69 318 ASN A CA 1
ATOM 2528 C C . ASN A 1 318 ? 7.603 11.035 1.024 1.00 90.69 318 ASN A C 1
ATOM 2530 O O . ASN A 1 318 ? 7.746 12.251 0.920 1.00 90.69 318 ASN A O 1
ATOM 2534 N N . HIS A 1 319 ? 8.531 10.240 1.546 1.00 90.81 319 HIS A N 1
ATOM 2535 C CA . HIS A 1 319 ? 9.769 10.714 2.155 1.00 90.81 319 HIS A CA 1
ATOM 2536 C C . HIS A 1 319 ? 10.968 10.094 1.441 1.00 90.81 319 HIS A C 1
ATOM 2538 O O . HIS A 1 319 ? 10.852 9.029 0.831 1.00 90.81 319 HIS A O 1
ATOM 2544 N N . ALA A 1 320 ? 12.092 10.808 1.413 1.00 86.38 320 ALA A N 1
ATOM 2545 C CA . ALA A 1 320 ? 13.303 10.352 0.720 1.00 86.38 320 ALA A CA 1
ATOM 2546 C C . ALA A 1 320 ? 14.112 9.348 1.560 1.00 86.38 320 ALA A C 1
ATOM 2548 O O . ALA A 1 320 ? 14.903 8.583 1.020 1.00 86.38 320 ALA A O 1
ATOM 2549 N N . ASP A 1 321 ? 13.895 9.356 2.869 1.00 84.88 321 ASP A N 1
ATOM 2550 C CA . ASP A 1 321 ? 14.548 8.556 3.901 1.00 84.88 321 ASP A CA 1
ATOM 2551 C C . ASP A 1 321 ? 13.641 7.436 4.441 1.00 84.88 321 ASP A C 1
ATOM 2553 O O . ASP A 1 321 ? 13.864 6.930 5.538 1.00 84.88 321 ASP A O 1
ATOM 2557 N N . ASP A 1 322 ? 12.629 7.011 3.673 1.00 92.62 322 ASP A N 1
ATOM 2558 C CA . ASP A 1 322 ? 11.749 5.908 4.071 1.00 92.62 322 ASP A CA 1
ATOM 2559 C C . ASP A 1 322 ? 12.555 4.606 4.237 1.00 92.62 322 ASP A C 1
ATOM 2561 O O . ASP A 1 322 ? 12.973 3.968 3.263 1.00 92.62 322 ASP A O 1
ATOM 2565 N N . ARG A 1 323 ? 12.761 4.208 5.499 1.00 92.19 323 ARG A N 1
ATOM 2566 C CA . ARG A 1 323 ? 13.573 3.043 5.880 1.00 92.19 323 ARG A CA 1
ATOM 2567 C C . ARG A 1 323 ? 13.069 1.742 5.270 1.00 92.19 323 ARG A C 1
ATOM 2569 O O . ARG A 1 323 ? 13.871 0.929 4.821 1.00 92.19 323 ARG A O 1
ATOM 2576 N N . GLN A 1 324 ? 11.751 1.564 5.218 1.00 94.00 324 GLN A N 1
ATOM 2577 C CA . GLN A 1 324 ? 11.149 0.338 4.699 1.00 94.00 324 GLN A CA 1
ATOM 2578 C C . GLN A 1 324 ? 11.392 0.227 3.191 1.00 94.00 324 GLN A C 1
ATOM 2580 O O . GLN A 1 324 ? 11.687 -0.854 2.686 1.00 94.00 324 GLN A O 1
ATOM 2585 N N . LYS A 1 325 ? 11.312 1.351 2.461 1.00 95.31 325 LYS A N 1
ATOM 2586 C CA . LYS A 1 325 ? 11.624 1.382 1.022 1.00 95.31 325 LYS A CA 1
ATOM 2587 C C . LYS A 1 325 ? 13.110 1.212 0.752 1.00 95.31 325 LYS A C 1
ATOM 2589 O O . LYS A 1 325 ? 13.465 0.456 -0.149 1.00 95.31 325 LYS A O 1
ATOM 2594 N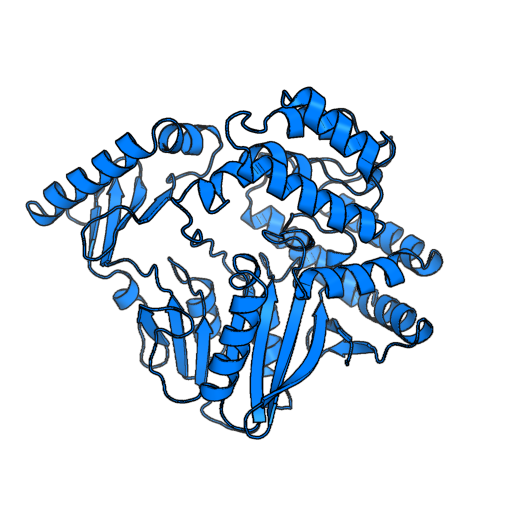 N . ALA A 1 326 ? 13.974 1.841 1.546 1.00 95.75 326 ALA A N 1
ATOM 2595 C CA . ALA A 1 326 ? 15.416 1.647 1.433 1.00 95.75 326 ALA A CA 1
ATOM 2596 C C . ALA A 1 326 ? 15.804 0.166 1.605 1.00 95.75 326 ALA A C 1
ATOM 2598 O O . ALA A 1 326 ? 16.614 -0.360 0.837 1.00 95.75 326 ALA A O 1
ATOM 2599 N N . GLU A 1 327 ? 15.195 -0.524 2.572 1.00 97.12 327 GLU A N 1
ATOM 2600 C CA . GLU A 1 327 ? 15.436 -1.945 2.813 1.00 97.12 327 GLU A CA 1
ATOM 2601 C C . GLU A 1 327 ? 14.864 -2.846 1.705 1.00 97.12 327 GLU A C 1
ATOM 2603 O O . GLU A 1 327 ? 15.580 -3.710 1.193 1.00 97.12 327 GLU A O 1
ATOM 2608 N N . LEU A 1 328 ? 13.638 -2.584 1.237 1.00 98.31 328 LEU A N 1
ATOM 2609 C CA . LEU A 1 328 ? 13.051 -3.286 0.091 1.00 98.31 328 LEU A CA 1
ATOM 2610 C C . LEU A 1 328 ? 13.936 -3.178 -1.160 1.00 98.31 328 LEU A C 1
ATOM 2612 O O . LEU A 1 328 ? 14.308 -4.182 -1.770 1.00 98.31 328 LEU A O 1
ATOM 2616 N N . VAL A 1 329 ? 14.319 -1.951 -1.523 1.00 98.25 329 VAL A N 1
ATOM 2617 C CA . VAL A 1 329 ? 15.121 -1.661 -2.719 1.00 98.25 329 VAL A CA 1
ATOM 2618 C C . VAL A 1 329 ? 16.502 -2.304 -2.633 1.00 98.25 329 VAL A C 1
ATOM 2620 O O . VAL A 1 329 ? 16.998 -2.799 -3.646 1.00 98.25 329 VAL A O 1
ATOM 2623 N N . LYS A 1 330 ? 17.112 -2.364 -1.443 1.00 98.44 330 LYS A N 1
ATOM 2624 C CA . LYS A 1 330 ? 18.373 -3.084 -1.219 1.00 98.44 330 LYS A CA 1
ATOM 2625 C C . LYS A 1 330 ? 18.249 -4.552 -1.638 1.00 98.44 330 LYS A C 1
ATOM 2627 O O . LYS A 1 330 ? 19.080 -5.017 -2.420 1.00 98.44 330 LYS A O 1
ATOM 2632 N N . TYR A 1 331 ? 17.233 -5.270 -1.157 1.00 98.81 331 TYR A N 1
ATOM 2633 C CA . TYR A 1 331 ? 17.066 -6.694 -1.469 1.00 98.81 331 TYR A CA 1
ATOM 2634 C C . TYR A 1 331 ? 16.668 -6.931 -2.926 1.00 98.81 331 TYR A C 1
ATOM 2636 O O . TYR A 1 331 ? 17.273 -7.779 -3.583 1.00 98.81 331 TYR A O 1
ATOM 2644 N N . ILE A 1 332 ? 15.747 -6.127 -3.468 1.00 98.69 332 ILE A N 1
ATOM 2645 C CA . ILE A 1 332 ? 15.381 -6.178 -4.890 1.00 98.69 332 ILE A CA 1
ATOM 2646 C C . ILE A 1 332 ? 16.618 -5.961 -5.774 1.00 98.69 332 ILE A C 1
ATOM 2648 O O . ILE A 1 332 ? 16.856 -6.741 -6.693 1.00 98.69 332 ILE A O 1
ATOM 2652 N N . SER A 1 333 ? 17.447 -4.954 -5.475 1.00 98.69 333 SER A N 1
ATOM 2653 C CA . SER A 1 333 ? 18.660 -4.640 -6.246 1.00 98.69 333 SER A CA 1
ATOM 2654 C C . SER A 1 333 ? 19.666 -5.789 -6.257 1.00 98.69 333 SER A C 1
ATOM 2656 O O . SER A 1 333 ? 20.315 -6.034 -7.272 1.00 98.69 333 SER A O 1
ATOM 2658 N N . ILE A 1 334 ? 19.804 -6.514 -5.143 1.00 98.88 334 ILE A N 1
ATOM 2659 C CA . ILE A 1 334 ? 20.668 -7.698 -5.069 1.00 98.88 334 ILE A CA 1
ATOM 2660 C C . ILE A 1 334 ? 20.118 -8.816 -5.953 1.00 98.88 334 ILE A C 1
ATOM 2662 O O . ILE A 1 334 ? 20.866 -9.365 -6.758 1.00 98.88 334 ILE A O 1
ATOM 2666 N N . ILE A 1 335 ? 18.822 -9.119 -5.839 1.00 98.88 335 ILE A N 1
ATOM 2667 C CA . ILE A 1 335 ? 18.184 -10.188 -6.617 1.00 98.88 335 ILE A CA 1
ATOM 2668 C C . ILE A 1 335 ? 18.264 -9.888 -8.117 1.00 98.88 335 ILE A C 1
ATOM 2670 O O . ILE A 1 335 ? 18.688 -10.731 -8.902 1.00 98.88 335 ILE A O 1
ATOM 2674 N N . ARG A 1 336 ? 17.942 -8.655 -8.516 1.00 98.50 336 ARG A N 1
ATOM 2675 C CA . ARG A 1 336 ? 17.933 -8.233 -9.923 1.00 98.50 336 ARG A CA 1
ATOM 2676 C C . ARG A 1 336 ? 19.317 -8.206 -10.577 1.00 98.50 336 ARG A C 1
ATOM 2678 O O . ARG A 1 336 ? 19.406 -8.215 -11.802 1.00 98.50 336 ARG A O 1
ATOM 2685 N N . LYS A 1 337 ? 20.397 -8.177 -9.789 1.00 98.56 337 LYS A N 1
ATOM 2686 C CA . LYS A 1 337 ? 21.779 -8.279 -10.291 1.00 98.56 337 LYS A CA 1
ATOM 2687 C C . LYS A 1 337 ? 22.197 -9.708 -10.629 1.00 98.56 337 LYS A C 1
ATOM 2689 O O . LYS A 1 337 ? 23.238 -9.867 -11.261 1.00 98.56 337 LYS A O 1
ATOM 2694 N N . ASP A 1 338 ? 21.435 -10.722 -10.221 1.00 98.69 338 ASP A N 1
ATOM 2695 C CA . ASP A 1 338 ? 21.696 -12.116 -10.573 1.00 98.69 338 ASP A CA 1
ATOM 2696 C C . ASP A 1 338 ? 21.061 -12.435 -11.946 1.00 98.69 338 ASP A C 1
ATOM 2698 O O . ASP A 1 338 ? 19.833 -12.500 -12.066 1.00 98.69 338 ASP A O 1
ATOM 2702 N N . PRO A 1 339 ? 21.867 -12.590 -13.016 1.00 98.12 339 PRO A N 1
ATOM 2703 C CA . PRO A 1 339 ? 21.337 -12.749 -14.367 1.00 98.12 339 PRO A CA 1
ATOM 2704 C C . PRO A 1 339 ? 20.668 -14.109 -14.585 1.00 98.12 339 PRO A C 1
ATOM 2706 O O . PRO A 1 339 ? 19.745 -14.210 -15.388 1.00 98.12 339 PRO A O 1
ATOM 2709 N N . GLU A 1 340 ? 21.118 -15.156 -13.892 1.00 98.38 340 GLU A N 1
ATOM 2710 C CA . GLU A 1 340 ? 20.546 -16.500 -14.009 1.00 98.38 340 GLU A CA 1
ATOM 2711 C C . GLU A 1 340 ? 19.132 -16.526 -13.428 1.00 98.38 340 GLU A C 1
ATOM 2713 O O . GLU A 1 340 ? 18.186 -16.979 -14.084 1.00 98.38 340 GLU A O 1
ATOM 2718 N N . PHE A 1 341 ? 18.975 -15.942 -12.240 1.00 98.69 341 PHE A N 1
ATOM 2719 C CA . PHE A 1 341 ? 17.676 -15.732 -11.629 1.00 98.69 341 PHE A CA 1
ATOM 2720 C C . PHE A 1 341 ? 16.774 -14.874 -12.524 1.00 98.69 341 PHE A C 1
ATOM 2722 O O . PHE A 1 341 ? 15.668 -15.300 -12.852 1.00 98.69 341 PHE A O 1
ATOM 2729 N N . MET A 1 342 ? 17.235 -13.695 -12.963 1.00 98.56 342 MET A N 1
ATOM 2730 C CA . MET A 1 342 ? 16.379 -12.778 -13.726 1.00 98.56 342 MET A CA 1
ATOM 2731 C C . MET A 1 342 ? 15.948 -13.342 -15.081 1.00 98.56 342 MET A C 1
ATOM 2733 O O . MET A 1 342 ? 14.816 -13.104 -15.489 1.00 98.56 342 MET A O 1
ATOM 2737 N N . ASN A 1 343 ? 16.792 -14.122 -15.762 1.00 98.44 343 ASN A N 1
ATOM 2738 C CA . ASN A 1 343 ? 16.396 -14.801 -16.999 1.00 98.44 343 ASN A CA 1
ATOM 2739 C C . ASN A 1 343 ? 15.263 -15.807 -16.754 1.00 98.44 343 ASN A C 1
ATOM 2741 O O . ASN A 1 343 ? 14.303 -15.849 -17.522 1.00 98.44 343 ASN A O 1
ATOM 2745 N N . THR A 1 344 ? 15.363 -16.582 -15.672 1.00 98.50 344 THR A N 1
ATOM 2746 C CA . THR A 1 344 ? 14.331 -17.550 -15.271 1.00 98.50 344 THR A CA 1
ATOM 2747 C C . THR A 1 344 ? 13.038 -16.835 -14.882 1.00 98.50 344 THR A C 1
ATOM 2749 O O . THR A 1 344 ? 11.964 -17.179 -15.372 1.00 98.50 344 THR A O 1
ATOM 2752 N N . PHE A 1 345 ? 13.153 -15.787 -14.062 1.00 98.69 345 PHE A N 1
ATOM 2753 C CA . PHE A 1 345 ? 12.028 -14.965 -13.634 1.00 98.69 345 PHE A CA 1
ATOM 2754 C C . PHE A 1 345 ? 11.308 -14.334 -14.829 1.00 98.69 345 PHE A C 1
ATOM 2756 O O . PHE A 1 345 ? 10.093 -14.465 -14.929 1.00 98.69 345 PHE A O 1
ATOM 2763 N N . TYR A 1 346 ? 12.028 -13.686 -15.754 1.00 98.50 346 TYR A N 1
ATOM 2764 C CA . TYR A 1 346 ? 11.406 -13.051 -16.918 1.00 98.50 346 TYR A CA 1
ATOM 2765 C C . TYR A 1 346 ? 10.734 -14.052 -17.846 1.00 98.50 346 TYR A C 1
ATOM 2767 O O . TYR A 1 346 ? 9.627 -13.773 -18.288 1.00 98.50 346 TYR A O 1
ATOM 2775 N N . ALA A 1 347 ? 11.353 -15.207 -18.112 1.00 98.19 347 ALA A N 1
ATOM 2776 C CA . ALA A 1 347 ? 10.746 -16.223 -18.968 1.00 98.19 347 ALA A CA 1
ATOM 2777 C C . ALA A 1 347 ? 9.366 -16.640 -18.438 1.00 98.19 347 ALA A C 1
ATOM 2779 O O . ALA A 1 347 ? 8.382 -16.591 -19.171 1.00 98.19 347 ALA A O 1
ATOM 2780 N N . PHE A 1 348 ? 9.278 -16.961 -17.145 1.00 98.62 348 PHE A N 1
ATOM 2781 C CA . PHE A 1 348 ? 8.014 -17.364 -16.535 1.00 98.62 348 PHE A CA 1
ATOM 2782 C C . PHE A 1 348 ? 7.028 -16.195 -16.403 1.00 98.62 348 PHE A C 1
ATOM 2784 O O . PHE A 1 348 ? 5.859 -16.309 -16.765 1.00 98.62 348 PHE A O 1
ATOM 2791 N N . HIS A 1 349 ? 7.481 -15.052 -15.890 1.00 98.12 349 HIS A N 1
ATOM 2792 C CA . HIS A 1 349 ? 6.620 -13.901 -15.628 1.00 98.12 349 HIS A CA 1
ATOM 2793 C C . HIS A 1 349 ? 6.048 -13.285 -16.914 1.00 98.12 349 HIS A C 1
ATOM 2795 O O . HIS A 1 349 ? 4.876 -12.905 -16.934 1.00 98.12 349 HIS A O 1
ATOM 2801 N N . ASP A 1 350 ? 6.831 -13.218 -17.997 1.00 98.25 350 ASP A N 1
ATOM 2802 C CA . ASP A 1 350 ? 6.351 -12.741 -19.298 1.00 98.25 350 ASP A CA 1
ATOM 2803 C C . ASP A 1 350 ? 5.307 -13.702 -19.892 1.00 98.25 350 ASP A C 1
ATOM 2805 O O . ASP A 1 350 ? 4.296 -13.242 -20.435 1.00 98.25 350 ASP A O 1
ATOM 2809 N N . ASP A 1 351 ? 5.503 -15.018 -19.738 1.00 98.38 351 ASP A N 1
ATOM 2810 C CA . ASP A 1 351 ? 4.523 -16.026 -20.150 1.00 98.38 351 ASP A CA 1
ATOM 2811 C C . ASP A 1 351 ? 3.207 -15.871 -19.376 1.00 98.38 351 ASP A C 1
ATOM 2813 O O . ASP A 1 351 ? 2.140 -15.846 -19.995 1.00 98.38 351 ASP A O 1
ATOM 2817 N N . GLN A 1 352 ? 3.249 -15.657 -18.055 1.00 98.31 352 GLN A N 1
ATOM 2818 C CA . GLN A 1 352 ? 2.018 -15.446 -17.284 1.00 98.31 352 GLN A CA 1
ATOM 2819 C C . GLN A 1 352 ? 1.324 -14.127 -17.614 1.00 98.31 352 GLN A C 1
ATOM 2821 O O . GLN A 1 352 ? 0.108 -14.098 -17.812 1.00 98.31 352 GLN A O 1
ATOM 2826 N N . ARG A 1 353 ? 2.073 -13.032 -17.771 1.00 97.38 353 ARG A N 1
ATOM 2827 C CA . ARG A 1 353 ? 1.493 -11.758 -18.219 1.00 97.38 353 ARG A CA 1
ATOM 2828 C C . ARG A 1 353 ? 0.801 -11.886 -19.569 1.00 97.38 353 ARG A C 1
ATOM 2830 O O . ARG A 1 353 ? -0.252 -11.290 -19.772 1.00 97.38 353 ARG A O 1
ATOM 2837 N N . LYS A 1 354 ? 1.349 -12.689 -20.479 1.00 97.19 354 LYS A N 1
ATOM 2838 C CA . LYS A 1 354 ? 0.702 -13.002 -21.755 1.00 97.19 354 LYS A CA 1
ATOM 2839 C C . LYS A 1 354 ? -0.537 -13.884 -21.580 1.00 97.19 354 LYS A C 1
ATOM 2841 O O . LYS A 1 354 ? -1.551 -13.601 -22.210 1.00 97.19 354 LYS A O 1
ATOM 2846 N N . ASN A 1 355 ? -0.477 -14.913 -20.735 1.00 97.38 355 ASN A N 1
ATOM 2847 C CA . ASN A 1 355 ? -1.599 -15.826 -20.485 1.00 97.38 355 ASN A CA 1
ATOM 2848 C C . ASN A 1 355 ? -2.822 -15.107 -19.899 1.00 97.38 355 ASN A C 1
ATOM 2850 O O . ASN A 1 355 ? -3.950 -15.404 -20.287 1.00 97.38 355 ASN A O 1
ATOM 2854 N N . TYR A 1 356 ? -2.595 -14.145 -19.004 1.00 96.38 356 TYR A N 1
ATOM 2855 C CA . TYR A 1 356 ? -3.653 -13.370 -18.351 1.00 96.38 356 TYR A CA 1
ATOM 2856 C C . TYR A 1 356 ? -4.005 -12.052 -19.063 1.00 96.38 356 TYR A C 1
ATOM 2858 O O . TYR A 1 356 ? -4.853 -11.313 -18.563 1.00 96.38 356 TYR A O 1
ATOM 2866 N N . ASP A 1 357 ? -3.363 -11.749 -20.198 1.00 95.12 357 ASP A N 1
ATOM 2867 C CA . ASP A 1 357 ? -3.458 -10.462 -20.910 1.00 95.12 357 ASP A CA 1
ATOM 2868 C C . ASP A 1 357 ? -3.212 -9.243 -19.995 1.00 95.12 357 ASP A C 1
ATOM 2870 O O . ASP A 1 357 ? -3.896 -8.218 -20.020 1.00 95.12 357 ASP A O 1
ATOM 2874 N N . LEU A 1 358 ? -2.208 -9.375 -19.129 1.00 94.44 358 LEU A N 1
ATOM 2875 C CA . LEU A 1 358 ? -1.839 -8.400 -18.115 1.00 94.44 358 LEU A CA 1
ATOM 2876 C C . LEU A 1 358 ? -0.531 -7.703 -18.470 1.00 94.44 358 LEU A C 1
ATOM 2878 O O . LEU A 1 358 ? 0.551 -8.106 -18.043 1.00 94.44 358 LEU A O 1
ATOM 2882 N N . CYS A 1 359 ? -0.640 -6.610 -19.226 1.00 95.94 359 CYS A N 1
ATOM 2883 C CA . CYS A 1 359 ? 0.505 -5.823 -19.685 1.00 95.94 359 CYS A CA 1
ATOM 2884 C C . CYS A 1 359 ? 1.584 -6.687 -20.374 1.00 95.94 359 CYS A C 1
ATOM 2886 O O . CYS A 1 359 ? 2.747 -6.601 -19.969 1.00 95.94 359 CYS A O 1
ATOM 2888 N N . PRO A 1 360 ? 1.257 -7.514 -21.389 1.00 96.94 360 PRO A N 1
ATOM 2889 C CA . PRO A 1 360 ? 2.268 -8.287 -22.108 1.00 96.94 360 PRO A CA 1
ATOM 2890 C C . PRO A 1 360 ? 3.315 -7.366 -22.752 1.00 96.94 360 PRO A C 1
ATOM 2892 O O . PRO A 1 360 ? 3.030 -6.202 -23.060 1.00 96.94 360 PRO A O 1
ATOM 2895 N N . ARG A 1 361 ? 4.537 -7.874 -22.961 1.00 96.94 361 ARG A N 1
ATOM 2896 C CA . ARG A 1 361 ? 5.577 -7.115 -23.669 1.00 96.94 361 ARG A CA 1
ATOM 2897 C C . ARG A 1 361 ? 5.195 -6.890 -25.132 1.00 96.94 361 ARG A C 1
ATOM 2899 O O . ARG A 1 361 ? 4.668 -7.786 -25.790 1.00 96.94 361 ARG A O 1
ATOM 2906 N N . ASP A 1 362 ? 5.490 -5.702 -25.644 1.00 95.75 362 ASP A N 1
ATOM 2907 C CA . ASP A 1 362 ? 5.374 -5.390 -27.065 1.00 95.75 362 ASP A CA 1
ATOM 2908 C C . ASP A 1 362 ? 6.605 -5.853 -27.866 1.00 95.75 362 ASP A C 1
ATOM 2910 O O . ASP A 1 362 ? 7.551 -6.436 -27.333 1.00 95.75 362 ASP A O 1
ATOM 2914 N N . SER A 1 363 ? 6.603 -5.593 -29.177 1.00 95.62 363 SER A N 1
ATOM 2915 C CA . SER A 1 363 ? 7.709 -5.958 -30.073 1.00 95.62 363 SER A CA 1
ATOM 2916 C C . SER A 1 363 ? 9.032 -5.247 -29.764 1.00 95.62 363 SER A C 1
ATOM 2918 O O . SER A 1 363 ? 10.072 -5.667 -30.265 1.00 95.62 363 SER A O 1
ATOM 2920 N N . GLU A 1 364 ? 9.010 -4.172 -28.974 1.00 96.25 364 GLU A N 1
ATOM 2921 C CA . GLU A 1 364 ? 10.201 -3.439 -28.522 1.00 96.25 364 GLU A CA 1
ATOM 2922 C C . GLU A 1 364 ? 10.682 -3.929 -27.137 1.00 96.25 364 GLU A C 1
ATOM 2924 O O . GLU A 1 364 ? 11.777 -3.582 -26.670 1.00 96.25 364 GLU A O 1
ATOM 2929 N N . GLY A 1 365 ? 9.899 -4.811 -26.509 1.00 96.62 365 GLY A N 1
ATOM 2930 C CA . GLY A 1 365 ? 10.169 -5.436 -25.222 1.00 96.62 365 GLY A CA 1
ATOM 2931 C C . GLY A 1 365 ? 9.640 -4.650 -24.023 1.00 96.62 365 GLY A C 1
ATOM 2932 O O . GLY A 1 365 ? 9.978 -5.012 -22.898 1.00 96.62 365 GLY A O 1
ATOM 2933 N N . TYR A 1 366 ? 8.840 -3.598 -24.219 1.00 98.06 366 TYR A N 1
ATOM 2934 C CA . TYR A 1 366 ? 8.227 -2.848 -23.117 1.00 98.06 366 TYR A CA 1
ATOM 2935 C C . TYR A 1 366 ? 6.916 -3.496 -22.694 1.00 98.06 366 TYR A C 1
ATOM 2937 O O . TYR A 1 366 ? 6.128 -3.896 -23.550 1.00 98.06 366 TYR A O 1
ATOM 2945 N N . TYR A 1 367 ? 6.630 -3.550 -21.392 1.00 97.75 367 TYR A N 1
ATOM 2946 C CA . TYR A 1 367 ? 5.296 -3.956 -20.945 1.00 97.75 367 TYR A CA 1
ATOM 2947 C C . TYR A 1 367 ? 4.220 -2.971 -21.417 1.00 97.75 367 TYR A C 1
ATOM 2949 O O . TYR A 1 367 ? 4.330 -1.753 -21.250 1.00 97.75 367 TYR A O 1
ATOM 2957 N N . GLY A 1 368 ? 3.153 -3.526 -21.986 1.00 95.44 368 GLY A N 1
ATOM 2958 C CA . GLY A 1 368 ? 2.006 -2.785 -22.486 1.00 95.44 368 GLY A CA 1
ATOM 2959 C C . GLY A 1 368 ? 1.103 -2.219 -21.388 1.00 95.44 368 GLY A C 1
ATOM 2960 O O . GLY A 1 368 ? 1.493 -2.037 -20.234 1.00 95.44 368 GLY A O 1
ATOM 2961 N N . GLY A 1 369 ? -0.122 -1.885 -21.788 1.00 93.12 369 GLY A N 1
ATOM 2962 C CA . GLY A 1 369 ? -1.205 -1.547 -20.866 1.00 93.12 369 GLY A CA 1
ATOM 2963 C C . GLY A 1 369 ? -2.141 -2.733 -20.670 1.00 93.12 369 GLY A C 1
ATOM 2964 O O . GLY A 1 369 ? -1.896 -3.815 -21.197 1.00 93.12 369 GLY A O 1
ATOM 2965 N N . VAL A 1 370 ? -3.231 -2.488 -19.956 1.00 91.50 370 VAL A N 1
ATOM 2966 C CA . VAL A 1 370 ? -4.377 -3.399 -19.871 1.00 91.50 370 VAL A CA 1
ATOM 2967 C C . VAL A 1 370 ? -5.524 -2.841 -20.702 1.00 91.50 370 VAL A C 1
ATOM 2969 O O . VAL A 1 370 ? -5.611 -1.622 -20.892 1.00 91.50 370 VAL A O 1
ATOM 2972 N N . ASP A 1 371 ? -6.393 -3.716 -21.201 1.00 89.06 371 ASP A N 1
ATOM 2973 C CA . ASP A 1 371 ? -7.637 -3.284 -21.832 1.00 89.06 371 ASP A CA 1
ATOM 2974 C C . ASP A 1 371 ? -8.466 -2.477 -20.809 1.00 89.06 371 ASP A C 1
ATOM 2976 O O . ASP A 1 371 ? -8.789 -2.998 -19.738 1.00 89.06 371 ASP A O 1
ATOM 2980 N N . PRO A 1 372 ? -8.813 -1.205 -21.094 1.00 84.69 372 PRO A N 1
ATOM 2981 C CA . PRO A 1 372 ? -9.606 -0.378 -20.185 1.00 84.69 372 PRO A CA 1
ATOM 2982 C C . PRO A 1 372 ? -11.014 -0.931 -19.913 1.00 84.69 372 PRO A C 1
ATOM 2984 O O . PRO A 1 372 ? -11.668 -0.463 -18.982 1.00 84.69 372 PRO A O 1
ATOM 2987 N N . ALA A 1 373 ? -11.498 -1.892 -20.707 1.00 86.56 373 ALA A N 1
ATOM 2988 C CA . ALA A 1 373 ? -12.751 -2.592 -20.451 1.00 86.56 373 ALA A CA 1
ATOM 2989 C C . ALA A 1 373 ? -12.640 -3.646 -19.334 1.00 86.56 373 ALA A C 1
ATOM 2991 O O . ALA A 1 373 ? -13.669 -4.058 -18.794 1.00 86.56 373 ALA A O 1
ATOM 2992 N N . VAL A 1 374 ? -11.425 -4.078 -18.965 1.00 87.75 374 VAL A N 1
ATOM 2993 C CA . VAL A 1 374 ? -11.212 -5.045 -17.881 1.00 87.75 374 VAL A CA 1
ATOM 2994 C C . VAL A 1 374 ? -11.512 -4.372 -16.538 1.00 87.75 374 VAL A C 1
ATOM 2996 O O . VAL A 1 374 ? -10.854 -3.393 -16.176 1.00 87.75 374 VAL A O 1
ATOM 2999 N N . PRO A 1 375 ? -12.475 -4.888 -15.750 1.00 87.19 375 PRO A N 1
ATOM 3000 C CA . PRO A 1 375 ? -12.776 -4.319 -14.445 1.00 87.19 375 PRO A CA 1
ATOM 3001 C C . PRO A 1 375 ? -11.572 -4.424 -13.494 1.00 87.19 375 PRO A C 1
ATOM 3003 O O . PRO A 1 375 ? -10.919 -5.473 -13.470 1.00 87.19 375 PRO A O 1
ATOM 3006 N N . PRO A 1 376 ? -11.321 -3.421 -12.627 1.00 85.31 376 PRO A N 1
ATOM 3007 C CA . PRO A 1 376 ? -10.212 -3.458 -11.669 1.00 85.31 376 PRO A CA 1
ATOM 3008 C C . PRO A 1 376 ? -10.172 -4.723 -10.802 1.00 85.31 376 PRO A C 1
ATOM 3010 O O . PRO A 1 376 ? -9.098 -5.234 -10.509 1.00 85.31 376 PRO A O 1
ATOM 3013 N N . GLN A 1 377 ? -11.333 -5.273 -10.433 1.00 86.69 377 GLN A N 1
ATOM 3014 C CA . GLN A 1 377 ? -11.403 -6.513 -9.657 1.00 86.69 377 GLN A CA 1
ATOM 3015 C C . GLN A 1 377 ? -10.789 -7.706 -10.403 1.00 86.69 377 GLN A C 1
ATOM 3017 O O . GLN A 1 377 ? -10.083 -8.510 -9.800 1.00 86.69 377 GLN A O 1
ATOM 3022 N N . ILE A 1 378 ? -11.040 -7.819 -11.710 1.00 91.06 378 ILE A N 1
ATOM 3023 C CA . ILE A 1 378 ? -10.491 -8.896 -12.542 1.00 91.06 378 ILE A CA 1
ATOM 3024 C C . ILE A 1 378 ? -8.989 -8.695 -12.732 1.00 91.06 378 ILE A C 1
ATOM 3026 O O . ILE A 1 378 ? -8.231 -9.648 -12.586 1.00 91.06 378 ILE A O 1
ATOM 3030 N N . LEU A 1 379 ? -8.561 -7.450 -12.971 1.00 92.06 379 LEU A N 1
ATOM 3031 C CA . LEU A 1 379 ? -7.147 -7.085 -13.065 1.00 92.06 379 LEU A CA 1
ATOM 3032 C C . LEU A 1 379 ? -6.361 -7.569 -11.839 1.00 92.06 379 LEU A C 1
ATOM 3034 O O . LEU A 1 379 ? -5.373 -8.285 -11.987 1.00 92.06 379 LEU A O 1
ATOM 3038 N N . TRP A 1 380 ? -6.818 -7.218 -10.636 1.00 92.25 380 TRP A N 1
ATOM 3039 C CA . TRP A 1 380 ? -6.113 -7.586 -9.408 1.00 92.25 380 TRP A CA 1
ATOM 3040 C C . TRP A 1 380 ? -6.261 -9.064 -9.052 1.00 92.25 380 TRP A C 1
ATOM 3042 O O . TRP A 1 380 ? -5.309 -9.653 -8.559 1.00 92.25 380 TRP A O 1
ATOM 3052 N N . THR A 1 381 ? -7.391 -9.699 -9.383 1.00 93.94 381 THR A N 1
ATOM 3053 C CA . THR A 1 381 ? -7.533 -11.161 -9.251 1.00 93.94 381 THR A CA 1
ATOM 3054 C C . THR A 1 381 ? -6.485 -11.886 -10.098 1.00 93.94 381 THR A C 1
ATOM 3056 O O . THR A 1 381 ? -5.808 -12.790 -9.613 1.00 93.94 381 THR A O 1
ATOM 3059 N N . ASN A 1 382 ? -6.302 -11.461 -11.349 1.00 95.62 382 ASN A N 1
ATOM 3060 C CA . ASN A 1 382 ? -5.295 -12.040 -12.229 1.00 95.62 382 ASN A CA 1
ATOM 3061 C C . ASN A 1 382 ? -3.869 -11.730 -11.740 1.00 95.62 382 ASN A C 1
ATOM 3063 O O . ASN A 1 382 ? -3.022 -12.616 -11.775 1.00 95.62 382 ASN A O 1
ATOM 3067 N N . ALA A 1 383 ? -3.602 -10.526 -11.220 1.00 95.50 383 ALA A N 1
ATOM 3068 C CA . ALA A 1 383 ? -2.305 -10.189 -10.625 1.00 95.50 383 ALA A CA 1
ATOM 3069 C C . ALA A 1 383 ? -1.958 -11.105 -9.433 1.00 95.50 383 ALA A C 1
ATOM 3071 O O . ALA A 1 383 ? -0.845 -11.627 -9.353 1.00 95.50 383 ALA A O 1
ATOM 3072 N N . SER A 1 384 ? -2.924 -11.373 -8.549 1.00 95.44 384 SER A N 1
ATOM 3073 C CA . SER A 1 384 ? -2.759 -12.322 -7.443 1.00 95.44 384 SER A CA 1
ATOM 3074 C C . SER A 1 384 ? -2.552 -13.761 -7.919 1.00 95.44 384 SER A C 1
ATOM 3076 O O . SER A 1 384 ? -1.764 -14.490 -7.316 1.00 95.44 384 SER A O 1
ATOM 3078 N N . ASN A 1 385 ? -3.208 -14.177 -9.009 1.00 97.25 385 ASN A N 1
ATOM 3079 C CA . ASN A 1 385 ? -2.970 -15.492 -9.610 1.00 97.25 385 ASN A CA 1
ATOM 3080 C C . ASN A 1 385 ? -1.533 -15.614 -10.134 1.00 97.25 385 ASN A C 1
ATOM 3082 O O . ASN A 1 385 ? -0.868 -16.598 -9.821 1.00 97.25 385 ASN A O 1
ATOM 3086 N N . ILE A 1 386 ? -1.023 -14.590 -10.831 1.00 97.94 386 ILE A N 1
ATOM 3087 C CA . ILE A 1 386 ? 0.380 -14.553 -11.269 1.00 97.94 386 ILE A CA 1
ATOM 3088 C C . ILE A 1 386 ? 1.316 -14.666 -10.059 1.00 97.94 386 ILE A C 1
ATOM 3090 O O . ILE A 1 386 ? 2.232 -15.481 -10.078 1.00 97.94 386 ILE A O 1
ATOM 3094 N N . LEU A 1 387 ? 1.085 -13.904 -8.983 1.00 97.75 387 LEU A N 1
ATOM 3095 C CA . LEU A 1 387 ? 1.896 -13.998 -7.761 1.00 97.75 387 LEU A CA 1
ATOM 3096 C C . LEU A 1 387 ? 1.902 -15.420 -7.174 1.00 97.75 387 LEU A C 1
ATOM 3098 O O . LEU A 1 387 ? 2.960 -15.941 -6.813 1.00 97.75 387 LEU A O 1
ATOM 3102 N N . LYS A 1 388 ? 0.737 -16.068 -7.100 1.00 97.56 388 LYS A N 1
ATOM 3103 C CA . LYS A 1 388 ? 0.619 -17.454 -6.633 1.00 97.56 388 LYS A CA 1
ATOM 3104 C C . LYS A 1 388 ? 1.429 -18.412 -7.506 1.00 97.56 388 LYS A C 1
ATOM 3106 O O . LYS A 1 388 ? 2.181 -19.217 -6.969 1.00 97.56 388 LYS A O 1
ATOM 3111 N N . GLU A 1 389 ? 1.334 -18.283 -8.824 1.00 98.44 389 GLU A N 1
ATOM 3112 C CA . GLU A 1 389 ? 2.071 -19.115 -9.779 1.00 98.44 389 GLU A CA 1
ATOM 3113 C C . GLU A 1 389 ? 3.588 -18.883 -9.715 1.00 98.44 389 GLU A C 1
ATOM 3115 O O . GLU A 1 389 ? 4.349 -19.846 -9.756 1.00 98.44 389 GLU A O 1
ATOM 3120 N N . LEU A 1 390 ? 4.049 -17.637 -9.527 1.00 98.56 390 LEU A N 1
ATOM 3121 C CA . LEU A 1 390 ? 5.471 -17.338 -9.294 1.00 98.56 390 LEU A CA 1
ATOM 3122 C C . LEU A 1 390 ? 6.002 -18.076 -8.050 1.00 98.56 390 LEU A C 1
ATOM 3124 O O . LEU A 1 390 ? 7.133 -18.566 -8.046 1.00 98.56 390 LEU A O 1
ATOM 3128 N N . ASN A 1 391 ? 5.192 -18.152 -6.990 1.00 98.06 391 ASN A N 1
ATOM 3129 C CA . ASN A 1 391 ? 5.540 -18.881 -5.771 1.00 98.06 391 ASN A CA 1
ATOM 3130 C C . ASN A 1 391 ? 5.496 -20.405 -5.970 1.00 98.06 391 ASN A C 1
ATOM 3132 O O . ASN A 1 391 ? 6.371 -21.101 -5.460 1.00 98.06 391 ASN A O 1
ATOM 3136 N N . GLU A 1 392 ? 4.509 -20.928 -6.701 1.00 98.31 392 GLU A N 1
ATOM 3137 C CA . GLU A 1 392 ? 4.377 -22.363 -7.009 1.00 98.31 392 GLU A CA 1
ATOM 3138 C C . GLU A 1 392 ? 5.521 -22.877 -7.893 1.00 98.31 392 GLU A C 1
ATOM 3140 O O . GLU A 1 392 ? 5.991 -23.996 -7.690 1.00 98.31 392 GLU A O 1
ATOM 3145 N N . GLU A 1 393 ? 6.036 -22.036 -8.794 1.00 98.38 393 GLU A N 1
ATOM 3146 C CA . GLU A 1 393 ? 7.243 -22.309 -9.587 1.00 98.38 393 GLU A CA 1
ATOM 3147 C C . GLU A 1 393 ? 8.536 -22.245 -8.743 1.00 98.38 393 GLU A C 1
ATOM 3149 O O . GLU A 1 393 ? 9.626 -22.585 -9.201 1.00 98.38 393 GLU A O 1
ATOM 3154 N N . GLY A 1 394 ? 8.449 -21.817 -7.479 1.00 98.50 394 GLY A N 1
ATOM 3155 C CA . GLY A 1 394 ? 9.586 -21.746 -6.562 1.00 98.50 394 GLY A CA 1
ATOM 3156 C C . GLY A 1 394 ? 10.506 -20.542 -6.788 1.00 98.50 394 GLY A C 1
ATOM 3157 O O . GLY A 1 394 ? 11.632 -20.526 -6.284 1.00 98.50 394 GLY A O 1
ATOM 3158 N N . LEU A 1 395 ? 10.055 -19.507 -7.509 1.00 98.75 395 LEU A N 1
ATOM 3159 C CA . LEU A 1 395 ? 10.873 -18.316 -7.782 1.00 98.75 395 LEU A CA 1
ATOM 3160 C C . LEU A 1 395 ? 11.190 -17.520 -6.508 1.00 98.75 395 LEU A C 1
ATOM 3162 O O . LEU A 1 395 ? 12.260 -16.923 -6.398 1.00 98.75 395 LEU A O 1
ATOM 3166 N N . ASN A 1 396 ? 10.309 -17.555 -5.511 1.00 98.69 396 ASN A N 1
ATOM 3167 C CA . ASN A 1 396 ? 10.581 -17.030 -4.172 1.00 98.69 396 ASN A CA 1
ATOM 3168 C C . ASN A 1 396 ? 11.765 -17.747 -3.492 1.00 98.69 396 ASN A C 1
ATOM 3170 O O . ASN A 1 396 ? 12.623 -17.089 -2.899 1.00 98.69 396 ASN A O 1
ATOM 3174 N N . GLN A 1 397 ? 11.869 -19.072 -3.620 1.00 98.81 397 GLN A N 1
ATOM 3175 C CA . GLN A 1 397 ? 12.989 -19.846 -3.085 1.00 98.81 397 GLN A CA 1
ATOM 3176 C C . GLN A 1 397 ? 14.286 -19.546 -3.844 1.00 98.81 397 GLN A C 1
ATOM 3178 O O . GLN A 1 397 ? 15.328 -19.353 -3.216 1.00 98.81 397 GLN A O 1
ATOM 3183 N N . LEU A 1 398 ? 14.227 -19.414 -5.172 1.00 98.81 398 LEU A N 1
ATOM 3184 C CA . LEU A 1 398 ? 15.393 -19.005 -5.959 1.00 98.81 398 LEU A CA 1
ATOM 3185 C C . LEU A 1 398 ? 15.881 -17.600 -5.567 1.00 98.81 398 LEU A C 1
ATOM 3187 O O . LEU A 1 398 ? 17.084 -17.396 -5.404 1.00 98.81 398 LEU A O 1
ATOM 3191 N N . ALA A 1 399 ? 14.970 -16.650 -5.340 1.00 98.88 399 ALA A N 1
ATOM 3192 C CA . ALA A 1 399 ? 15.310 -15.309 -4.862 1.00 98.88 399 ALA A CA 1
ATOM 3193 C C . ALA A 1 399 ? 15.960 -15.337 -3.465 1.00 98.88 399 ALA A C 1
ATOM 3195 O O . ALA A 1 399 ? 16.959 -14.655 -3.222 1.00 98.88 399 ALA A O 1
ATOM 3196 N N . VAL A 1 400 ? 15.451 -16.175 -2.556 1.00 98.88 400 VAL A N 1
ATOM 3197 C CA . VAL A 1 400 ? 16.074 -16.437 -1.248 1.00 98.88 400 VAL A CA 1
ATOM 3198 C C . VAL A 1 400 ? 17.498 -16.966 -1.406 1.00 98.88 400 VAL A C 1
ATOM 3200 O O . VAL A 1 400 ? 18.394 -16.534 -0.680 1.00 98.88 400 VAL A O 1
ATOM 3203 N N . ASP A 1 401 ? 17.738 -17.869 -2.353 1.00 98.88 401 ASP A N 1
ATOM 3204 C CA . ASP A 1 401 ? 19.072 -18.421 -2.578 1.00 98.88 401 ASP A CA 1
ATOM 3205 C C . ASP A 1 401 ? 20.042 -17.376 -3.147 1.00 98.88 401 ASP A C 1
ATOM 3207 O O . ASP A 1 401 ? 21.214 -17.373 -2.762 1.00 98.88 401 ASP A O 1
ATOM 3211 N N . VAL A 1 402 ? 19.568 -16.438 -3.979 1.00 98.88 402 VAL A N 1
ATOM 3212 C CA . VAL A 1 402 ? 20.360 -15.265 -4.398 1.00 98.88 402 VAL A CA 1
ATOM 3213 C C . VAL A 1 402 ? 20.769 -14.430 -3.180 1.00 98.88 402 VAL A C 1
ATOM 3215 O O . VAL A 1 402 ? 21.949 -14.114 -3.009 1.00 98.88 402 VAL A O 1
ATOM 3218 N N . LEU A 1 403 ? 19.824 -14.119 -2.287 1.00 98.88 403 LEU A N 1
ATOM 3219 C CA . LEU A 1 403 ? 20.106 -13.355 -1.067 1.00 98.88 403 LEU A CA 1
ATOM 3220 C C . LEU A 1 403 ? 21.079 -14.093 -0.131 1.00 98.88 403 LEU A C 1
ATOM 3222 O O . LEU A 1 403 ? 22.005 -13.479 0.400 1.00 98.88 403 LEU A O 1
ATOM 3226 N N . ARG A 1 404 ? 20.945 -15.415 0.027 1.00 98.81 404 ARG A N 1
ATOM 3227 C CA . ARG A 1 404 ? 21.888 -16.234 0.811 1.00 98.81 404 ARG A CA 1
ATOM 3228 C C . ARG A 1 404 ? 23.297 -16.206 0.233 1.00 98.81 404 ARG A C 1
ATOM 3230 O O . ARG A 1 404 ? 24.255 -16.041 0.985 1.00 98.81 404 ARG A O 1
ATOM 3237 N N . ARG A 1 405 ? 23.441 -16.310 -1.095 1.00 98.75 405 ARG A N 1
ATOM 3238 C CA . ARG A 1 405 ? 24.745 -16.159 -1.771 1.00 98.75 405 ARG A CA 1
ATOM 3239 C C . ARG A 1 405 ? 25.348 -14.770 -1.555 1.00 98.75 405 ARG A C 1
ATOM 3241 O O . ARG A 1 405 ? 26.566 -14.652 -1.472 1.00 98.75 405 ARG A O 1
ATOM 3248 N N . ALA A 1 406 ? 24.511 -13.744 -1.411 1.00 98.56 406 ALA A N 1
ATOM 3249 C CA . ALA A 1 406 ? 24.926 -12.387 -1.061 1.00 98.56 406 ALA A CA 1
ATOM 3250 C C . ALA A 1 406 ? 25.212 -12.180 0.445 1.00 98.56 406 ALA A C 1
ATOM 3252 O O . ALA A 1 406 ? 25.548 -11.067 0.849 1.00 98.56 406 ALA A O 1
ATOM 3253 N N . GLY A 1 407 ? 25.121 -13.231 1.269 1.00 98.50 407 GLY A N 1
ATOM 3254 C CA . GLY A 1 407 ? 25.480 -13.211 2.690 1.00 98.50 407 GLY A CA 1
ATOM 3255 C C . GLY A 1 407 ? 24.329 -12.911 3.652 1.00 98.50 407 GLY A C 1
ATOM 3256 O O . GLY A 1 407 ? 24.580 -12.711 4.838 1.00 98.50 407 GLY A O 1
ATOM 3257 N N . PHE A 1 408 ? 23.082 -12.880 3.175 1.00 98.69 408 PHE A N 1
ATOM 3258 C CA . PHE A 1 408 ? 21.914 -12.636 4.021 1.00 98.69 408 PHE A CA 1
ATOM 3259 C C . PHE A 1 408 ? 21.349 -13.925 4.618 1.00 98.69 408 PHE A C 1
ATOM 3261 O O . PHE A 1 408 ? 21.319 -14.979 3.979 1.00 98.69 408 PHE A O 1
ATOM 3268 N N . THR A 1 409 ? 20.804 -13.821 5.829 1.00 98.56 409 THR A N 1
ATOM 3269 C CA . THR A 1 409 ? 19.999 -14.889 6.430 1.00 98.56 409 THR A CA 1
ATOM 3270 C C . THR A 1 409 ? 18.575 -14.786 5.893 1.00 98.56 409 THR A C 1
ATOM 3272 O O . THR A 1 409 ? 17.717 -14.145 6.496 1.00 98.56 409 THR A O 1
ATOM 3275 N N . ALA A 1 410 ? 18.339 -15.385 4.724 1.00 98.75 410 ALA A N 1
ATOM 3276 C CA . ALA A 1 410 ? 17.043 -15.358 4.051 1.00 98.75 410 ALA A CA 1
ATOM 3277 C C . ALA A 1 410 ? 16.321 -16.717 4.093 1.00 98.75 410 ALA A C 1
ATOM 3279 O O . ALA A 1 410 ? 16.953 -17.782 4.140 1.00 98.75 410 ALA A O 1
ATOM 3280 N N . ARG A 1 411 ? 14.988 -16.693 4.049 1.00 98.56 411 ARG A N 1
ATOM 3281 C CA . ARG A 1 411 ? 14.103 -17.865 3.964 1.00 98.56 411 ARG A CA 1
ATOM 3282 C C . ARG A 1 411 ? 12.823 -17.514 3.208 1.00 98.56 411 ARG A C 1
ATOM 3284 O O . ARG A 1 411 ? 12.465 -16.346 3.124 1.00 98.56 411 ARG A O 1
ATOM 3291 N N . VAL A 1 412 ? 12.115 -18.525 2.717 1.00 98.62 412 VAL A N 1
ATOM 3292 C CA . VAL A 1 412 ? 10.694 -18.376 2.386 1.00 98.62 412 VAL A CA 1
ATOM 3293 C C . VAL A 1 412 ? 9.911 -18.550 3.687 1.00 98.62 412 VAL A C 1
ATOM 3295 O O . VAL A 1 412 ? 10.174 -19.497 4.434 1.00 98.62 412 VAL A O 1
ATOM 3298 N N . ASN A 1 413 ? 9.031 -17.605 4.012 1.00 97.56 413 ASN A N 1
ATOM 3299 C CA . ASN A 1 413 ? 8.217 -17.676 5.222 1.00 97.56 413 ASN A CA 1
ATOM 3300 C C . ASN A 1 413 ? 6.939 -18.505 5.014 1.00 97.56 413 ASN A C 1
ATOM 3302 O O . ASN A 1 413 ? 6.708 -19.080 3.952 1.00 97.56 413 ASN A O 1
ATOM 3306 N N . GLU A 1 414 ? 6.113 -18.577 6.052 1.00 95.06 414 GLU A N 1
ATOM 3307 C CA . GLU A 1 414 ? 4.939 -19.450 6.148 1.00 95.06 414 GLU A CA 1
ATOM 3308 C C . GLU A 1 414 ? 3.874 -19.166 5.076 1.00 95.06 414 GLU A C 1
ATOM 3310 O O . GLU A 1 414 ? 3.034 -20.020 4.807 1.00 95.06 414 GLU A O 1
ATOM 3315 N N . VAL A 1 415 ? 3.933 -17.992 4.442 1.00 96.56 415 VAL A N 1
ATOM 3316 C CA . VAL A 1 415 ? 2.995 -17.555 3.401 1.00 96.56 415 VAL A CA 1
ATOM 3317 C C . VAL A 1 415 ? 3.642 -17.384 2.028 1.00 96.56 415 VAL A C 1
ATOM 3319 O O . VAL A 1 415 ? 3.050 -16.806 1.121 1.00 96.56 415 VAL A O 1
ATOM 3322 N N . GLY A 1 416 ? 4.864 -17.886 1.849 1.00 97.19 416 GLY A N 1
ATOM 3323 C CA . GLY A 1 416 ? 5.551 -17.836 0.560 1.00 97.19 416 GLY A CA 1
ATOM 3324 C C . GLY A 1 416 ? 6.281 -16.522 0.275 1.00 97.19 416 GLY A C 1
ATOM 3325 O O . GLY A 1 416 ? 6.837 -16.376 -0.813 1.00 97.19 416 GLY A O 1
ATOM 3326 N N . HIS A 1 417 ? 6.330 -15.581 1.221 1.00 98.56 417 HIS A N 1
ATOM 3327 C CA . HIS A 1 417 ? 7.108 -14.351 1.066 1.00 98.56 417 HIS A CA 1
ATOM 3328 C C . HIS A 1 417 ? 8.596 -14.590 1.330 1.00 98.56 417 HIS A C 1
ATOM 3330 O O . HIS A 1 417 ? 8.987 -15.455 2.118 1.00 98.56 417 HIS A O 1
ATOM 3336 N N . ILE A 1 418 ? 9.437 -13.783 0.688 1.00 98.88 418 ILE A N 1
ATOM 3337 C CA . ILE A 1 418 ? 10.880 -13.750 0.920 1.00 98.88 418 ILE A CA 1
ATOM 3338 C C . ILE A 1 418 ? 11.109 -12.990 2.221 1.00 98.88 418 ILE A C 1
ATOM 3340 O O . ILE A 1 418 ? 10.797 -11.808 2.283 1.00 98.88 418 ILE A O 1
ATOM 3344 N N . ALA A 1 419 ? 11.654 -13.644 3.242 1.00 98.69 419 ALA A N 1
ATOM 3345 C CA . ALA A 1 419 ? 11.957 -13.046 4.537 1.00 98.69 419 ALA A CA 1
ATOM 3346 C C . ALA A 1 419 ? 13.466 -13.013 4.790 1.00 98.69 419 ALA A C 1
ATOM 3348 O O . ALA A 1 419 ? 14.166 -14.005 4.568 1.00 98.69 419 ALA A O 1
ATOM 3349 N N . VAL A 1 420 ? 13.961 -11.880 5.281 1.00 98.81 420 VAL A N 1
ATOM 3350 C CA . VAL A 1 420 ? 15.366 -11.629 5.609 1.00 98.81 420 VAL A CA 1
ATOM 3351 C C . VAL A 1 420 ? 15.470 -11.250 7.081 1.00 98.81 420 VAL A C 1
ATOM 3353 O O . VAL A 1 420 ? 14.826 -10.303 7.527 1.00 98.81 420 VAL A O 1
ATOM 3356 N N . ALA A 1 421 ? 16.271 -11.993 7.842 1.00 97.69 421 ALA A N 1
ATOM 3357 C CA . ALA A 1 421 ? 16.583 -11.648 9.226 1.00 97.69 421 ALA A CA 1
ATOM 3358 C C . ALA A 1 421 ? 17.608 -10.490 9.284 1.00 97.69 421 ALA A C 1
ATOM 3360 O O . ALA A 1 421 ? 18.450 -10.404 8.382 1.00 97.69 421 ALA A O 1
ATOM 3361 N N . PRO A 1 422 ? 17.534 -9.614 10.308 1.00 92.44 422 PRO A N 1
ATOM 3362 C CA . PRO A 1 422 ? 18.372 -8.416 10.427 1.00 92.44 422 PRO A CA 1
ATOM 3363 C C . PRO A 1 422 ? 19.867 -8.687 10.628 1.00 92.44 422 PRO A C 1
ATOM 3365 O O . PRO A 1 422 ? 20.230 -9.778 11.131 1.00 92.44 422 PRO A O 1
#

Mean predicted aligned error: 4.05 Å

Nearest PDB structures (foldseek):
  9j56-assembly1_A  TM=7.107E-01  e=3.483E-04  Streptomyces purpurascens
  1qzz-assembly1_A  TM=6.817E-01  e=3.675E-04  Streptomyces purpurascens
  7phe-assembly1_B  TM=6.441E-01  e=2.058E-03  Streptomyces peucetius
  9fcu-assembly4_D  TM=4.972E-01  e=1.825E-04  Kitasatospora cystarginea
  1xds-assembly1_B  TM=3.691E-01  e=2.661E-04  Streptomyces purpurascens

Sequence (422 aa):
MNTSEFVKDLNVQYFNGELSPKFQAKLERLPIDRPDVFAFIQRMFGWISSSGLPAKDMSLLQADIFGTLLARILPGAWEGKVPPITIQGRHAVIDQYVKSNSWLASEGKEMLDIGCGFPPFTTLETAGFLDDWKITGADPSLPAYLIFDSDGNYATLDEDKSTVYFQPAIPSIENWNKLLTDSNATRTRFENLLEELLNNPSGEDYPSLKLNPIKSYETEQLTFLKGGIGQIDITPKDVIRCFNVLYYFDDAFLEKALEWFAQKTKEGGIVLIGGDWAGSTECYYHVYQKNGNQLVNREFAFSIDCLCPMGIVTWYSNHADDRQKAELVKYISIIRKDPEFMNTFYAFHDDQRKNYDLCPRDSEGYYGGVDPAVPPQILWTNASNILKELNEEGLNQLAVDVLRRAGFTARVNEVGHIAVAP

Radius of gyration: 21.85 Å; Cα contacts (8 Å, |Δi|>4): 785; chains: 1; bounding box: 61×46×58 Å

Solvent-accessible surface area (backbone atoms only — not comparable to full-atom values): 22317 Å² total; per-residue (Å²): 131,55,44,61,58,49,52,50,49,51,26,44,75,53,38,76,56,53,50,49,70,71,38,49,63,33,42,48,55,39,64,81,90,41,66,68,51,52,56,35,51,54,46,24,45,51,48,41,37,66,21,64,57,54,42,42,69,55,29,37,45,36,24,42,40,58,17,55,48,42,65,73,67,39,31,82,68,44,85,64,40,80,70,52,84,58,47,71,52,20,51,53,56,57,51,50,38,61,74,67,37,86,68,65,88,69,83,74,45,32,37,37,36,42,59,30,41,60,68,40,48,45,50,54,51,46,42,65,74,42,67,73,31,41,34,34,33,21,20,65,79,58,40,38,32,39,38,30,42,76,80,52,27,38,37,31,18,38,88,86,53,45,70,69,49,71,50,48,64,59,90,41,74,68,44,45,44,71,47,56,76,48,48,65,62,45,38,54,51,53,39,52,49,48,58,48,38,74,77,51,72,53,67,94,51,72,42,30,77,38,74,41,58,66,63,80,69,50,52,101,42,30,46,77,44,78,26,45,91,91,64,61,91,71,78,56,21,43,30,38,40,32,48,72,48,63,60,78,49,53,67,74,53,49,53,55,46,48,56,46,47,28,70,39,35,31,82,51,14,39,39,38,43,33,40,61,28,50,51,37,37,34,22,35,32,39,36,27,32,29,53,88,84,39,62,43,76,56,30,44,34,30,33,68,44,49,72,68,51,76,69,55,66,68,46,62,41,74,48,96,74,45,62,70,53,54,53,50,31,52,54,39,27,56,42,59,69,35,62,71,57,44,53,53,50,47,58,53,51,52,50,47,21,49,75,68,59,50,30,33,63,47,99,88,52,33,23,30,48,58,66,86,84,60,51,68,68,57,55,37,52,50,51,30,49,49,49,50,49,45,45,74,74,38,51,27,52,52,46,23,50,47,40,38,76,73,72,44,61,47,38,63,46,100,68,56,27,34,27,34,45,124

Foldseek 3Di:
DQQLVLLQCLCCVQAVVPADPLLSVLSNLADRPCVLLSVQVSLLSVLCSLLVPHNQLCESAQSNCSNFVSVVQACVLQVNDHALDDDALFCVLVLVCVVPPPLQDDFAFEEEEFSCGPVSRVQLVSCVSPVRYAYEYEEQQQAQKWWAAQQRKIFGAHPVLFTRDTAGPDHDSVRSCVCRVCVVVNRVVSSVVVVVCVVPPDDPHPGHMDGSVQVVSDDPRYYYDNDHQPGDDDAAGLEYEAEPPPLSDDPVVVVSSQQSNLRRHDASGWYWYWYTDHSRFLTWIWIWTHDDNGTHTFKIWGFPCLLRPLYRRLSRHSDSVPPRSVVSSVLSSLLSVDPVLVVVVCVLLLVLCVVLVRQHADPVSHGYHHDPVDDPVSNSVSVSVSSVVCLVVVSLVVSQVSVVVVVWPWDQGPSSIIITGD

InterPro domains:
  IPR029063 S-adenosyl-L-methionine-dependent methyltransferase superfamily [G3DSA:3.40.50.150] (88-304)
  IPR029063 S-adenosyl-L-methionine-dependent methyltransferase superfamily [SSF53335] (89-288)